Protein AF-0000000075589354 (afdb_homodimer)

Secondary structure (DSSP, 8-state):
------------------------------------SHHHHHHHHHHHHTTTTHHHHHHHHH---GGGHHHHHHHHHHHHTTTT-HHHHHHHHHHHHHHHIIIIIHHHHHHTTTTSS----HHHHHHHHHHHHTT--SS--HHHHHHHHHHHHHHHHHHHHHHHHHHHHHHHHHHTTSTT-EE-TTS-EEEEEE---SPPPPTT-EEEEEEEEE-TT--EEEESTTSSSS-EEEETTSS-HHHHHHHTTPPTT-EEEEEE-GGGTTTTS-BTTBPTT--EEEEEEEEEEEP--/------------------------------------SHHHHHHHHHHHHTTTTHHHHHHHHH---GGGHHHHHHHHHHHHTTTT-HHHHHHHHHHHHHHHIIIIIHHHHHHTTTTSS----HHHHHHHHHHHHTT--SS--HHHHHHHHHHHHHHHHHHHHHHHHHHHHHHHHHHTTSTT-EE-TTS-EEEEEE---SPPPPTT-EEEEEEEEE-TT--EEEESTTSSSS-EEEETTSS-HHHHHHHTTPPTT-EEEEEE-GGGTTTTS-BTTBPTT--EEEEEEEEEEEP--

Foldseek 3Di:
DDPPPCPPPPPPPDPPPPPPPPPPPPPVPPPPDDQDDPVSVVVVVVVVVVCVVVQVVCCVPPVDHPVCVVVVVVVVVVCVVCVPPPVVVVVVVVVVVVVCCVPPVQVVLQVLLPQFPDGDDPVVVVVVVVCVVVVNPPPHHPVRVVVVSVVVSVVRVVVSLVVQLVVQVVLLVVVCPDPQWDADPQGKIKGWPFADDADQDAQQWKFKKFKWKAFPVGHTDDGLCPDVVSIDIDRLNPAFQQSVVVRRVGHAQTKMWMKAWLVRHVACDDDPVAHHGTIMIMIMHTHGIDDDD/DDPPPCPPPPPPPPPPPPPPPPPPPPPVPPPPDDQDDPVSVVVVVVVVVVCVVVQVVCCVPPVDHPVCVVVVVVVVVVCVVCVPPPVVVVVVVVVVVVCCCVPPVQVVLQVLLPQFPDGDDPVVVVVVVVCVVVVNPVPHHPVRVVVVSVVVSVVRVVVSLVVVLVVQVVLLVVVCPDPQWDADPQGKIKGWPFADDADQDDQQWKFKKFKWKAFPVGHTDDGLCPDVVSIDIDRLNPAFQQSVVVRRVGGAQTKMWMKAWLVRHVACDDDVVAHHGIIMIMTMHTHGIDDDD

Solvent-accessible surface area (backbone atoms only — not comparable to full-atom values): 31726 Å² total; per-residue (Å²): 141,82,82,78,78,79,77,76,81,79,80,81,77,81,78,77,75,74,77,73,77,71,74,73,66,78,65,72,74,74,73,76,83,79,66,85,44,72,43,39,45,45,8,22,21,42,16,32,40,68,47,67,69,41,61,66,44,35,34,71,77,66,66,31,48,82,88,24,42,65,35,15,49,51,21,20,53,53,36,63,74,38,75,87,34,64,53,52,46,15,18,53,47,16,30,50,50,35,51,43,38,67,72,44,52,50,53,52,59,44,56,76,37,63,88,38,96,63,58,66,44,65,71,43,16,50,50,20,30,52,32,46,76,68,67,49,52,86,89,44,44,68,68,55,18,40,50,49,31,51,50,53,51,51,50,41,50,51,52,42,44,50,52,46,30,49,51,36,53,50,49,50,60,56,49,58,71,37,88,70,41,46,72,46,95,88,54,42,29,37,28,80,76,36,84,35,85,43,65,56,45,53,54,84,37,34,34,33,31,35,39,38,33,23,37,92,85,62,52,73,80,48,59,23,70,87,41,92,62,42,50,47,76,46,43,30,70,76,48,50,56,39,52,28,59,49,47,47,68,38,26,24,57,17,28,33,42,37,39,27,42,19,88,33,55,60,27,81,41,71,54,90,90,42,52,42,30,40,39,40,36,29,42,40,30,35,68,41,70,53,72,82,127,137,84,80,78,80,78,78,77,81,78,82,80,78,80,78,78,76,74,78,72,75,68,74,72,66,77,65,71,74,74,75,78,83,79,66,84,44,72,41,39,46,45,7,22,21,42,18,30,41,67,45,66,69,42,60,67,45,35,34,73,75,64,65,31,49,84,90,22,42,66,36,15,48,52,22,20,52,54,36,63,75,38,74,88,34,64,53,54,47,15,18,54,47,15,30,51,50,34,50,44,37,68,72,43,52,50,52,52,59,44,56,75,38,62,88,37,97,61,59,66,46,64,70,44,16,51,52,21,31,52,33,45,76,68,67,48,51,86,89,44,43,70,69,55,18,40,50,50,31,53,50,52,51,51,51,41,50,50,52,40,43,50,52,46,31,50,52,36,52,50,50,51,59,56,49,57,70,38,89,70,43,46,73,47,96,88,53,42,30,37,26,80,74,37,84,37,83,43,66,57,45,53,53,82,35,34,34,34,31,33,38,39,35,23,38,91,85,63,51,71,80,48,58,23,70,84,41,92,62,40,49,46,75,44,45,31,71,76,49,50,56,40,53,28,58,49,48,46,69,40,25,24,57,17,28,33,41,37,39,27,42,18,88,35,54,59,27,80,40,72,51,89,90,43,54,43,30,42,38,40,37,31,42,39,30,34,68,43,71,54,72,81,127

Radius of gyration: 42.07 Å; Cα contacts (8 Å, |Δi|>4): 942; chains: 2; bounding box: 97×119×145 Å

pLDDT: mean 88.94, std 20.64, range [24.89, 98.94]

Sequence (586 aa):
MLTLVFLASVSFATLQAKEGKKKKGVVEQKEAVQLLTPNDTLSYVAGMTATEGLLPYLQQQFGVDSTGMADFLRGFNEAQQHVNDAAFKAYAAGMQIAEMVNSRILPNMRQGLEGTNDSIQRATFIKGFVDALHNDTLLFTPRKAAQSFMQHRDQAIARKNEAYKKENEAWLANNAKKEGFKTLPSGLQYKVLVEGKGAVPKDSDRVVVKYEGRLIDGTVFDSSYRRDPQTNTFRCDEVIKGWTQALTMMPVGSKWEVCIPQELAYGARQAGQIKPYSTLIFTVELVNIEKKKMLTLVFLASVSFATLQAKEGKKKKGVVEQKEAVQLLTPNDTLSYVAGMTATEGLLPYLQQQFGVDSTGMADFLRGFNEAQQHVNDAAFKAYAAGMQIAEMVNSRILPNMRQGLEGTNDSIQRATFIKGFVDALHNDTLLFTPRKAAQSFMQHRDQAIARKNEAYKKENEAWLANNAKKEGFKTLPSGLQYKVLVEGKGAVPKDSDRVVVKYEGRLIDGTVFDSSYRRDPQTNTFRCDEVIKGWTQALTMMPVGSKWEVCIPQELAYGARQAGQIKPYSTLIFTVELVNIEKKK

Structure (mmCIF, N/CA/C/O backbone):
data_AF-0000000075589354-model_v1
#
loop_
_entity.id
_entity.type
_entity.pdbx_description
1 polymer 'Peptidyl-prolyl cis-trans isomerase'
#
loop_
_atom_site.group_PDB
_atom_site.id
_atom_site.type_symbol
_atom_site.label_atom_id
_atom_site.label_alt_id
_atom_site.label_comp_id
_atom_site.label_asym_id
_atom_site.label_entity_id
_atom_site.label_seq_id
_atom_site.pdbx_PDB_ins_code
_atom_site.Cartn_x
_atom_site.Cartn_y
_atom_site.Cartn_z
_atom_site.occupancy
_atom_site.B_iso_or_equiv
_atom_site.auth_seq_id
_atom_site.auth_comp_id
_atom_site.auth_asym_id
_atom_site.auth_atom_id
_atom_site.pdbx_PDB_model_num
ATOM 1 N N . MET A 1 1 ? -55.844 -64 58.469 1 25.77 1 MET A N 1
ATOM 2 C CA . MET A 1 1 ? -55 -63.594 57.344 1 25.77 1 MET A CA 1
ATOM 3 C C . MET A 1 1 ? -55 -62.062 57.219 1 25.77 1 MET A C 1
ATOM 5 O O . MET A 1 1 ? -55.938 -61.469 56.688 1 25.77 1 MET A O 1
ATOM 9 N N . LEU A 1 2 ? -54.5 -61.375 58.312 1 27.98 2 LEU A N 1
ATOM 10 C CA . LEU A 1 2 ? -54.5 -60.062 58.938 1 27.98 2 LEU A CA 1
ATOM 11 C C . LEU A 1 2 ? -53.688 -59.094 58.094 1 27.98 2 LEU A C 1
ATOM 13 O O . LEU A 1 2 ? -52.469 -59.312 57.875 1 27.98 2 LEU A O 1
ATOM 17 N N . THR A 1 3 ? -54.344 -58.344 57.094 1 28.06 3 THR A N 1
ATOM 18 C CA . THR A 1 3 ? -54 -57.438 56 1 28.06 3 THR A CA 1
ATOM 19 C C . THR A 1 3 ? -53.281 -56.219 56.5 1 28.06 3 THR A C 1
ATOM 21 O O . THR A 1 3 ? -53.844 -55.406 57.219 1 28.06 3 THR A O 1
ATOM 24 N N . LEU A 1 4 ? -51.969 -56.312 57 1 26.66 4 LEU A N 1
ATOM 25 C CA . LEU A 1 4 ? -51.188 -55.375 57.75 1 26.66 4 LEU A CA 1
ATOM 26 C C . LEU A 1 4 ? -50.844 -54.156 56.906 1 26.66 4 LEU A C 1
ATOM 28 O O . LEU A 1 4 ? -50.188 -54.281 55.875 1 26.66 4 LEU A O 1
ATOM 32 N N . VAL A 1 5 ? -51.719 -53.125 56.812 1 27 5 VAL A N 1
ATOM 33 C CA . VAL A 1 5 ? -51.781 -51.906 56.031 1 27 5 VAL A CA 1
ATOM 34 C C . VAL A 1 5 ? -50.594 -51 56.375 1 27 5 VAL A C 1
ATOM 36 O O . VAL A 1 5 ? -50.5 -50.531 57.5 1 27 5 VAL A O 1
ATOM 39 N N . PHE A 1 6 ? -49.312 -51.312 55.969 1 26.11 6 PHE A N 1
ATOM 40 C CA . PHE A 1 6 ? -48.094 -50.688 56.438 1 26.11 6 PHE A CA 1
ATOM 41 C C . PHE A 1 6 ? -48.031 -49.219 56 1 26.11 6 PHE A C 1
ATOM 43 O O . PHE A 1 6 ? -48.125 -48.938 54.781 1 26.11 6 PHE A O 1
ATOM 50 N N . LEU A 1 7 ? -48.594 -48.25 56.719 1 25.17 7 LEU A N 1
ATOM 51 C CA . LEU A 1 7 ? -48.781 -46.812 56.531 1 25.17 7 LEU A CA 1
ATOM 52 C C . LEU A 1 7 ? -47.438 -46.094 56.375 1 25.17 7 LEU A C 1
ATOM 54 O O . LEU A 1 7 ? -46.688 -46.031 57.344 1 25.17 7 LEU A O 1
ATOM 58 N N . ALA A 1 8 ? -46.594 -46.375 55.375 1 26.06 8 ALA A N 1
ATOM 59 C CA . ALA A 1 8 ? -45.219 -45.875 55.375 1 26.06 8 ALA A CA 1
ATOM 60 C C . ALA A 1 8 ? -45.188 -44.344 55.281 1 26.06 8 ALA A C 1
ATOM 62 O O . ALA A 1 8 ? -45.781 -43.781 54.375 1 26.06 8 ALA A O 1
ATOM 63 N N . SER A 1 9 ? -45 -43.531 56.344 1 24.89 9 SER A N 1
ATOM 64 C CA . SER A 1 9 ? -44.969 -42.094 56.531 1 24.89 9 SER A CA 1
ATOM 65 C C . SER A 1 9 ? -43.875 -41.438 55.719 1 24.89 9 SER A C 1
ATOM 67 O O . SER A 1 9 ? -42.688 -41.719 55.938 1 24.89 9 SER A O 1
ATOM 69 N N . VAL A 1 10 ? -43.906 -41.219 54.406 1 28.8 10 VAL A N 1
ATOM 70 C CA . VAL A 1 10 ? -42.844 -40.688 53.562 1 28.8 10 VAL A CA 1
ATOM 71 C C . VAL A 1 10 ? -42.594 -39.219 53.906 1 28.8 10 VAL A C 1
ATOM 73 O O . VAL A 1 10 ? -43.5 -38.375 53.875 1 28.8 10 VAL A O 1
ATOM 76 N N . SER A 1 11 ? -41.719 -38.875 54.938 1 25.72 11 SER A N 1
ATOM 77 C CA . SER A 1 11 ? -41.344 -37.531 55.344 1 25.72 11 SER A CA 1
ATOM 78 C C . SER A 1 11 ? -40.781 -36.719 54.188 1 25.72 11 SER A C 1
ATOM 80 O O . SER A 1 11 ? -39.906 -37.188 53.469 1 25.72 11 SER A O 1
ATOM 82 N N . PHE A 1 12 ? -41.562 -35.75 53.594 1 26.06 12 PHE A N 1
ATOM 83 C CA . PHE A 1 12 ? -41.312 -34.812 52.531 1 26.06 12 PHE A CA 1
ATOM 84 C C . PHE A 1 12 ? -40.219 -33.812 52.875 1 26.06 12 PHE A C 1
ATOM 86 O O . PHE A 1 12 ? -40.312 -33.062 53.844 1 26.06 12 PHE A O 1
ATOM 93 N N . ALA A 1 13 ? -38.875 -34.156 52.875 1 27.12 13 ALA A N 1
ATOM 94 C CA . ALA A 1 13 ? -37.781 -33.219 53.125 1 27.12 13 ALA A CA 1
ATOM 95 C C . ALA A 1 13 ? -37.844 -32 52.219 1 27.12 13 ALA A C 1
ATOM 97 O O . ALA A 1 13 ? -38.062 -32.156 51 1 27.12 13 ALA A O 1
ATOM 98 N N . THR A 1 14 ? -38.219 -30.812 52.75 1 27.11 14 THR A N 1
ATOM 99 C CA . THR A 1 14 ? -38.312 -29.484 52.156 1 27.11 14 THR A CA 1
ATOM 100 C C . THR A 1 14 ? -37 -29.109 51.5 1 27.11 14 THR A C 1
ATOM 102 O O . THR A 1 14 ? -35.938 -29.141 52.125 1 27.11 14 THR A O 1
ATOM 105 N N . LEU A 1 15 ? -36.719 -29.406 50.219 1 28.16 15 LEU A N 1
ATOM 106 C CA . LEU A 1 15 ? -35.594 -28.953 49.375 1 28.16 15 LEU A CA 1
ATOM 107 C C . LEU A 1 15 ? -35.469 -27.438 49.406 1 28.16 15 LEU A C 1
ATOM 109 O O . LEU A 1 15 ? -36.406 -26.719 49.031 1 28.16 15 LEU A O 1
ATOM 113 N N . GLN A 1 16 ? -34.719 -26.875 50.406 1 27.72 16 GLN A N 1
ATOM 114 C CA . GLN A 1 16 ? -34.375 -25.453 50.406 1 27.72 16 GLN A CA 1
ATOM 115 C C . GLN A 1 16 ? -33.719 -25.047 49.094 1 27.72 16 GLN A C 1
ATOM 117 O O . GLN A 1 16 ? -32.75 -25.656 48.656 1 27.72 16 GLN A O 1
ATOM 122 N N . ALA A 1 17 ? -34.469 -24.453 48.156 1 27.64 17 ALA A N 1
ATOM 123 C CA . ALA A 1 17 ? -34.062 -23.781 46.938 1 27.64 17 ALA A CA 1
ATOM 124 C C . ALA A 1 17 ? -32.938 -22.781 47.188 1 27.64 17 ALA A C 1
ATOM 126 O O . ALA A 1 17 ? -33.125 -21.828 47.969 1 27.64 17 ALA A O 1
ATOM 127 N N . LYS A 1 18 ? -31.703 -23.203 47.375 1 29.72 18 LYS A N 1
ATOM 128 C CA . LYS A 1 18 ? -30.625 -22.219 47.312 1 29.72 18 LYS A CA 1
ATOM 129 C C . LYS A 1 18 ? -30.828 -21.234 46.156 1 29.72 18 LYS A C 1
ATOM 131 O O . LYS A 1 18 ? -30.938 -21.656 45 1 29.72 18 LYS A O 1
ATOM 136 N N . GLU A 1 19 ? -31.375 -20.016 46.438 1 29.59 19 GLU A N 1
ATOM 137 C CA . GLU A 1 19 ? -31.406 -18.875 45.531 1 29.59 19 GLU A CA 1
ATOM 138 C C . GLU A 1 19 ? -30.062 -18.719 44.812 1 29.59 19 GLU A C 1
ATOM 140 O O . GLU A 1 19 ? -29.016 -18.641 45.469 1 29.59 19 GLU A O 1
ATOM 145 N N . GLY A 1 20 ? -29.875 -19.406 43.75 1 29.23 20 GLY A N 1
ATOM 146 C CA . GLY A 1 20 ? -28.719 -19.188 42.906 1 29.23 20 GLY A CA 1
ATOM 147 C C . GLY A 1 20 ? -28.359 -17.719 42.781 1 29.23 20 GLY A C 1
ATOM 148 O O . GLY A 1 20 ? -29.234 -16.891 42.469 1 29.23 20 GLY A O 1
ATOM 149 N N . LYS A 1 21 ? -27.422 -17.234 43.594 1 31.88 21 LYS A N 1
ATOM 150 C CA . LYS A 1 21 ? -26.844 -15.898 43.406 1 31.88 21 LYS A CA 1
ATOM 151 C C . LYS A 1 21 ? -26.625 -15.586 41.938 1 31.88 21 LYS A C 1
ATOM 153 O O . LYS A 1 21 ? -25.891 -16.297 41.219 1 31.88 21 LYS A O 1
ATOM 158 N N . LYS A 1 22 ? -27.609 -15.039 41.25 1 31.86 22 LYS A N 1
ATOM 159 C CA . LYS A 1 22 ? -27.375 -14.328 40 1 31.86 22 LYS A CA 1
ATOM 160 C C . LYS A 1 22 ? -26.031 -13.609 40.031 1 31.86 22 LYS A C 1
ATOM 162 O O . LYS A 1 22 ? -25.766 -12.805 40.938 1 31.86 22 LYS A O 1
ATOM 167 N N . LYS A 1 23 ? -25.078 -14.203 39.5 1 34 23 LYS A N 1
ATOM 168 C CA . LYS A 1 23 ? -23.859 -13.469 39.156 1 34 23 LYS A CA 1
ATOM 169 C C . LYS A 1 23 ? -24.203 -12.078 38.625 1 34 23 LYS A C 1
ATOM 171 O O . LYS A 1 23 ? -24.891 -11.945 37.594 1 34 23 LYS A O 1
ATOM 176 N N . LYS A 1 24 ? -24.438 -11.148 39.594 1 33.06 24 LYS A N 1
ATOM 177 C CA . LYS A 1 24 ? -24.453 -9.75 39.188 1 33.06 24 LYS A CA 1
ATOM 178 C C . LYS A 1 24 ? -23.469 -9.484 38.031 1 33.06 24 LYS A C 1
ATOM 180 O O . LYS A 1 24 ? -22.266 -9.688 38.188 1 33.06 24 LYS A O 1
ATOM 185 N N . GLY A 1 25 ? -23.844 -9.742 36.812 1 32.28 25 GLY A N 1
ATOM 186 C CA . GLY A 1 25 ? -23.078 -9.242 35.656 1 32.28 25 GLY A CA 1
ATOM 187 C C . GLY A 1 25 ? -22.391 -7.922 35.969 1 32.28 25 GLY A C 1
ATOM 188 O O . GLY A 1 25 ? -23 -7 36.5 1 32.28 25 GLY A O 1
ATOM 189 N N . VAL A 1 26 ? -21.156 -7.945 36.344 1 31.84 26 VAL A N 1
ATOM 190 C CA . VAL A 1 26 ? -20.406 -6.691 36.344 1 31.84 26 VAL A CA 1
ATOM 191 C C . VAL A 1 26 ? -20.922 -5.762 35.25 1 31.84 26 VAL A C 1
ATOM 193 O O . VAL A 1 26 ? -20.703 -6.008 34.062 1 31.84 26 VAL A O 1
ATOM 196 N N . VAL A 1 27 ? -22.203 -5.328 35.406 1 35.25 27 VAL A N 1
ATOM 197 C CA . VAL A 1 27 ? -22.453 -4.176 34.531 1 35.25 27 VAL A CA 1
ATOM 198 C C . VAL A 1 27 ? -21.297 -3.195 34.625 1 35.25 27 VAL A C 1
ATOM 200 O O . VAL A 1 27 ? -21 -2.654 35.688 1 35.25 27 VAL A O 1
ATOM 203 N N . GLU A 1 28 ? -20.234 -3.447 33.812 1 40.28 28 GLU A N 1
ATOM 204 C CA . GLU A 1 28 ? -19.266 -2.365 33.688 1 40.28 28 GLU A CA 1
ATOM 205 C C . GLU A 1 28 ? -19.938 -1.003 33.844 1 40.28 28 GLU A C 1
ATOM 207 O O . GLU A 1 28 ? -20.875 -0.673 33.125 1 40.28 28 GLU A O 1
ATOM 212 N N . GLN A 1 29 ? -20.188 -0.541 35 1 37.94 29 GLN A N 1
ATOM 213 C CA . GLN A 1 29 ? -20.625 0.831 35.25 1 37.94 29 GLN A CA 1
ATOM 214 C C . GLN A 1 29 ? -20.047 1.78 34.188 1 37.94 29 GLN A C 1
ATOM 216 O O . GLN A 1 29 ? -18.844 2.035 34.188 1 37.94 29 GLN A O 1
ATOM 221 N N . LYS A 1 30 ? -20.719 1.819 33.094 1 52.75 30 LYS A N 1
ATOM 222 C CA . LYS A 1 30 ? -20.391 2.826 32.094 1 52.75 30 LYS A CA 1
ATOM 223 C C . LYS A 1 30 ? -20.25 4.207 32.719 1 52.75 30 LYS A C 1
ATOM 225 O O . LYS A 1 30 ? -21.219 4.773 33.219 1 52.75 30 LYS A O 1
ATOM 230 N N . GLU A 1 31 ? -19.109 4.531 33.312 1 56.56 31 GLU A N 1
ATOM 231 C CA . GLU A 1 31 ? -18.875 5.898 33.781 1 56.56 31 GLU A CA 1
ATOM 232 C C . GLU A 1 31 ? -19.234 6.914 32.688 1 56.56 31 GLU A C 1
ATOM 234 O O . GLU A 1 31 ? -18.75 6.812 31.562 1 56.56 31 GLU A O 1
ATOM 239 N N . ALA A 1 32 ? -20.344 7.652 32.875 1 66.12 32 ALA A N 1
ATOM 240 C CA . ALA A 1 32 ? -20.812 8.68 31.938 1 66.12 32 ALA A CA 1
ATOM 241 C C . ALA A 1 32 ? -19.703 9.672 31.625 1 66.12 32 ALA A C 1
ATOM 243 O O . ALA A 1 32 ? -19.047 10.195 32.531 1 66.12 32 ALA A O 1
ATOM 244 N N . VAL A 1 33 ? -19.297 9.68 30.391 1 77.69 33 VAL A N 1
ATOM 245 C CA . VAL A 1 33 ? -18.297 10.633 29.938 1 77.69 33 VAL A CA 1
ATOM 246 C C . VAL A 1 33 ? -18.766 12.055 30.188 1 77.69 33 VAL A C 1
ATOM 248 O O . VAL A 1 33 ? -19.906 12.406 29.844 1 77.69 33 VAL A O 1
ATOM 251 N N . GLN A 1 34 ? -18.031 12.797 31 1 84.62 34 GLN A N 1
ATOM 252 C CA . GLN A 1 34 ? -18.312 14.211 31.219 1 84.62 34 GLN A CA 1
ATOM 253 C C . GLN A 1 34 ? -17.5 15.086 30.266 1 84.62 34 GLN A C 1
ATOM 255 O O . GLN A 1 34 ? -16.266 15.062 30.297 1 84.62 34 GLN A O 1
ATOM 260 N N . LEU A 1 35 ? -18.281 15.742 29.328 1 91.31 35 LEU A N 1
ATOM 261 C CA . LEU A 1 35 ? -17.672 16.703 28.422 1 91.31 35 LEU A CA 1
ATOM 262 C C . LEU A 1 35 ? -17.75 18.125 28.984 1 91.31 35 LEU A C 1
ATOM 264 O O . LEU A 1 35 ? -18.781 18.797 28.812 1 91.31 35 LEU A O 1
ATOM 268 N N . LEU A 1 36 ? -16.688 18.547 29.625 1 90.81 36 LEU A N 1
ATOM 269 C CA . LEU A 1 36 ? -16.734 19.766 30.422 1 90.81 36 LEU A CA 1
ATOM 270 C C . LEU A 1 36 ? -16.219 20.969 29.625 1 90.81 36 LEU A C 1
ATOM 272 O O . LEU A 1 36 ? -16.609 22.109 29.875 1 90.81 36 LEU A O 1
ATOM 276 N N . THR A 1 37 ? -15.375 20.719 28.703 1 92.19 37 THR A N 1
ATOM 277 C CA . THR A 1 37 ? -14.766 21.781 27.906 1 92.19 37 THR A CA 1
ATOM 278 C C . THR A 1 37 ? -15.016 21.562 26.422 1 92.19 37 THR A C 1
ATOM 280 O O . THR A 1 37 ? -15.359 20.453 26 1 92.19 37 THR A O 1
ATOM 283 N N . PRO A 1 38 ? -14.859 22.578 25.641 1 92.19 38 PRO A N 1
ATOM 284 C CA . PRO A 1 38 ? -14.961 22.391 24.188 1 92.19 38 PRO A CA 1
ATOM 285 C C . PRO A 1 38 ? -13.969 21.375 23.641 1 92.19 38 PRO A C 1
ATOM 287 O O . PRO A 1 38 ? -14.281 20.641 22.703 1 92.19 38 PRO A O 1
ATOM 290 N N . ASN A 1 39 ? -12.82 21.297 24.281 1 95.38 39 ASN A N 1
ATOM 291 C CA . ASN A 1 39 ? -11.812 20.328 23.859 1 95.38 39 ASN A CA 1
ATOM 292 C C . ASN A 1 39 ? -12.25 18.906 24.188 1 95.38 39 ASN A C 1
ATOM 294 O O . ASN A 1 39 ? -11.914 17.969 23.469 1 95.38 39 ASN A O 1
ATOM 298 N N . ASP A 1 40 ? -13.016 18.797 25.266 1 96.25 40 ASP A N 1
ATOM 299 C CA . ASP A 1 40 ? -13.57 17.484 25.578 1 96.25 40 ASP A CA 1
ATOM 300 C C . ASP A 1 40 ? -14.531 17.031 24.484 1 96.25 40 ASP A C 1
ATOM 302 O O . ASP A 1 40 ? -14.461 15.891 24.016 1 96.25 40 ASP A O 1
ATOM 306 N N . THR A 1 41 ? -15.398 17.984 24.156 1 96.75 41 THR A N 1
ATOM 307 C CA . THR A 1 41 ? -16.375 17.672 23.125 1 96.75 41 THR A CA 1
ATOM 308 C C . THR A 1 41 ? -15.664 17.359 21.797 1 96.75 41 THR A C 1
ATOM 310 O O . THR A 1 41 ? -15.969 16.375 21.141 1 96.75 41 THR A O 1
ATOM 313 N N . LEU A 1 42 ? -14.688 18.203 21.469 1 97.62 42 LEU A N 1
ATOM 314 C CA . LEU A 1 42 ? -13.906 18 20.25 1 97.62 42 LEU A CA 1
ATOM 315 C C . LEU A 1 42 ? -13.227 16.641 20.266 1 97.62 42 LEU A C 1
ATOM 317 O O . LEU A 1 42 ? -13.297 15.898 19.281 1 97.62 42 LEU A O 1
ATOM 321 N N . SER A 1 43 ? -12.609 16.25 21.391 1 98.19 43 SER A N 1
ATOM 322 C CA . SER A 1 43 ? -11.906 14.984 21.516 1 98.19 43 SER A CA 1
ATOM 323 C C . SER A 1 43 ? -12.859 13.805 21.359 1 98.19 43 SER A C 1
ATOM 325 O O . SER A 1 43 ? -12.562 12.844 20.656 1 98.19 43 SER A O 1
ATOM 327 N N . TYR A 1 44 ? -13.992 13.891 22.031 1 97.94 44 TYR A N 1
ATOM 328 C CA . TYR A 1 44 ? -14.977 12.82 22.031 1 97.94 44 TYR A CA 1
ATOM 329 C C . TYR A 1 44 ? -15.539 12.586 20.641 1 97.94 44 TYR A C 1
ATOM 331 O O . TYR A 1 44 ? -15.57 11.453 20.156 1 97.94 44 TYR A O 1
ATOM 339 N N . VAL A 1 45 ? -15.914 13.703 19.969 1 98.19 45 VAL A N 1
ATOM 340 C CA . VAL A 1 45 ? -16.531 13.539 18.656 1 98.19 45 VAL A CA 1
ATOM 341 C C . VAL A 1 45 ? -15.477 13.156 17.625 1 98.19 45 VAL A C 1
ATOM 343 O O . VAL A 1 45 ? -15.766 12.469 16.656 1 98.19 45 VAL A O 1
ATOM 346 N N . ALA A 1 46 ? -14.227 13.602 17.812 1 98.44 46 ALA A N 1
ATOM 347 C CA . ALA A 1 46 ? -13.133 13.133 16.969 1 98.44 46 ALA A CA 1
ATOM 348 C C . ALA A 1 46 ? -12.992 11.617 17.031 1 98.44 46 ALA A C 1
ATOM 350 O O . ALA A 1 46 ? -12.844 10.953 16.016 1 98.44 46 ALA A O 1
ATOM 351 N N . GLY A 1 47 ? -13.047 11.086 18.266 1 98.31 47 GLY A N 1
ATOM 352 C CA . GLY A 1 47 ? -12.984 9.648 18.453 1 98.31 47 GLY A CA 1
ATOM 353 C C . GLY A 1 47 ? -14.102 8.898 17.75 1 98.31 47 GLY A C 1
ATOM 354 O O . GLY A 1 47 ? -13.859 7.895 17.078 1 98.31 47 GLY A O 1
ATOM 355 N N . MET A 1 48 ? -15.312 9.422 17.906 1 97.88 48 MET A N 1
ATOM 356 C CA . MET A 1 48 ? -16.453 8.797 17.25 1 97.88 48 MET A CA 1
ATOM 357 C C . MET A 1 48 ? -16.281 8.812 15.727 1 97.88 48 MET A C 1
ATOM 359 O O . MET A 1 48 ? -16.516 7.809 15.062 1 97.88 48 MET A O 1
ATOM 363 N N . THR A 1 49 ? -15.82 9.984 15.211 1 97.56 49 THR A N 1
ATOM 364 C CA . THR A 1 49 ? -15.68 10.188 13.773 1 97.56 49 THR A CA 1
ATOM 365 C C . THR A 1 49 ? -14.594 9.273 13.203 1 97.56 49 THR A C 1
ATOM 367 O O . THR A 1 49 ? -14.695 8.812 12.07 1 97.56 49 THR A O 1
ATOM 370 N N . ALA A 1 50 ? -13.625 8.984 14.039 1 97.81 50 ALA A N 1
ATOM 371 C CA . ALA A 1 50 ? -12.492 8.156 13.609 1 97.81 50 ALA A CA 1
ATOM 372 C C . ALA A 1 50 ? -12.938 6.727 13.328 1 97.81 50 ALA A C 1
ATOM 374 O O . ALA A 1 50 ? -12.203 5.953 12.711 1 97.81 50 ALA A O 1
ATOM 375 N N . THR A 1 51 ? -14.102 6.328 13.727 1 97.62 51 THR A N 1
ATOM 376 C CA . THR A 1 51 ? -14.555 4.957 13.531 1 97.62 51 THR A CA 1
ATOM 377 C C . THR A 1 51 ? -15.312 4.82 12.211 1 97.62 51 THR A C 1
ATOM 379 O O . THR A 1 51 ? -15.734 3.723 11.844 1 97.62 51 THR A O 1
ATOM 382 N N . GLU A 1 52 ? -15.453 5.961 11.531 1 94.44 52 GLU A N 1
ATOM 383 C CA . GLU A 1 52 ? -16.156 5.902 10.258 1 94.44 52 GLU A CA 1
ATOM 384 C C . GLU A 1 52 ? -15.492 4.926 9.297 1 94.44 52 GLU A C 1
ATOM 386 O O . GLU A 1 52 ? -14.297 5.047 9.016 1 94.44 52 GLU A O 1
ATOM 391 N N . GLY A 1 53 ? -16.219 3.977 8.812 1 93.5 53 GLY A N 1
ATOM 392 C CA . GLY A 1 53 ? -15.719 3 7.855 1 93.5 53 GLY A CA 1
ATOM 393 C C . GLY A 1 53 ? -14.938 1.874 8.508 1 93.5 53 GLY A C 1
ATOM 394 O O . GLY A 1 53 ? -14.469 0.964 7.82 1 93.5 53 GLY A O 1
ATOM 395 N N . LEU A 1 54 ? -14.852 1.879 9.812 1 94.75 54 LEU A N 1
ATOM 396 C CA . LEU A 1 54 ? -14.016 0.897 10.492 1 94.75 54 LEU A CA 1
ATOM 397 C C . LEU A 1 54 ? -14.656 -0.485 10.461 1 94.75 54 LEU A C 1
ATOM 399 O O . LEU A 1 54 ? -13.977 -1.489 10.25 1 94.75 54 LEU A O 1
ATOM 403 N N . LEU A 1 55 ? -15.953 -0.562 10.617 1 92.75 55 LEU A N 1
ATOM 404 C CA . LEU A 1 55 ? -16.609 -1.857 10.703 1 92.75 55 LEU A CA 1
ATOM 405 C C . LEU A 1 55 ? -16.484 -2.625 9.391 1 92.75 55 LEU A C 1
ATOM 407 O O . LEU A 1 55 ? -16.047 -3.779 9.383 1 92.75 55 LEU A O 1
ATOM 411 N N . PRO A 1 56 ? -16.859 -1.965 8.219 1 93.56 56 PRO A N 1
ATOM 412 C CA . PRO A 1 56 ? -16.609 -2.68 6.961 1 93.56 56 PRO A CA 1
ATOM 413 C C . PRO A 1 56 ? -15.133 -3.053 6.777 1 93.56 56 PRO A C 1
ATOM 415 O O . PRO A 1 56 ? -14.828 -4.125 6.246 1 93.56 56 PRO A O 1
ATOM 418 N N . TYR A 1 57 ? -14.234 -2.256 7.227 1 95.75 57 TYR A N 1
ATOM 419 C CA . TYR A 1 57 ? -12.805 -2.533 7.145 1 95.75 57 TYR A CA 1
ATOM 420 C C . TYR A 1 57 ? -12.438 -3.756 7.977 1 95.75 57 TYR A C 1
ATOM 422 O O . TYR A 1 57 ? -11.719 -4.637 7.512 1 95.75 57 TYR A O 1
ATOM 430 N N . LEU A 1 58 ? -12.898 -3.842 9.164 1 94.44 58 LEU A N 1
ATOM 431 C CA . LEU A 1 58 ? -12.633 -4.965 10.055 1 94.44 58 LEU A CA 1
ATOM 432 C C . LEU A 1 58 ? -13.148 -6.27 9.453 1 94.44 58 LEU A C 1
ATOM 434 O O . LEU A 1 58 ? -12.477 -7.301 9.523 1 94.44 58 LEU A O 1
ATOM 438 N N . GLN A 1 59 ? -14.344 -6.211 8.891 1 94.19 59 GLN A N 1
ATOM 439 C CA . GLN A 1 59 ? -14.922 -7.398 8.266 1 94.19 59 GLN A CA 1
ATOM 440 C C . GLN A 1 59 ? -14.094 -7.848 7.066 1 94.19 59 GLN A C 1
ATOM 442 O O . GLN A 1 59 ? -13.781 -9.031 6.926 1 94.19 59 GLN A O 1
ATOM 447 N N . GLN A 1 60 ? -13.711 -6.875 6.273 1 93.75 60 GLN A N 1
ATOM 448 C CA . GLN A 1 60 ? -13 -7.191 5.039 1 93.75 60 GLN A CA 1
ATOM 449 C C . GLN A 1 60 ? -11.578 -7.664 5.328 1 93.75 60 GLN A C 1
ATOM 451 O O . GLN A 1 60 ? -11.125 -8.656 4.762 1 93.75 60 GLN A O 1
ATOM 456 N N . GLN A 1 61 ? -10.938 -6.965 6.297 1 90.5 61 GLN A N 1
ATOM 457 C CA . GLN A 1 61 ? -9.508 -7.199 6.5 1 90.5 61 GLN A CA 1
ATOM 458 C C . GLN A 1 61 ? -9.273 -8.297 7.527 1 90.5 61 GLN A C 1
ATOM 460 O O . GLN A 1 61 ? -8.297 -9.047 7.434 1 90.5 61 GLN A O 1
ATOM 465 N N . PHE A 1 62 ? -10.211 -8.406 8.477 1 90.62 62 PHE A N 1
ATOM 466 C CA . PHE A 1 62 ? -9.922 -9.281 9.602 1 90.62 62 PHE A CA 1
ATOM 467 C C . PHE A 1 62 ? -11.016 -10.328 9.766 1 90.62 62 PHE A C 1
ATOM 469 O O . PHE A 1 62 ? -10.883 -11.25 10.57 1 90.62 62 PHE A O 1
ATOM 476 N N . GLY A 1 63 ? -12.086 -10.172 9.039 1 90.62 63 GLY A N 1
ATOM 477 C CA . GLY A 1 63 ? -13.211 -11.078 9.203 1 90.62 63 GLY A CA 1
ATOM 478 C C . GLY A 1 63 ? -13.953 -10.875 10.516 1 90.62 63 GLY A C 1
ATOM 479 O O . GLY A 1 63 ? -14.586 -11.797 11.023 1 90.62 63 GLY A O 1
ATOM 480 N N . VAL A 1 64 ? -13.797 -9.695 11.094 1 92.56 64 VAL A N 1
ATOM 481 C CA . VAL A 1 64 ? -14.445 -9.391 12.367 1 92.56 64 VAL A CA 1
ATOM 482 C C . VAL A 1 64 ? -15.812 -8.758 12.117 1 92.56 64 VAL A C 1
ATOM 484 O O . VAL A 1 64 ? -15.906 -7.684 11.523 1 92.56 64 VAL A O 1
ATOM 487 N N . ASP A 1 65 ? -16.844 -9.461 12.539 1 90.75 65 ASP A N 1
ATOM 488 C CA . ASP A 1 65 ? -18.203 -8.938 12.445 1 90.75 65 ASP A CA 1
ATOM 489 C C . ASP A 1 65 ? -18.75 -8.555 13.82 1 90.75 65 ASP A C 1
ATOM 491 O O . ASP A 1 65 ? -17.984 -8.43 14.781 1 90.75 65 ASP A O 1
ATOM 495 N N . SER A 1 66 ? -20.062 -8.344 13.906 1 89.44 66 SER A N 1
ATOM 496 C CA . SER A 1 66 ? -20.672 -7.863 15.133 1 89.44 66 SER A CA 1
ATOM 497 C C . SER A 1 66 ? -20.5 -8.867 16.266 1 89.44 66 SER A C 1
ATOM 499 O O . SER A 1 66 ? -20.391 -8.484 17.438 1 89.44 66 SER A O 1
ATOM 501 N N . THR A 1 67 ? -20.328 -10.148 15.922 1 91.38 67 THR A N 1
ATOM 502 C CA . THR A 1 67 ? -20.219 -11.195 16.938 1 91.38 67 THR A CA 1
ATOM 503 C C . THR A 1 67 ? -18.828 -11.18 17.562 1 91.38 67 THR A C 1
ATOM 505 O O . THR A 1 67 ? -18.641 -11.664 18.688 1 91.38 67 THR A O 1
ATOM 508 N N . GLY A 1 68 ? -17.844 -10.586 16.812 1 95 68 GLY A N 1
ATOM 509 C CA . GLY A 1 68 ? -16.469 -10.555 17.297 1 95 68 GLY A CA 1
ATOM 510 C C . GLY A 1 68 ? -16.094 -9.242 17.953 1 95 68 GLY A C 1
ATOM 511 O O . GLY A 1 68 ? -14.961 -9.055 18.375 1 95 68 GLY A O 1
ATOM 512 N N . MET A 1 69 ? -17.125 -8.336 18.047 1 94.88 69 MET A N 1
ATOM 513 C CA . MET A 1 69 ? -16.812 -6.98 18.484 1 94.88 69 MET A CA 1
ATOM 514 C C . MET A 1 69 ? -16.391 -6.957 19.953 1 94.88 69 MET A C 1
ATOM 516 O O . MET A 1 69 ? -15.539 -6.16 20.344 1 94.88 69 MET A O 1
ATOM 520 N N . ALA A 1 70 ? -16.984 -7.828 20.734 1 95.81 70 ALA A N 1
ATOM 521 C CA . ALA A 1 70 ? -16.609 -7.887 22.156 1 95.81 70 ALA A CA 1
ATOM 522 C C . ALA A 1 70 ? -15.133 -8.242 22.312 1 95.81 70 ALA A C 1
ATOM 524 O O . ALA A 1 70 ? -14.414 -7.613 23.094 1 95.81 70 ALA A O 1
ATOM 525 N N . ASP A 1 71 ? -14.711 -9.289 21.609 1 97.38 71 ASP A N 1
ATOM 526 C CA . ASP A 1 71 ? -13.305 -9.703 21.656 1 97.38 71 ASP A CA 1
ATOM 527 C C . ASP A 1 71 ? -12.398 -8.625 21.062 1 97.38 71 ASP A C 1
ATOM 529 O O . ASP A 1 71 ? -11.312 -8.359 21.578 1 97.38 71 ASP A O 1
ATOM 533 N N . PHE A 1 72 ? -12.875 -8.016 19.984 1 97.81 72 PHE A N 1
ATOM 534 C CA . PHE A 1 72 ? -12.148 -6.902 19.375 1 97.81 72 PHE A CA 1
ATOM 535 C C . PHE A 1 72 ? -11.891 -5.805 20.406 1 97.81 72 PHE A C 1
ATOM 537 O O . PHE A 1 72 ? -10.758 -5.348 20.547 1 97.81 72 PHE A O 1
ATOM 544 N N . LEU A 1 73 ? -12.898 -5.379 21.062 1 97.56 73 LEU A N 1
ATOM 545 C CA . LEU A 1 73 ? -12.805 -4.281 22.016 1 97.56 73 LEU A CA 1
ATOM 546 C C . LEU A 1 73 ? -11.938 -4.676 23.203 1 97.56 73 LEU A C 1
ATOM 548 O O . LEU A 1 73 ? -11.234 -3.838 23.781 1 97.56 73 LEU A O 1
ATOM 552 N N . ARG A 1 74 ? -12 -5.973 23.609 1 97.5 74 ARG A N 1
ATOM 553 C CA . ARG A 1 74 ? -11.102 -6.449 24.656 1 97.5 74 ARG A CA 1
ATOM 554 C C . ARG A 1 74 ? -9.641 -6.242 24.266 1 97.5 74 ARG A C 1
ATOM 556 O O . ARG A 1 74 ? -8.852 -5.73 25.062 1 97.5 74 ARG A O 1
ATOM 563 N N . GLY A 1 75 ? -9.305 -6.621 23 1 97.19 75 GLY A N 1
ATOM 564 C CA . GLY A 1 75 ? -7.953 -6.41 22.516 1 97.19 75 GLY A CA 1
ATOM 565 C C . GLY A 1 75 ? -7.582 -4.945 22.391 1 97.19 75 GLY A C 1
ATOM 566 O O . GLY A 1 75 ? -6.484 -4.543 22.766 1 97.19 75 GLY A O 1
ATOM 567 N N . PHE A 1 76 ? -8.547 -4.16 21.859 1 97.88 76 PHE A N 1
ATOM 568 C CA . PHE A 1 76 ? -8.336 -2.727 21.688 1 97.88 76 PHE A CA 1
ATOM 569 C C . PHE A 1 76 ? -8.039 -2.061 23.016 1 97.88 76 PHE A C 1
ATOM 571 O O . PHE A 1 76 ? -7.051 -1.338 23.156 1 97.88 76 PHE A O 1
ATOM 578 N N . ASN A 1 77 ? -8.852 -2.33 23.969 1 97.12 77 ASN A N 1
ATOM 579 C CA . ASN A 1 77 ? -8.711 -1.714 25.281 1 97.12 77 ASN A CA 1
ATOM 580 C C . ASN A 1 77 ? -7.434 -2.158 25.984 1 97.12 77 ASN A C 1
ATOM 582 O O . ASN A 1 77 ? -6.766 -1.355 26.641 1 97.12 77 ASN A O 1
ATOM 586 N N . GLU A 1 78 ? -7.105 -3.424 25.844 1 96.62 78 GLU A N 1
ATOM 587 C CA . GLU A 1 78 ? -5.855 -3.9 26.422 1 96.62 78 GLU A CA 1
ATOM 588 C C . GLU A 1 78 ? -4.656 -3.158 25.828 1 96.62 78 GLU A C 1
ATOM 590 O O . GLU A 1 78 ? -3.777 -2.709 26.578 1 96.62 78 GLU A O 1
ATOM 595 N N . ALA A 1 79 ? -4.648 -3.037 24.562 1 96.69 79 ALA A N 1
ATOM 596 C CA . ALA A 1 79 ? -3.549 -2.338 23.891 1 96.69 79 ALA A CA 1
ATOM 597 C C . ALA A 1 79 ? -3.48 -0.879 24.344 1 96.69 79 ALA A C 1
ATOM 599 O O . ALA A 1 79 ? -2.393 -0.326 24.516 1 96.69 79 ALA A O 1
ATOM 600 N N . GLN A 1 80 ? -4.684 -0.262 24.516 1 96.62 80 GLN A N 1
ATOM 601 C CA . GLN A 1 80 ? -4.727 1.135 24.922 1 96.62 80 GLN A CA 1
ATOM 602 C C . GLN A 1 80 ? -4.113 1.314 26.312 1 96.62 80 GLN A C 1
ATOM 604 O O . GLN A 1 80 ? -3.596 2.387 26.641 1 96.62 80 GLN A O 1
ATOM 609 N N . GLN A 1 81 ? -4.109 0.238 27.156 1 95.5 81 GLN A N 1
ATOM 610 C CA . GLN A 1 81 ? -3.539 0.297 28.5 1 95.5 81 GLN A CA 1
ATOM 611 C C . GLN A 1 81 ? -2.025 0.117 28.453 1 95.5 81 GLN A C 1
ATOM 613 O O . GLN A 1 81 ? -1.344 0.346 29.453 1 95.5 81 GLN A O 1
ATOM 618 N N . HIS A 1 82 ? -1.464 -0.216 27.297 1 95.62 82 HIS A N 1
ATOM 619 C CA . HIS A 1 82 ? -0.043 -0.522 27.172 1 95.62 82 HIS A CA 1
ATOM 620 C C . HIS A 1 82 ? 0.594 0.251 26.031 1 95.62 82 HIS A C 1
ATOM 622 O O . HIS A 1 82 ? 1.459 -0.275 25.328 1 95.62 82 HIS A O 1
ATOM 628 N N . VAL A 1 83 ? 0.142 1.465 25.734 1 91.62 83 VAL A N 1
ATOM 629 C CA . VAL A 1 83 ? 0.53 2.244 24.562 1 91.62 83 VAL A CA 1
ATOM 630 C C . VAL A 1 83 ? 2.031 2.518 24.594 1 91.62 83 VAL A C 1
ATOM 632 O O . VAL A 1 83 ? 2.693 2.516 23.547 1 91.62 83 VAL A O 1
ATOM 635 N N . ASN A 1 84 ? 2.699 2.65 25.719 1 90.5 84 ASN A N 1
ATOM 636 C CA . ASN A 1 84 ? 4.121 2.965 25.812 1 90.5 84 ASN A CA 1
ATOM 637 C C . ASN A 1 84 ? 4.93 1.771 26.312 1 90.5 84 ASN A C 1
ATOM 639 O O . ASN A 1 84 ? 6.066 1.93 26.766 1 90.5 84 ASN A O 1
ATOM 643 N N . ASP A 1 85 ? 4.344 0.574 26.234 1 94.19 85 ASP A N 1
ATOM 644 C CA . ASP A 1 85 ? 4.969 -0.667 26.688 1 94.19 85 ASP A CA 1
ATOM 645 C C . ASP A 1 85 ? 5.633 -1.396 25.516 1 94.19 85 ASP A C 1
ATOM 647 O O . ASP A 1 85 ? 4.961 -2.059 24.719 1 94.19 85 ASP A O 1
ATOM 651 N N . ALA A 1 86 ? 6.961 -1.302 25.5 1 93.56 86 ALA A N 1
ATOM 652 C CA . ALA A 1 86 ? 7.715 -1.879 24.391 1 93.56 86 ALA A CA 1
AT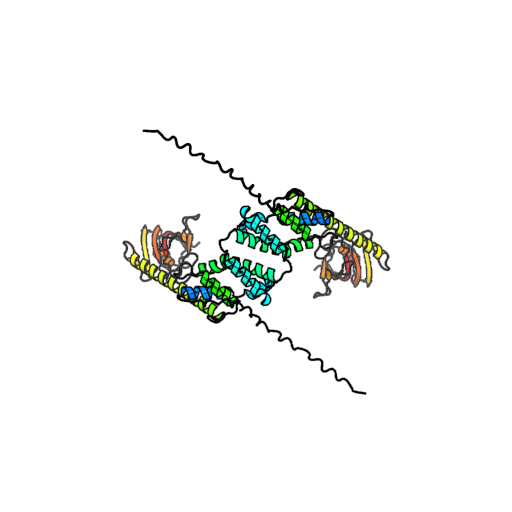OM 653 C C . ALA A 1 86 ? 7.523 -3.393 24.328 1 93.56 86 ALA A C 1
ATOM 655 O O . ALA A 1 86 ? 7.461 -3.971 23.25 1 93.56 86 ALA A O 1
ATOM 656 N N . ALA A 1 87 ? 7.453 -4.004 25.438 1 95.81 87 ALA A N 1
ATOM 657 C CA . ALA A 1 87 ? 7.25 -5.449 25.484 1 95.81 87 ALA A CA 1
ATOM 658 C C . ALA A 1 87 ? 5.895 -5.836 24.906 1 95.81 87 ALA A C 1
ATOM 660 O O . ALA A 1 87 ? 5.793 -6.812 24.156 1 95.81 87 ALA A O 1
ATOM 661 N N . PHE A 1 88 ? 4.938 -5.039 25.281 1 96.12 88 PHE A N 1
ATOM 662 C CA . PHE A 1 88 ? 3.605 -5.332 24.766 1 96.12 88 PHE A CA 1
ATOM 663 C C . PHE A 1 88 ? 3.539 -5.078 23.266 1 96.12 88 PHE A C 1
ATOM 665 O O . PHE A 1 88 ? 2.879 -5.816 22.531 1 96.12 88 PHE A O 1
ATOM 672 N N . LYS A 1 89 ? 4.16 -4.066 22.828 1 93.75 89 LYS A N 1
ATOM 673 C CA . LYS A 1 89 ? 4.203 -3.787 21.391 1 93.75 89 LYS A CA 1
ATOM 674 C C . LYS A 1 89 ? 4.84 -4.941 20.625 1 93.75 89 LYS A C 1
ATOM 676 O O . LYS A 1 89 ? 4.348 -5.336 19.562 1 93.75 89 LYS A O 1
ATOM 681 N N . ALA A 1 90 ? 5.91 -5.41 21.156 1 96.5 90 ALA A N 1
ATOM 682 C CA . ALA A 1 90 ? 6.566 -6.559 20.531 1 96.5 90 ALA A CA 1
ATOM 683 C C . ALA A 1 90 ? 5.648 -7.777 20.531 1 96.5 90 ALA A C 1
ATOM 685 O O . ALA A 1 90 ? 5.559 -8.492 19.531 1 96.5 90 ALA A O 1
ATOM 686 N N . TYR A 1 91 ? 4.992 -8.031 21.672 1 97.25 91 TYR A N 1
ATOM 687 C CA . TYR A 1 91 ? 4.035 -9.117 21.812 1 97.25 91 TYR A CA 1
ATOM 688 C C . TYR A 1 91 ? 2.928 -9.023 20.781 1 97.25 91 TYR A C 1
ATOM 690 O O . TYR A 1 91 ? 2.627 -10 20.078 1 97.25 91 TYR A O 1
ATOM 698 N N . ALA A 1 92 ? 2.355 -7.844 20.609 1 95.56 92 ALA A N 1
ATOM 699 C CA . ALA A 1 92 ? 1.296 -7.605 19.625 1 95.56 92 ALA A CA 1
ATOM 700 C C . ALA A 1 92 ? 1.814 -7.777 18.203 1 95.56 92 ALA A C 1
ATOM 702 O O . ALA A 1 92 ? 1.114 -8.312 17.344 1 95.56 92 ALA A O 1
ATOM 703 N N . ALA A 1 93 ? 3.035 -7.336 17.984 1 96.06 93 ALA A N 1
ATOM 704 C CA . ALA A 1 93 ? 3.652 -7.512 16.672 1 96.06 93 ALA A CA 1
ATOM 705 C C . ALA A 1 93 ? 3.783 -8.992 16.328 1 96.06 93 ALA A C 1
ATOM 707 O O . ALA A 1 93 ? 3.572 -9.391 15.172 1 96.06 93 ALA A O 1
ATOM 708 N N . GLY A 1 94 ? 4.141 -9.75 17.281 1 97.38 94 GLY A N 1
ATOM 709 C CA . GLY A 1 94 ? 4.215 -11.188 17.078 1 97.38 94 GLY A CA 1
ATOM 710 C C . GLY A 1 94 ? 2.906 -11.789 16.609 1 97.38 94 GLY A C 1
ATOM 711 O O . GLY A 1 94 ? 2.893 -12.625 15.695 1 97.38 94 GLY A O 1
ATOM 712 N N . MET A 1 95 ? 1.854 -11.352 17.203 1 96.19 95 MET A N 1
ATOM 713 C CA . MET A 1 95 ? 0.539 -11.844 16.812 1 96.19 95 MET A CA 1
ATOM 714 C C . MET A 1 95 ? 0.22 -11.438 15.375 1 96.19 95 MET A C 1
ATOM 716 O O . MET A 1 95 ? -0.325 -12.234 14.609 1 96.19 95 MET A O 1
ATOM 720 N N . GLN A 1 96 ? 0.577 -10.281 15.062 1 93.44 96 GLN A N 1
ATOM 721 C CA . GLN A 1 96 ? 0.308 -9.773 13.719 1 93.44 96 GLN A CA 1
ATOM 722 C C . GLN A 1 96 ? 1.106 -10.547 12.672 1 93.44 96 GLN A C 1
ATOM 724 O O . GLN A 1 96 ? 0.572 -10.914 11.617 1 93.44 96 GLN A O 1
ATOM 729 N N . ILE A 1 97 ? 2.33 -10.742 12.977 1 96.81 97 ILE A N 1
ATOM 730 C CA . ILE A 1 97 ? 3.18 -11.453 12.023 1 96.81 97 ILE A CA 1
ATOM 731 C C . ILE A 1 97 ? 2.701 -12.898 11.883 1 96.81 97 ILE A C 1
ATOM 733 O O . ILE A 1 97 ? 2.74 -13.469 10.789 1 96.81 97 ILE A O 1
ATOM 737 N N . ALA A 1 98 ? 2.27 -13.469 12.984 1 97.06 98 ALA A N 1
ATOM 738 C CA . ALA A 1 98 ? 1.711 -14.812 12.906 1 97.06 98 ALA A CA 1
ATOM 739 C C . ALA A 1 98 ? 0.533 -14.859 11.938 1 97.06 98 ALA A C 1
ATOM 741 O O . ALA A 1 98 ? 0.419 -15.797 11.141 1 97.06 98 ALA A O 1
ATOM 742 N N . GLU A 1 99 ? -0.315 -13.922 12.023 1 93.81 99 GLU A N 1
ATOM 743 C CA . GLU A 1 99 ? -1.451 -13.852 11.109 1 93.81 99 GLU A CA 1
ATOM 744 C C . GLU A 1 99 ? -0.987 -13.703 9.664 1 93.81 99 GLU A C 1
ATOM 746 O O . GLU A 1 99 ? -1.521 -14.359 8.766 1 93.81 99 GLU A O 1
ATOM 751 N N . MET A 1 100 ? 0.011 -12.906 9.453 1 93.81 100 MET A N 1
ATOM 752 C CA . MET A 1 100 ? 0.562 -12.719 8.109 1 93.81 100 MET A CA 1
ATOM 753 C C . MET A 1 100 ? 1.137 -14.023 7.57 1 93.81 100 MET A C 1
ATOM 755 O O . MET A 1 100 ? 0.927 -14.359 6.402 1 93.81 100 MET A O 1
ATOM 759 N N . VAL A 1 101 ? 1.82 -14.695 8.414 1 97.69 101 VAL A N 1
ATOM 760 C CA . VAL A 1 101 ? 2.41 -15.977 8.039 1 97.69 101 VAL A CA 1
ATOM 761 C C . VAL A 1 101 ? 1.309 -16.953 7.629 1 97.69 101 VAL A C 1
ATOM 763 O O . VAL A 1 101 ? 1.396 -17.594 6.574 1 97.69 101 VAL A O 1
ATOM 766 N N . ASN A 1 102 ? 0.267 -17.016 8.336 1 95.75 102 ASN A N 1
ATOM 767 C CA . ASN A 1 102 ? -0.791 -18 8.109 1 95.75 102 ASN A CA 1
ATOM 768 C C . ASN A 1 102 ? -1.669 -17.609 6.926 1 95.75 102 ASN A C 1
ATOM 770 O O . ASN A 1 102 ? -2.146 -18.484 6.191 1 95.75 102 ASN A O 1
ATOM 774 N N . SER A 1 103 ? -1.848 -16.312 6.684 1 92.94 103 SER A N 1
ATOM 775 C CA . SER A 1 103 ? -2.826 -15.875 5.695 1 92.94 103 SER A CA 1
ATOM 776 C C . SER A 1 103 ? -2.162 -15.562 4.359 1 92.94 103 SER A C 1
ATOM 778 O O . SER A 1 103 ? -2.828 -15.523 3.322 1 92.94 103 SER A O 1
ATOM 780 N N . ARG A 1 104 ? -0.893 -15.312 4.383 1 96.06 104 ARG A N 1
ATOM 781 C CA . ARG A 1 104 ? -0.266 -14.844 3.15 1 96.06 104 ARG A CA 1
ATOM 782 C C . ARG A 1 104 ? 1.012 -15.617 2.854 1 96.06 104 ARG A C 1
ATOM 784 O O . ARG A 1 104 ? 1.104 -16.312 1.835 1 96.06 104 ARG A O 1
ATOM 791 N N . ILE A 1 105 ? 1.949 -15.672 3.828 1 97.44 105 ILE A N 1
ATOM 792 C CA . ILE A 1 105 ? 3.297 -16.156 3.557 1 97.44 105 ILE A CA 1
ATOM 793 C C . ILE A 1 105 ? 3.254 -17.656 3.262 1 97.44 105 ILE A C 1
ATOM 795 O O . ILE A 1 105 ? 3.709 -18.109 2.207 1 97.44 105 ILE A O 1
ATOM 799 N N . LEU A 1 106 ? 2.658 -18.391 4.145 1 97.94 106 LEU A N 1
ATOM 800 C CA . LEU A 1 106 ? 2.619 -19.828 3.988 1 97.94 106 LEU A CA 1
ATOM 801 C C . LEU A 1 106 ? 1.787 -20.234 2.773 1 97.94 106 LEU A C 1
ATOM 803 O O . LEU A 1 106 ? 2.244 -21 1.926 1 97.94 106 LEU A O 1
ATOM 807 N N . PRO A 1 107 ? 0.597 -19.656 2.594 1 96.88 107 PRO A N 1
ATOM 808 C CA . PRO A 1 107 ? -0.179 -20 1.399 1 96.88 107 PRO A CA 1
ATOM 809 C C . PRO A 1 107 ? 0.545 -19.641 0.102 1 96.88 107 PRO A C 1
ATOM 811 O O . PRO A 1 107 ? 0.489 -20.406 -0.868 1 96.88 107 PRO A O 1
ATOM 814 N N . ASN A 1 108 ? 1.23 -18.547 0.061 1 97.19 108 ASN A N 1
ATOM 815 C CA . ASN A 1 108 ? 1.976 -18.172 -1.136 1 97.19 108 ASN A CA 1
ATOM 816 C C . ASN A 1 108 ? 3.094 -19.156 -1.437 1 97.19 108 ASN A C 1
ATOM 818 O O . ASN A 1 108 ? 3.307 -19.531 -2.594 1 97.19 108 ASN A O 1
ATOM 822 N N . MET A 1 109 ? 3.779 -19.578 -0.407 1 97.06 109 MET A N 1
ATOM 823 C CA . MET A 1 109 ? 4.859 -20.547 -0.594 1 97.06 109 MET A CA 1
ATOM 824 C C . MET A 1 109 ? 4.309 -21.891 -1.036 1 97.06 109 MET A C 1
ATOM 826 O O . MET A 1 109 ? 4.918 -22.578 -1.861 1 97.06 109 MET A O 1
ATOM 830 N N . ARG A 1 110 ? 3.145 -22.219 -0.532 1 97.44 110 ARG A N 1
ATOM 831 C CA . ARG A 1 110 ? 2.484 -23.438 -0.963 1 97.44 110 ARG A CA 1
ATOM 832 C C . ARG A 1 110 ? 2.045 -23.344 -2.42 1 97.44 110 ARG A C 1
ATOM 834 O O . ARG A 1 110 ? 2.141 -24.312 -3.17 1 97.44 110 ARG A O 1
ATOM 841 N N . GLN A 1 111 ? 1.57 -22.172 -2.775 1 95.38 111 GLN A N 1
ATOM 842 C CA . GLN A 1 111 ? 1.126 -21.953 -4.148 1 95.38 111 GLN A CA 1
ATOM 843 C C . GLN A 1 111 ? 2.27 -22.156 -5.137 1 95.38 111 GLN A C 1
ATOM 845 O O . GLN A 1 111 ? 2.055 -22.641 -6.25 1 95.38 111 GLN A O 1
ATOM 850 N N . GLY A 1 112 ? 3.479 -21.875 -4.727 1 93.38 112 GLY A N 1
ATOM 851 C CA . GLY A 1 112 ? 4.645 -22.062 -5.574 1 93.38 112 GLY A CA 1
ATOM 852 C C . GLY A 1 112 ? 4.934 -23.531 -5.875 1 93.38 112 GLY A C 1
ATOM 853 O O . GLY A 1 112 ? 5.688 -23.844 -6.801 1 93.38 112 GLY A O 1
ATOM 854 N N . LEU A 1 113 ? 4.336 -24.359 -5.145 1 95.56 113 LEU A N 1
ATOM 855 C CA . LEU A 1 113 ? 4.535 -25.781 -5.316 1 95.56 113 LEU A CA 1
ATOM 856 C C . LEU A 1 113 ? 3.277 -26.438 -5.875 1 95.56 113 LEU A C 1
ATOM 858 O O . LEU A 1 113 ? 3.16 -27.672 -5.871 1 95.56 113 LEU A O 1
ATOM 862 N N . GLU A 1 114 ? 2.363 -25.641 -6.258 1 92.31 114 GLU A N 1
ATOM 863 C CA . GLU A 1 114 ? 1.113 -26.172 -6.797 1 92.31 114 GLU A CA 1
ATOM 864 C C . GLU A 1 114 ? 1.37 -27.078 -7.996 1 92.31 114 GLU A C 1
ATOM 866 O O . GLU A 1 114 ? 2.188 -26.75 -8.859 1 92.31 114 GLU A O 1
ATOM 871 N N . GLY A 1 115 ? 0.653 -28.203 -8.047 1 91.19 115 GLY A N 1
ATOM 872 C CA . GLY A 1 115 ? 0.788 -29.141 -9.148 1 91.19 115 GLY A CA 1
ATOM 873 C C . GLY A 1 115 ? 1.922 -30.125 -8.953 1 91.19 115 GLY A C 1
ATOM 874 O O . GLY A 1 115 ? 2.086 -31.062 -9.75 1 91.19 115 GLY A O 1
ATOM 875 N N . THR A 1 116 ? 2.748 -29.891 -7.926 1 94.62 116 THR A N 1
ATOM 876 C CA . THR A 1 116 ? 3.787 -30.859 -7.598 1 94.62 116 THR A CA 1
ATOM 877 C C . THR A 1 116 ? 3.297 -31.828 -6.527 1 94.62 116 THR A C 1
ATOM 879 O O . THR A 1 116 ? 2.211 -31.656 -5.973 1 94.62 116 THR A O 1
ATOM 882 N N . ASN A 1 117 ? 4.137 -32.906 -6.25 1 92.94 117 ASN A N 1
ATOM 883 C CA . ASN A 1 117 ? 3.807 -33.844 -5.203 1 92.94 117 ASN A CA 1
ATOM 884 C C . ASN A 1 117 ? 4.352 -33.406 -3.848 1 92.94 117 ASN A C 1
ATOM 886 O O . ASN A 1 117 ? 4.16 -34.094 -2.844 1 92.94 117 ASN A O 1
ATOM 890 N N . ASP A 1 118 ? 4.945 -32.281 -3.824 1 95 118 ASP A N 1
ATOM 891 C CA . ASP A 1 118 ? 5.559 -31.781 -2.6 1 95 118 ASP A CA 1
ATOM 892 C C . ASP A 1 118 ? 4.621 -30.828 -1.872 1 95 118 ASP A C 1
ATOM 894 O O . ASP A 1 118 ? 3.768 -30.188 -2.496 1 95 118 ASP A O 1
ATOM 898 N N . SER A 1 119 ? 4.715 -30.828 -0.56 1 95.12 119 SER A N 1
ATOM 899 C CA . SER A 1 119 ? 3.857 -29.953 0.237 1 95.12 119 SER A CA 1
ATOM 900 C C . SER A 1 119 ? 4.605 -29.406 1.446 1 95.12 119 SER A C 1
ATOM 902 O O . SER A 1 119 ? 5.539 -30.047 1.947 1 95.12 119 SER A O 1
ATOM 904 N N . ILE A 1 120 ? 4.211 -28.234 1.833 1 97.44 120 ILE A N 1
ATOM 905 C CA . ILE A 1 120 ? 4.762 -27.609 3.033 1 97.44 120 ILE A CA 1
ATOM 906 C C . ILE A 1 120 ? 3.812 -27.828 4.207 1 97.44 120 ILE A C 1
ATOM 908 O O . ILE A 1 120 ? 2.674 -27.359 4.191 1 97.44 120 ILE A O 1
ATOM 912 N N . GLN A 1 121 ? 4.332 -28.531 5.223 1 96.5 121 GLN A N 1
ATOM 913 C CA . GLN A 1 121 ? 3.557 -28.781 6.434 1 96.5 121 GLN A CA 1
ATOM 914 C C . GLN A 1 121 ? 3.674 -27.609 7.41 1 96.5 121 GLN A C 1
ATOM 916 O O . GLN A 1 121 ? 4.781 -27.172 7.723 1 96.5 121 GLN A O 1
ATOM 921 N N . ARG A 1 122 ? 2.541 -27.188 7.906 1 96.69 122 ARG A N 1
ATOM 922 C CA . ARG A 1 122 ? 2.479 -25.969 8.711 1 96.69 122 ARG A CA 1
ATOM 923 C C . ARG A 1 122 ? 3.334 -26.109 9.969 1 96.69 122 ARG A C 1
ATOM 925 O O . ARG A 1 122 ? 4.129 -25.219 10.281 1 96.69 122 ARG A O 1
ATOM 932 N N . ALA A 1 123 ? 3.199 -27.188 10.703 1 95.88 123 ALA A N 1
ATOM 933 C CA . ALA A 1 123 ? 3.873 -27.344 11.984 1 95.88 123 ALA A CA 1
ATOM 934 C C . ALA A 1 123 ? 5.391 -27.25 11.828 1 95.88 123 ALA A C 1
ATOM 936 O O . ALA A 1 123 ? 6.062 -26.547 12.578 1 95.88 123 ALA A O 1
ATOM 937 N N . THR A 1 124 ? 5.879 -27.938 10.836 1 97.12 124 THR A N 1
ATOM 938 C CA . THR A 1 124 ? 7.316 -27.969 10.586 1 97.12 124 THR A CA 1
ATOM 939 C C . THR A 1 124 ? 7.797 -26.625 10.039 1 97.12 124 THR A C 1
ATOM 941 O O . THR A 1 124 ? 8.906 -26.188 10.352 1 97.12 124 THR A O 1
ATOM 944 N N . PHE A 1 125 ? 6.934 -26.031 9.211 1 98.06 125 PHE A N 1
ATOM 945 C CA . PHE A 1 125 ? 7.223 -24.703 8.711 1 98.06 125 PHE A CA 1
ATOM 946 C C . PHE A 1 125 ? 7.391 -23.719 9.859 1 98.06 125 PHE A C 1
ATOM 948 O O . PHE A 1 125 ? 8.375 -22.969 9.914 1 98.06 125 PHE A O 1
ATOM 955 N N . ILE A 1 126 ? 6.457 -23.719 10.797 1 97.88 126 ILE A N 1
ATOM 956 C CA . ILE A 1 126 ? 6.473 -22.812 11.93 1 97.88 126 ILE A CA 1
ATOM 957 C C . ILE A 1 126 ? 7.699 -23.078 12.797 1 97.88 126 ILE A C 1
ATOM 959 O O . ILE A 1 126 ? 8.328 -22.141 13.312 1 97.88 126 ILE A O 1
ATOM 963 N N . LYS A 1 127 ? 8.023 -24.328 12.977 1 96.69 127 LYS A N 1
ATOM 964 C CA . LYS A 1 127 ? 9.219 -24.688 13.742 1 96.69 127 LYS A CA 1
ATOM 965 C C . LYS A 1 127 ? 10.469 -24.062 13.117 1 96.69 127 LYS A C 1
ATOM 967 O O . LYS A 1 127 ? 11.281 -23.469 13.82 1 96.69 127 LYS A O 1
ATOM 972 N N . GLY A 1 128 ? 10.609 -24.188 11.75 1 97.44 128 GLY A N 1
ATOM 973 C CA . GLY A 1 128 ? 11.719 -23.547 11.07 1 97.44 128 GLY A CA 1
ATOM 974 C C . GLY A 1 128 ? 11.719 -22.031 11.219 1 97.44 128 GLY A C 1
ATOM 975 O O . GLY A 1 128 ? 12.773 -21.422 11.438 1 97.44 128 GLY A O 1
ATOM 976 N N . PHE A 1 129 ? 10.516 -21.5 11.117 1 97.88 129 PHE A N 1
ATOM 977 C C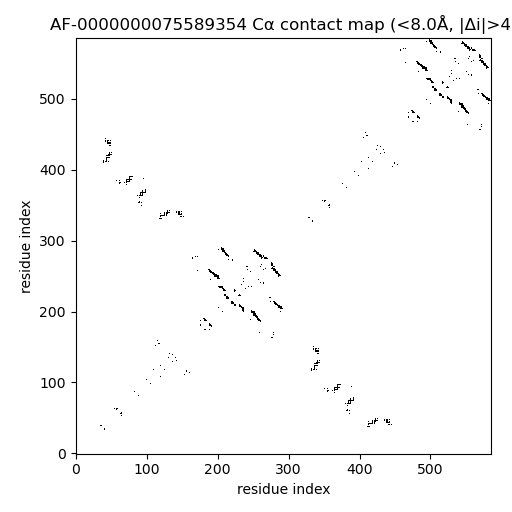A . PHE A 1 129 ? 10.344 -20.062 11.258 1 97.88 129 PHE A CA 1
ATOM 978 C C . PHE A 1 129 ? 10.828 -19.594 12.625 1 97.88 129 PHE A C 1
ATOM 980 O O . PHE A 1 129 ? 11.641 -18.656 12.711 1 97.88 129 PHE A O 1
ATOM 987 N N . VAL A 1 130 ? 10.438 -20.219 13.68 1 97.06 130 VAL A N 1
ATOM 988 C CA . VAL A 1 130 ? 10.766 -19.828 15.047 1 97.06 130 VAL A CA 1
ATOM 989 C C . VAL A 1 130 ? 12.25 -20.094 15.32 1 97.06 130 VAL A C 1
ATOM 991 O O . VAL A 1 130 ? 12.93 -19.25 15.922 1 97.06 130 VAL A O 1
ATOM 994 N N . ASP A 1 131 ? 12.781 -21.172 14.844 1 96.12 131 ASP A N 1
ATOM 995 C CA . ASP A 1 131 ? 14.195 -21.484 15.031 1 96.12 131 ASP A CA 1
ATOM 996 C C . ASP A 1 131 ? 15.078 -20.422 14.391 1 96.12 131 ASP A C 1
ATOM 998 O O . ASP A 1 131 ? 16.094 -20.031 14.969 1 96.12 131 ASP A O 1
ATOM 1002 N N . ALA A 1 132 ? 14.703 -20.062 13.203 1 95.94 132 ALA A N 1
ATOM 1003 C CA . ALA A 1 132 ? 15.477 -19.016 12.539 1 95.94 132 ALA A CA 1
ATOM 1004 C C . ALA A 1 132 ? 15.508 -17.734 13.367 1 95.94 132 ALA A C 1
ATOM 1006 O O . ALA A 1 132 ? 16.547 -17.078 13.477 1 95.94 132 ALA A O 1
ATOM 1007 N N . LEU A 1 133 ? 14.398 -17.391 13.977 1 95 133 LEU A N 1
ATOM 1008 C CA . LEU A 1 133 ? 14.312 -16.172 14.766 1 95 133 LEU A CA 1
ATOM 1009 C C . LEU A 1 133 ? 15.07 -16.312 16.078 1 95 133 LEU A C 1
ATOM 1011 O O . LEU A 1 133 ? 15.461 -15.312 16.688 1 95 133 LEU A O 1
ATOM 1015 N N . HIS A 1 134 ? 15.273 -17.531 16.562 1 93.25 134 HIS A N 1
ATOM 1016 C CA . HIS A 1 134 ? 16.109 -17.812 17.734 1 93.25 134 HIS A CA 1
ATOM 1017 C C . HIS A 1 134 ? 17.578 -17.891 17.344 1 93.25 134 HIS A C 1
ATOM 1019 O O . HIS A 1 134 ? 18.438 -18.156 18.203 1 93.25 134 HIS A O 1
ATOM 1025 N N . ASN A 1 135 ? 17.828 -17.734 16.062 1 90.94 135 ASN A N 1
ATOM 1026 C CA . ASN A 1 135 ? 19.188 -17.906 15.539 1 90.94 135 ASN A CA 1
ATOM 1027 C C . ASN A 1 135 ? 19.719 -19.297 15.812 1 90.94 135 ASN A C 1
ATOM 1029 O O . ASN A 1 135 ? 20.891 -19.469 16.172 1 90.94 135 ASN A O 1
ATOM 1033 N N . ASP A 1 136 ? 18.75 -20.219 15.812 1 92.06 136 ASP A N 1
ATOM 1034 C CA . ASP A 1 136 ? 19.141 -21.625 15.922 1 92.06 136 ASP A CA 1
ATOM 1035 C C . ASP A 1 136 ? 19.672 -22.156 14.594 1 92.06 136 ASP A C 1
ATOM 1037 O O . ASP A 1 136 ? 18.906 -22.375 13.656 1 92.06 136 ASP A O 1
ATOM 1041 N N . THR A 1 137 ? 21.016 -22.469 14.5 1 90.62 137 THR A N 1
ATOM 1042 C CA . THR A 1 137 ? 21.641 -22.891 13.25 1 90.62 137 THR A CA 1
ATOM 1043 C C . THR A 1 137 ? 22.078 -24.359 13.336 1 90.62 137 THR A C 1
ATOM 1045 O O . THR A 1 137 ? 22.953 -24.797 12.586 1 90.62 137 THR A O 1
ATOM 1048 N N . LEU A 1 138 ? 21.484 -25.047 14.312 1 91.06 138 LEU A N 1
ATOM 1049 C CA . LEU A 1 138 ? 21.859 -26.438 14.531 1 91.06 138 LEU A CA 1
ATOM 1050 C C . LEU A 1 138 ? 21.625 -27.281 13.281 1 91.06 138 LEU A C 1
ATOM 1052 O O . LEU A 1 138 ? 22.484 -28.062 12.883 1 91.06 138 LEU A O 1
ATOM 1056 N N . LEU A 1 139 ? 20.484 -27.109 12.633 1 93.5 139 LEU A N 1
ATOM 1057 C CA . LEU A 1 139 ? 20.141 -27.922 11.461 1 93.5 139 LEU A CA 1
ATOM 1058 C C . LEU A 1 139 ? 20.547 -27.219 10.172 1 93.5 139 LEU A C 1
ATOM 1060 O O . LEU A 1 139 ? 21.141 -27.828 9.281 1 93.5 139 LEU A O 1
ATOM 1064 N N . PHE A 1 140 ? 20.219 -25.906 10.094 1 95.94 140 PHE A N 1
ATOM 1065 C CA . PHE A 1 140 ? 20.547 -25.125 8.914 1 95.94 140 PHE A CA 1
ATOM 1066 C C . PHE A 1 140 ? 20.938 -23.703 9.305 1 95.94 140 PHE A C 1
ATOM 1068 O O . PHE A 1 140 ? 20.375 -23.125 10.234 1 95.94 140 PHE A O 1
ATOM 1075 N N . THR A 1 141 ? 21.906 -23.188 8.625 1 95.94 141 THR A N 1
ATOM 1076 C CA . THR A 1 141 ? 22.094 -21.75 8.625 1 95.94 141 THR A CA 1
ATOM 1077 C C . THR A 1 141 ? 21.078 -21.078 7.699 1 95.94 141 THR A C 1
ATOM 1079 O O . THR A 1 141 ? 20.516 -21.719 6.812 1 95.94 141 THR A O 1
ATOM 1082 N N . PRO A 1 142 ? 20.812 -19.828 7.898 1 94.81 142 PRO A N 1
ATOM 1083 C CA . PRO A 1 142 ? 19.859 -19.141 7.035 1 94.81 142 PRO A CA 1
ATOM 1084 C C . PRO A 1 142 ? 20.219 -19.234 5.555 1 94.81 142 PRO A C 1
ATOM 1086 O O . PRO A 1 142 ? 19.344 -19.5 4.719 1 94.81 142 PRO A O 1
ATOM 1089 N N . ARG A 1 143 ? 21.453 -19.094 5.227 1 96.06 143 ARG A N 1
ATOM 1090 C CA . ARG A 1 143 ? 21.891 -19.188 3.836 1 96.06 143 ARG A CA 1
ATOM 1091 C C . ARG A 1 143 ? 21.656 -20.594 3.281 1 96.06 143 ARG A C 1
ATOM 1093 O O . ARG A 1 143 ? 21.125 -20.75 2.176 1 96.06 143 ARG A O 1
ATOM 1100 N N . LYS A 1 144 ? 22 -21.578 4.043 1 97.31 144 LYS A N 1
ATOM 1101 C CA . LYS A 1 144 ? 21.812 -22.953 3.598 1 97.31 144 LYS A CA 1
ATOM 1102 C C . LYS A 1 144 ? 20.344 -23.312 3.5 1 97.31 144 LYS A C 1
ATOM 1104 O O . LYS A 1 144 ? 19.938 -24.094 2.629 1 97.31 144 LYS A O 1
ATOM 1109 N N . ALA A 1 145 ? 19.578 -22.781 4.398 1 97.75 145 ALA A N 1
ATOM 1110 C CA . ALA A 1 145 ? 18.141 -23.031 4.348 1 97.75 145 ALA A CA 1
ATOM 1111 C C . ALA A 1 145 ? 17.531 -22.453 3.064 1 97.75 145 ALA A C 1
ATOM 1113 O O . ALA A 1 145 ? 16.75 -23.141 2.387 1 97.75 145 ALA A O 1
ATOM 1114 N N . ALA A 1 146 ? 17.922 -21.266 2.717 1 97.25 146 ALA A N 1
ATOM 1115 C CA . ALA A 1 146 ? 17.422 -20.641 1.498 1 97.25 146 ALA A CA 1
ATOM 1116 C C . ALA A 1 146 ? 17.828 -21.422 0.26 1 97.25 146 ALA A C 1
ATOM 1118 O O . ALA A 1 146 ? 17.016 -21.656 -0.634 1 97.25 146 ALA A O 1
ATOM 1119 N N . GLN A 1 147 ? 19.031 -21.875 0.274 1 97.62 147 GLN A N 1
ATOM 1120 C CA . GLN A 1 147 ? 19.516 -22.672 -0.844 1 97.62 147 GLN A CA 1
ATOM 1121 C C . GLN A 1 147 ? 18.766 -24 -0.951 1 97.62 147 GLN A C 1
ATOM 1123 O O . GLN A 1 147 ? 18.375 -24.406 -2.045 1 97.62 147 GLN A O 1
ATOM 1128 N N . SER A 1 148 ? 18.641 -24.594 0.197 1 97.69 148 SER A N 1
ATOM 1129 C CA . SER A 1 148 ? 17.922 -25.875 0.224 1 97.69 148 SER A CA 1
ATOM 1130 C C . SER A 1 148 ? 16.484 -25.719 -0.244 1 97.69 148 SER A C 1
ATOM 1132 O O . SER A 1 148 ? 15.969 -26.547 -0.991 1 97.69 148 SER A O 1
ATOM 1134 N N . PHE A 1 149 ? 15.844 -24.719 0.173 1 97.94 149 PHE A N 1
ATOM 1135 C CA . PHE A 1 149 ? 14.469 -24.469 -0.24 1 97.94 149 PHE A CA 1
ATOM 1136 C C . PHE A 1 149 ? 14.383 -24.297 -1.752 1 97.94 149 PHE A C 1
ATOM 1138 O O . PHE A 1 149 ? 13.539 -24.922 -2.404 1 97.94 149 PHE A O 1
ATOM 1145 N N . MET A 1 150 ? 15.289 -23.453 -2.314 1 97.12 150 MET A N 1
ATOM 1146 C CA . MET A 1 150 ? 15.297 -23.219 -3.754 1 97.12 150 MET A CA 1
ATOM 1147 C C . MET A 1 150 ? 15.555 -24.516 -4.52 1 97.12 150 MET A C 1
ATOM 1149 O O . MET A 1 150 ? 14.898 -24.781 -5.527 1 97.12 150 MET A O 1
ATOM 1153 N N . GLN A 1 151 ? 16.438 -25.234 -4.012 1 96.94 151 GLN A N 1
ATOM 1154 C CA . GLN A 1 151 ? 16.781 -26.5 -4.664 1 96.94 151 GLN A CA 1
ATOM 1155 C C . GLN A 1 151 ? 15.586 -27.453 -4.664 1 96.94 151 GLN A C 1
ATOM 1157 O O . GLN A 1 151 ? 15.273 -28.062 -5.688 1 96.94 151 GLN A O 1
ATOM 1162 N N . HIS A 1 152 ? 14.953 -27.578 -3.561 1 96.5 152 HIS A N 1
ATOM 1163 C CA . HIS A 1 152 ? 13.781 -28.438 -3.469 1 96.5 152 HIS A CA 1
ATOM 1164 C C . HIS A 1 152 ? 12.664 -27.969 -4.398 1 96.5 152 HIS A C 1
ATOM 1166 O O . HIS A 1 152 ? 12.039 -28.781 -5.09 1 96.5 152 HIS A O 1
ATOM 1172 N N . ARG A 1 153 ? 12.477 -26.703 -4.398 1 95.94 153 ARG A N 1
ATOM 1173 C CA . ARG A 1 153 ? 11.453 -26.125 -5.262 1 95.94 153 ARG A CA 1
ATOM 1174 C C . ARG A 1 153 ? 11.75 -26.406 -6.73 1 95.94 153 ARG A C 1
ATOM 1176 O O . ARG A 1 153 ? 10.875 -26.859 -7.473 1 95.94 153 ARG A O 1
ATOM 1183 N N . ASP A 1 154 ? 12.984 -26.172 -7.145 1 96.12 154 ASP A N 1
ATOM 1184 C CA . ASP A 1 154 ? 13.391 -26.391 -8.531 1 96.12 154 ASP A CA 1
ATOM 1185 C C . ASP A 1 154 ? 13.242 -27.859 -8.93 1 96.12 154 ASP A C 1
ATOM 1187 O O . ASP A 1 154 ? 12.797 -28.172 -10.039 1 96.12 154 ASP A O 1
ATOM 1191 N N . GLN A 1 155 ? 13.609 -28.672 -8.031 1 96.69 155 GLN A N 1
ATOM 1192 C CA . GLN A 1 155 ? 13.508 -30.109 -8.305 1 96.69 155 GLN A CA 1
ATOM 1193 C C . GLN A 1 155 ? 12.047 -30.531 -8.445 1 96.69 155 GLN A C 1
ATOM 1195 O O . GLN A 1 155 ? 11.711 -31.328 -9.32 1 96.69 155 GLN A O 1
ATOM 1200 N N . ALA A 1 156 ? 11.258 -29.969 -7.574 1 96.25 156 ALA A N 1
ATOM 1201 C CA . ALA A 1 156 ? 9.828 -30.297 -7.645 1 96.25 156 ALA A CA 1
ATOM 1202 C C . ALA A 1 156 ? 9.234 -29.844 -8.977 1 96.25 156 ALA A C 1
ATOM 1204 O O . ALA A 1 156 ? 8.484 -30.594 -9.609 1 96.25 156 ALA A O 1
ATOM 1205 N N . ILE A 1 157 ? 9.609 -28.719 -9.398 1 95.5 157 ILE A N 1
ATOM 1206 C CA . ILE A 1 157 ? 9.102 -28.172 -10.656 1 95.5 157 ILE A CA 1
ATOM 1207 C C . ILE A 1 157 ? 9.625 -29 -11.828 1 95.5 157 ILE A C 1
ATOM 1209 O O . ILE A 1 157 ? 8.875 -29.312 -12.75 1 95.5 157 ILE A O 1
ATOM 1213 N N . ALA A 1 158 ? 10.859 -29.344 -11.797 1 96.44 158 ALA A N 1
ATOM 1214 C CA . ALA A 1 158 ? 11.469 -30.141 -12.852 1 96.44 158 ALA A CA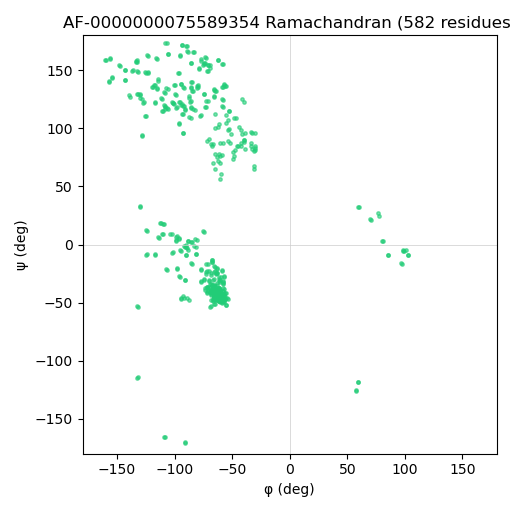 1
ATOM 1215 C C . ALA A 1 158 ? 10.766 -31.5 -12.984 1 96.44 158 ALA A C 1
ATOM 1217 O O . ALA A 1 158 ? 10.5 -31.953 -14.094 1 96.44 158 ALA A O 1
ATOM 1218 N N . ARG A 1 159 ? 10.469 -32.094 -11.875 1 96.75 159 ARG A N 1
ATOM 1219 C CA . ARG A 1 159 ? 9.781 -33.375 -11.883 1 96.75 159 ARG A CA 1
ATOM 1220 C C . ARG A 1 159 ? 8.383 -33.219 -12.484 1 96.75 159 ARG A C 1
ATOM 1222 O O . ARG A 1 159 ? 7.969 -34.062 -13.297 1 96.75 159 ARG A O 1
ATOM 1229 N N . LYS A 1 160 ? 7.742 -32.219 -12.047 1 96.62 160 LYS A N 1
ATOM 1230 C CA . LYS A 1 160 ? 6.406 -31.969 -12.578 1 96.62 160 LYS A CA 1
ATOM 1231 C C . LYS A 1 160 ? 6.445 -31.75 -14.086 1 96.62 160 LYS A C 1
ATOM 1233 O O . LYS A 1 160 ? 5.641 -32.312 -14.82 1 96.62 160 LYS A O 1
ATOM 1238 N N . ASN A 1 161 ? 7.375 -30.984 -14.523 1 97.12 161 ASN A N 1
ATOM 1239 C CA . ASN A 1 161 ? 7.508 -30.672 -15.945 1 97.12 161 ASN A CA 1
ATOM 1240 C C . ASN A 1 161 ? 7.871 -31.922 -16.75 1 97.12 161 ASN A C 1
ATOM 1242 O O . ASN A 1 161 ? 7.344 -32.125 -17.844 1 97.12 161 ASN A O 1
ATOM 1246 N N . GLU A 1 162 ? 8.68 -32.719 -16.234 1 97.56 162 GLU A N 1
ATOM 1247 C CA . GLU A 1 162 ? 9.07 -33.938 -16.906 1 97.56 162 GLU A CA 1
ATOM 1248 C C . GLU A 1 162 ? 7.887 -34.906 -17.047 1 97.56 162 GLU A C 1
ATOM 1250 O O . GLU A 1 162 ? 7.691 -35.5 -18.109 1 97.56 162 GLU A O 1
ATOM 1255 N N . ALA A 1 163 ? 7.195 -34.969 -15.992 1 97.5 163 ALA A N 1
ATOM 1256 C CA . ALA A 1 163 ? 6.004 -35.812 -16.031 1 97.5 163 ALA A CA 1
ATOM 1257 C C . ALA A 1 163 ? 5.008 -35.312 -17.078 1 97.5 163 ALA A C 1
ATOM 1259 O O . ALA A 1 163 ? 4.441 -36.094 -17.844 1 97.5 163 ALA A O 1
ATOM 1260 N N . TYR A 1 164 ? 4.82 -34.062 -17.047 1 97.62 164 TYR A N 1
ATOM 1261 C CA . TYR A 1 164 ? 3.883 -33.438 -17.984 1 97.62 164 TYR A CA 1
ATOM 1262 C C . TYR A 1 164 ? 4.371 -33.594 -19.422 1 97.62 164 TYR A C 1
ATOM 1264 O O . TYR A 1 164 ? 3.576 -33.844 -20.328 1 97.62 164 TYR A O 1
ATOM 1272 N N . LYS A 1 165 ? 5.641 -33.469 -19.625 1 98.38 165 LYS A N 1
ATOM 1273 C CA . LYS A 1 165 ? 6.242 -33.688 -20.938 1 98.38 165 LYS A CA 1
ATOM 1274 C C . LYS A 1 165 ? 5.977 -35.094 -21.438 1 98.38 165 LYS A C 1
ATOM 1276 O O . LYS A 1 165 ? 5.539 -35.312 -22.562 1 98.38 165 LYS A O 1
ATOM 1281 N N . LYS A 1 166 ? 6.164 -36.031 -20.594 1 98.38 166 LYS A N 1
ATOM 1282 C CA . LYS A 1 166 ? 5.957 -37.438 -20.953 1 98.38 166 LYS A CA 1
ATOM 1283 C C . LYS A 1 166 ? 4.492 -37.688 -21.266 1 98.38 166 LYS A C 1
ATOM 1285 O O . LYS A 1 166 ? 4.184 -38.438 -22.219 1 98.38 166 LYS A O 1
ATOM 1290 N N . GLU A 1 167 ? 3.691 -37.156 -20.453 1 98.38 167 GLU A N 1
ATOM 1291 C CA . GLU A 1 167 ? 2.256 -37.281 -20.688 1 98.38 167 GLU A CA 1
ATOM 1292 C C . GLU A 1 167 ? 1.865 -36.75 -22.062 1 98.38 167 GLU A C 1
ATOM 1294 O O . GLU A 1 167 ? 1.096 -37.406 -22.781 1 98.38 167 GLU A O 1
ATOM 1299 N N . ASN A 1 168 ? 2.359 -35.625 -22.438 1 98.75 168 ASN A N 1
ATOM 1300 C CA . ASN A 1 168 ? 2.049 -35 -23.719 1 98.75 168 ASN A CA 1
ATOM 1301 C C . ASN A 1 168 ? 2.633 -35.812 -24.875 1 98.75 168 ASN A C 1
ATOM 1303 O O . ASN A 1 168 ? 1.979 -36 -25.906 1 98.75 168 ASN A O 1
ATOM 1307 N N . GLU A 1 169 ? 3.828 -36.281 -24.719 1 98.38 169 GLU A N 1
ATOM 1308 C CA . GLU A 1 169 ? 4.445 -37.156 -25.734 1 98.38 169 GLU A CA 1
ATOM 1309 C C . GLU A 1 169 ? 3.652 -38.438 -25.938 1 98.38 169 GLU A C 1
ATOM 1311 O O . GLU A 1 169 ? 3.451 -38.875 -27.062 1 98.38 169 GLU A O 1
ATOM 1316 N N . ALA A 1 170 ? 3.195 -38.969 -24.828 1 98.62 170 ALA A N 1
ATOM 1317 C CA . ALA A 1 170 ? 2.375 -40.188 -24.906 1 98.62 170 ALA A CA 1
ATOM 1318 C C . ALA A 1 170 ? 1.048 -39.906 -25.609 1 98.62 170 ALA A C 1
ATOM 1320 O O . ALA A 1 170 ? 0.562 -40.719 -26.391 1 98.62 170 ALA A O 1
ATOM 1321 N N . TRP A 1 171 ? 0.479 -38.781 -25.266 1 98.75 171 TRP A N 1
ATOM 1322 C CA . TRP A 1 171 ? -0.774 -38.375 -25.891 1 98.75 171 TRP A CA 1
ATOM 1323 C C . TRP A 1 171 ? -0.612 -38.281 -27.406 1 98.75 171 TRP A C 1
ATOM 1325 O O . TRP A 1 171 ? -1.436 -38.812 -28.156 1 98.75 171 TRP A O 1
ATOM 1335 N N . LEU A 1 172 ? 0.455 -37.688 -27.906 1 98.69 172 LEU A N 1
ATOM 1336 C CA . LEU A 1 172 ? 0.727 -37.531 -29.328 1 98.69 172 LEU A CA 1
ATOM 1337 C C . LEU A 1 172 ? 0.925 -38.875 -30 1 98.69 172 LEU A C 1
ATOM 1339 O O . LEU A 1 172 ? 0.432 -39.125 -31.094 1 98.69 172 LEU A O 1
ATOM 1343 N N . ALA A 1 173 ? 1.648 -39.719 -29.328 1 98.44 173 ALA A N 1
ATOM 1344 C CA . ALA A 1 173 ? 1.893 -41.062 -29.859 1 98.44 173 ALA A CA 1
ATOM 1345 C C . ALA A 1 173 ? 0.583 -41.812 -30.062 1 98.44 173 ALA A C 1
ATOM 1347 O O . ALA A 1 173 ? 0.391 -42.5 -31.078 1 98.44 173 ALA A O 1
ATOM 1348 N N . ASN A 1 174 ? -0.315 -41.688 -29.109 1 98.56 174 ASN A N 1
ATOM 1349 C CA . ASN A 1 174 ? -1.616 -42.344 -29.203 1 98.56 174 ASN A CA 1
ATOM 1350 C C . ASN A 1 174 ? -2.494 -41.688 -30.266 1 98.56 174 ASN A C 1
ATOM 1352 O O . ASN A 1 174 ? -3.223 -42.375 -30.984 1 98.56 174 ASN A O 1
ATOM 1356 N N . ASN A 1 175 ? -2.354 -40.438 -30.312 1 98.56 175 ASN A N 1
ATOM 1357 C CA . ASN A 1 175 ? -3.156 -39.719 -31.281 1 98.56 175 ASN A CA 1
ATOM 1358 C C . ASN A 1 175 ? -2.764 -40.094 -32.719 1 98.56 175 ASN A C 1
ATOM 1360 O O . ASN A 1 175 ? -3.619 -40.156 -33.594 1 98.56 175 ASN A O 1
ATOM 1364 N N . ALA A 1 176 ? -1.524 -40.281 -32.969 1 98.06 176 ALA A N 1
ATOM 1365 C CA . ALA A 1 176 ? -1.001 -40.594 -34.281 1 98.06 176 ALA A CA 1
ATOM 1366 C C . ALA A 1 176 ? -1.627 -41.875 -34.812 1 98.06 176 ALA A C 1
ATOM 1368 O O . ALA A 1 176 ? -1.664 -42.125 -36.031 1 98.06 176 ALA A O 1
ATOM 1369 N N . LYS A 1 177 ? -2.152 -42.75 -33.938 1 97.75 177 LYS A N 1
ATOM 1370 C CA . LYS A 1 177 ? -2.705 -44.031 -34.312 1 97.75 177 LYS A CA 1
ATOM 1371 C C . LYS A 1 177 ? -4.191 -43.938 -34.625 1 97.75 177 LYS A C 1
ATOM 1373 O O . LYS A 1 177 ? -4.797 -44.875 -35.156 1 97.75 177 LYS A O 1
ATOM 1378 N N . LYS A 1 178 ? -4.711 -42.844 -34.344 1 97.44 178 LYS A N 1
ATOM 1379 C CA . LYS A 1 178 ? -6.137 -42.688 -34.594 1 97.44 178 LYS A CA 1
ATOM 1380 C C . LYS A 1 178 ? -6.426 -42.531 -36.094 1 97.44 178 LYS A C 1
ATOM 1382 O O . LYS A 1 178 ? -5.59 -42 -36.844 1 97.44 178 LYS A O 1
ATOM 1387 N N . GLU A 1 179 ? -7.598 -42.875 -36.438 1 97.12 179 GLU A N 1
ATOM 1388 C CA . GLU A 1 179 ? -8 -42.812 -37.844 1 97.12 179 GLU A CA 1
ATOM 1389 C C . GLU A 1 179 ? -8.031 -41.375 -38.344 1 97.12 179 GLU A C 1
ATOM 1391 O O . GLU A 1 179 ? -8.539 -40.469 -37.656 1 97.12 179 GLU A O 1
ATOM 1396 N N . GLY A 1 180 ? -7.453 -41.188 -39.469 1 97.25 180 GLY A N 1
ATOM 1397 C CA . GLY A 1 180 ? -7.547 -39.875 -40.125 1 97.25 180 GLY A CA 1
ATOM 1398 C C . GLY A 1 180 ? -6.352 -39 -39.875 1 97.25 180 GLY A C 1
ATOM 1399 O O . GLY A 1 180 ? -6.141 -38 -40.594 1 97.25 180 GLY A O 1
ATOM 1400 N N . PHE A 1 181 ? -5.609 -39.312 -38.938 1 98.31 181 PHE A N 1
ATOM 1401 C CA . PHE A 1 181 ? -4.48 -38.469 -38.594 1 98.31 181 PHE A CA 1
ATOM 1402 C C . PHE A 1 181 ? -3.262 -38.812 -39.438 1 98.31 181 PHE A C 1
ATOM 1404 O O . PHE A 1 181 ? -2.994 -40 -39.688 1 98.31 181 PHE A O 1
ATOM 1411 N N . LYS A 1 182 ? -2.518 -37.781 -39.875 1 98.25 182 LYS A N 1
ATOM 1412 C CA . LYS A 1 182 ? -1.215 -37.875 -40.531 1 98.25 182 LYS A CA 1
ATOM 1413 C C . LYS A 1 182 ? -0.135 -37.188 -39.688 1 98.25 182 LYS A C 1
ATOM 1415 O O . LYS A 1 182 ? -0.368 -36.094 -39.125 1 98.25 182 LYS A O 1
ATOM 1420 N N . THR A 1 183 ? 0.989 -37.875 -39.625 1 98.56 183 THR A N 1
ATOM 1421 C CA . THR A 1 183 ? 2.104 -37.312 -38.875 1 98.56 183 THR A CA 1
ATOM 1422 C C . THR A 1 183 ? 3.242 -36.906 -39.812 1 98.56 183 THR A C 1
ATOM 1424 O O . THR A 1 183 ? 3.695 -37.719 -40.625 1 98.56 183 THR A O 1
ATOM 1427 N N . LEU A 1 184 ? 3.615 -35.688 -39.688 1 98.25 184 LEU A N 1
ATOM 1428 C CA . LEU A 1 184 ? 4.746 -35.219 -40.469 1 98.25 184 LEU A CA 1
ATOM 1429 C C . LEU A 1 184 ? 6.066 -35.562 -39.781 1 98.25 184 LEU A C 1
ATOM 1431 O O . LEU A 1 184 ? 6.09 -35.844 -38.594 1 98.25 184 LEU A O 1
ATOM 1435 N N . PRO A 1 185 ? 7.211 -35.469 -40.5 1 97.81 185 PRO A N 1
ATOM 1436 C CA . PRO A 1 185 ? 8.516 -35.719 -39.906 1 97.81 185 PRO A CA 1
ATOM 1437 C C . PRO A 1 185 ? 8.828 -34.781 -38.75 1 97.81 185 PRO A C 1
ATOM 1439 O O . PRO A 1 185 ? 9.547 -35.156 -37.812 1 97.81 185 PRO A O 1
ATOM 1442 N N . SER A 1 186 ? 8.281 -33.594 -38.75 1 97.94 186 SER A N 1
ATOM 1443 C CA . SER A 1 186 ? 8.5 -32.594 -37.719 1 97.94 186 SER A CA 1
ATOM 1444 C C . SER A 1 186 ? 7.797 -32.969 -36.438 1 97.94 186 SER A C 1
ATOM 1446 O O . SER A 1 186 ? 8.078 -32.406 -35.375 1 97.94 186 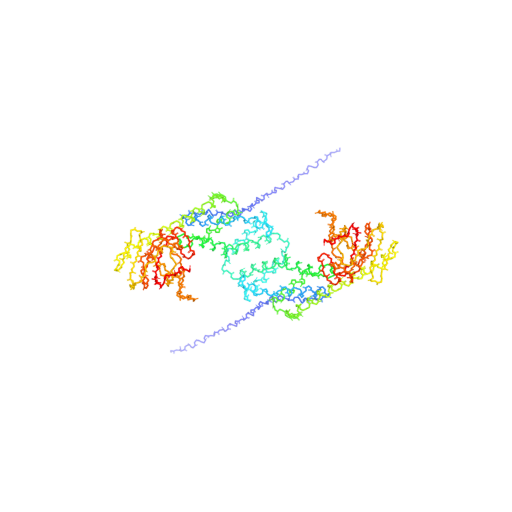SER A O 1
ATOM 1448 N N . GLY A 1 187 ? 6.91 -33.844 -36.531 1 98.19 187 GLY A N 1
ATOM 1449 C CA . GLY A 1 187 ? 6.098 -34.25 -35.406 1 98.19 187 GLY A CA 1
ATOM 1450 C C . GLY A 1 187 ? 4.703 -33.656 -35.438 1 98.19 187 GLY A C 1
ATOM 1451 O O . GLY A 1 187 ? 3.84 -34.031 -34.656 1 98.19 187 GLY A O 1
ATOM 1452 N N . LEU A 1 188 ? 4.457 -32.75 -36.312 1 98.81 188 LEU A N 1
ATOM 1453 C CA . LEU A 1 188 ? 3.131 -32.156 -36.469 1 98.81 188 LEU A CA 1
ATOM 1454 C C . LEU A 1 188 ? 2.123 -33.219 -36.938 1 98.81 188 LEU A C 1
ATOM 1456 O O . LEU A 1 188 ? 2.418 -34.031 -37.812 1 98.81 188 LEU A O 1
ATOM 1460 N N . GLN A 1 189 ? 0.99 -33.219 -36.25 1 98.88 189 GLN A N 1
ATOM 1461 C CA . GLN A 1 189 ? -0.103 -34.094 -36.656 1 98.88 189 GLN A CA 1
ATOM 1462 C C . GLN A 1 189 ? -1.312 -33.281 -37.125 1 98.88 189 GLN A C 1
ATOM 1464 O O . GLN A 1 189 ? -1.615 -32.219 -36.562 1 98.88 189 GLN A O 1
ATOM 1469 N N . TYR A 1 190 ? -1.963 -33.812 -38.156 1 98.81 190 TYR A N 1
ATOM 1470 C CA . TYR A 1 190 ? -3.16 -33.125 -38.594 1 98.81 190 TYR A CA 1
ATOM 1471 C C . TYR A 1 190 ? -4.188 -34.094 -39.156 1 98.81 190 TYR A C 1
ATOM 1473 O O . TYR A 1 190 ? -3.846 -35.188 -39.562 1 98.81 190 TYR A O 1
ATOM 1481 N N . LYS A 1 191 ? -5.391 -33.719 -39.094 1 98.69 191 LYS A N 1
ATOM 1482 C CA . LYS A 1 191 ? -6.551 -34.406 -39.688 1 98.69 191 LYS A CA 1
ATOM 1483 C C . LYS A 1 191 ? -7.43 -33.438 -40.438 1 98.69 191 LYS A C 1
ATOM 1485 O O . LYS A 1 191 ? -7.797 -32.375 -39.938 1 98.69 191 LYS A O 1
ATOM 1490 N N . VAL A 1 192 ? -7.719 -33.875 -41.719 1 98.44 192 VAL A N 1
ATOM 1491 C CA . VAL A 1 192 ? -8.57 -33.031 -42.562 1 98.44 192 VAL A CA 1
ATOM 1492 C C . VAL A 1 192 ? -10.039 -33.281 -42.219 1 98.44 192 VAL A C 1
ATOM 1494 O O . VAL A 1 192 ? -10.539 -34.406 -42.438 1 98.44 192 VAL A O 1
ATOM 1497 N N . LEU A 1 193 ? -10.664 -32.281 -41.719 1 98.31 193 LEU A N 1
ATOM 1498 C CA . LEU A 1 193 ? -12.086 -32.406 -41.375 1 98.31 193 LEU A CA 1
ATOM 1499 C C . LEU A 1 193 ? -12.961 -31.953 -42.562 1 98.31 193 LEU A C 1
ATOM 1501 O O . LEU A 1 193 ? -13.984 -32.562 -42.844 1 98.31 193 LEU A O 1
ATOM 1505 N N . VAL A 1 194 ? -12.57 -30.875 -43.125 1 98.12 194 VAL A N 1
ATOM 1506 C CA . VAL A 1 194 ? -13.195 -30.359 -44.344 1 98.12 194 VAL A CA 1
ATOM 1507 C C . VAL A 1 194 ? -12.117 -30.047 -45.375 1 98.12 194 VAL A C 1
ATOM 1509 O O . VAL A 1 194 ? -11.172 -29.297 -45.094 1 98.12 194 VAL A O 1
ATOM 1512 N N . GLU A 1 195 ? -12.305 -30.562 -46.531 1 97 195 GLU A N 1
ATOM 1513 C CA . GLU A 1 195 ? -11.344 -30.312 -47.594 1 97 195 GLU A CA 1
ATOM 1514 C C . GLU A 1 195 ? -11.672 -29.031 -48.344 1 97 195 GLU A C 1
ATOM 1516 O O . GLU A 1 195 ? -12.797 -28.828 -48.812 1 97 195 GLU A O 1
ATOM 1521 N N . GLY A 1 196 ? -10.656 -28.25 -48.406 1 97.19 196 GLY A N 1
ATOM 1522 C CA . GLY A 1 196 ? -10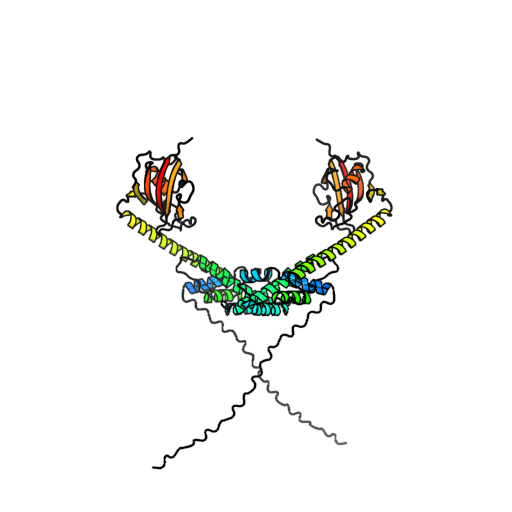.781 -27.031 -49.188 1 97.19 196 GLY A CA 1
ATOM 1523 C C . GLY A 1 196 ? -10.25 -27.188 -50.594 1 97.19 196 GLY A C 1
ATOM 1524 O O . GLY A 1 196 ? -9.562 -28.156 -50.906 1 97.19 196 GLY A O 1
ATOM 1525 N N . LYS A 1 197 ? -10.68 -26.219 -51.438 1 96.38 197 LYS A N 1
ATOM 1526 C CA . LYS A 1 197 ? -10.258 -26.266 -52.812 1 96.38 197 LYS A CA 1
ATOM 1527 C C . LYS A 1 197 ? -9.57 -24.969 -53.25 1 96.38 197 LYS A C 1
ATOM 1529 O O . LYS A 1 197 ? -9.242 -24.781 -54.406 1 96.38 197 LYS A O 1
ATOM 1534 N N . GLY A 1 198 ? -9.289 -24.219 -52.281 1 97 198 GLY A N 1
ATOM 1535 C CA . GLY A 1 198 ? -8.703 -22.922 -52.594 1 97 198 GLY A CA 1
ATOM 1536 C C . GLY A 1 198 ? -7.184 -22.953 -52.625 1 97 198 GLY A C 1
ATOM 1537 O O . GLY A 1 198 ? -6.582 -24.031 -52.656 1 97 198 GLY A O 1
ATOM 1538 N N . ALA A 1 199 ? -6.574 -21.734 -52.719 1 96.88 199 ALA A N 1
ATOM 1539 C CA . ALA A 1 199 ? -5.121 -21.594 -52.781 1 96.88 199 ALA A CA 1
ATOM 1540 C C . ALA A 1 199 ? -4.484 -21.969 -51.438 1 96.88 199 ALA A C 1
ATOM 1542 O O . ALA A 1 199 ? -5.137 -21.906 -50.406 1 96.88 199 ALA A O 1
ATOM 1543 N N . VAL A 1 200 ? -3.287 -22.359 -51.531 1 97.81 200 VAL A N 1
ATOM 1544 C CA . VAL A 1 200 ? -2.498 -22.625 -50.344 1 97.81 200 VAL A CA 1
ATOM 1545 C C . VAL A 1 200 ? -1.585 -21.438 -50.031 1 97.81 200 VAL A C 1
ATOM 1547 O O . VAL A 1 200 ? -0.86 -20.969 -50.906 1 97.81 200 VAL A O 1
ATOM 1550 N N . PRO A 1 201 ? -1.638 -21.016 -48.812 1 97.81 201 PRO A N 1
ATOM 1551 C CA . PRO A 1 201 ? -0.83 -19.828 -48.5 1 97.81 201 PRO A CA 1
ATOM 1552 C C . PRO A 1 201 ? 0.669 -20.125 -48.5 1 97.81 201 PRO A C 1
ATOM 1554 O O . PRO A 1 201 ? 1.082 -21.25 -48.219 1 97.81 201 PRO A O 1
ATOM 1557 N N . LYS A 1 202 ? 1.454 -18.984 -48.781 1 96.06 202 LYS A N 1
ATOM 1558 C CA . LYS A 1 202 ? 2.893 -18.984 -48.531 1 96.06 202 LYS A CA 1
ATOM 1559 C C . LYS A 1 202 ? 3.201 -18.516 -47.125 1 96.06 202 LYS A C 1
ATOM 1561 O O . LYS A 1 202 ? 2.326 -17.984 -46.438 1 96.06 202 LYS A O 1
ATOM 1566 N N . ASP A 1 203 ? 4.387 -18.75 -46.75 1 94.44 203 ASP A N 1
ATOM 1567 C CA . ASP A 1 203 ? 4.762 -18.406 -45.375 1 94.44 203 ASP A CA 1
ATOM 1568 C C . ASP A 1 203 ? 4.656 -16.906 -45.156 1 94.44 203 ASP A C 1
ATOM 1570 O O . ASP A 1 203 ? 4.406 -16.453 -44.031 1 94.44 203 ASP A O 1
ATOM 1574 N N . SER A 1 204 ? 4.672 -16.078 -46.219 1 95 204 SER A N 1
ATOM 1575 C CA . SER A 1 204 ? 4.668 -14.625 -46.062 1 95 204 SER A CA 1
ATOM 1576 C C . SER A 1 204 ? 3.252 -14.062 -46.156 1 95 204 SER A C 1
ATOM 1578 O O . SER A 1 204 ? 3.033 -12.875 -45.938 1 95 204 SER A O 1
ATOM 1580 N N . ASP A 1 205 ? 2.352 -14.922 -46.438 1 97 205 ASP A N 1
ATOM 1581 C CA . ASP A 1 205 ? 0.986 -14.461 -46.656 1 97 205 ASP A CA 1
ATOM 1582 C C . ASP A 1 205 ? 0.276 -14.188 -45.344 1 97 205 ASP A C 1
ATOM 1584 O O . ASP A 1 205 ? 0.622 -14.781 -44.312 1 97 205 ASP A O 1
ATOM 1588 N N . ARG A 1 206 ? -0.696 -13.273 -45.344 1 97.62 206 ARG A N 1
ATOM 1589 C CA . ARG A 1 206 ? -1.639 -13.086 -44.25 1 97.62 206 ARG A CA 1
ATOM 1590 C C . ARG A 1 206 ? -2.914 -13.891 -44.469 1 97.62 206 ARG A C 1
ATOM 1592 O O . ARG A 1 206 ? -3.447 -13.914 -45.594 1 97.62 206 ARG A O 1
ATOM 1599 N N . VAL A 1 207 ? -3.334 -14.516 -43.438 1 98.06 207 VAL A N 1
ATOM 1600 C CA . VAL A 1 207 ? -4.488 -15.398 -43.594 1 98.06 207 VAL A CA 1
ATOM 1601 C C . VAL A 1 207 ? -5.562 -15.016 -42.594 1 98.06 207 VAL A C 1
ATOM 1603 O O . VAL A 1 207 ? -5.25 -14.508 -41.5 1 98.06 207 VAL A O 1
ATOM 1606 N N . VAL A 1 208 ? -6.805 -15.18 -42.906 1 97.62 208 VAL A N 1
ATOM 1607 C CA . VAL A 1 208 ? -7.961 -15.047 -42.031 1 97.62 208 VAL A CA 1
ATOM 1608 C C . VAL A 1 208 ? -8.43 -16.438 -41.594 1 97.62 208 VAL A C 1
ATOM 1610 O O . VAL A 1 208 ? -8.75 -17.281 -42.406 1 97.62 208 VAL A O 1
ATOM 1613 N N . VAL A 1 209 ? -8.422 -16.594 -40.312 1 98.06 209 VAL A N 1
ATOM 1614 C CA . VAL A 1 209 ? -8.727 -17.938 -39.812 1 98.06 209 VAL A CA 1
ATOM 1615 C C . VAL A 1 209 ? -9.758 -17.859 -38.688 1 98.06 209 VAL A C 1
ATOM 1617 O O . VAL A 1 209 ? -9.836 -16.844 -38 1 98.06 209 VAL A O 1
ATOM 1620 N N . LYS A 1 210 ? -10.602 -18.922 -38.562 1 98.25 210 LYS A N 1
ATOM 1621 C CA . LYS A 1 210 ? -11.305 -19.281 -37.344 1 98.25 210 LYS A CA 1
ATOM 1622 C C . LYS A 1 210 ? -10.594 -20.422 -36.625 1 98.25 210 LYS A C 1
ATOM 1624 O O . LYS A 1 210 ? -10.133 -21.375 -37.25 1 98.25 210 LYS A O 1
ATOM 1629 N N . TYR A 1 211 ? -10.5 -20.266 -35.312 1 98.5 211 TYR A N 1
ATOM 1630 C CA . TYR A 1 211 ? -9.734 -21.312 -34.656 1 98.5 211 TYR A CA 1
ATOM 1631 C C . TYR A 1 211 ? -10.117 -21.438 -33.188 1 98.5 211 TYR A C 1
ATOM 1633 O O . TYR A 1 211 ? -10.719 -20.531 -32.625 1 98.5 211 TYR A O 1
ATOM 1641 N N . GLU A 1 212 ? -9.812 -22.594 -32.594 1 98.5 212 GLU A N 1
ATOM 1642 C CA . GLU A 1 212 ? -9.82 -22.891 -31.172 1 98.5 212 GLU A CA 1
ATOM 1643 C C . GLU A 1 212 ? -8.617 -23.734 -30.766 1 98.5 212 GLU A C 1
ATOM 1645 O O . GLU A 1 212 ? -8.32 -24.734 -31.422 1 98.5 212 GLU A O 1
ATOM 1650 N N . GLY A 1 213 ? -7.949 -23.219 -29.781 1 98.31 213 GLY A N 1
ATOM 1651 C CA . GLY A 1 213 ? -6.82 -23.953 -29.219 1 98.31 213 GLY A CA 1
ATOM 1652 C C . GLY A 1 213 ? -7.113 -24.562 -27.875 1 98.31 213 GLY A C 1
ATOM 1653 O O . GLY A 1 213 ? -7.688 -23.906 -27 1 98.31 213 GLY A O 1
ATOM 1654 N N . ARG A 1 214 ? -6.715 -25.859 -27.734 1 98.56 214 ARG A N 1
ATOM 1655 C CA . ARG A 1 214 ? -6.961 -26.594 -26.5 1 98.56 214 ARG A CA 1
ATOM 1656 C C . ARG A 1 214 ? -5.707 -27.328 -26.047 1 98.56 214 ARG A C 1
ATOM 1658 O O . ARG A 1 214 ? -4.82 -27.625 -26.844 1 98.56 214 ARG A O 1
ATOM 1665 N N . LEU A 1 215 ? -5.719 -27.625 -24.797 1 98.56 215 LEU A N 1
ATOM 1666 C CA . LEU A 1 215 ? -4.727 -28.531 -24.219 1 98.56 215 LEU A CA 1
ATOM 1667 C C . LEU A 1 215 ? -5.219 -29.969 -24.266 1 98.56 215 LEU A C 1
ATOM 1669 O O . LEU A 1 215 ? -6.363 -30.234 -24.641 1 98.56 215 LEU A O 1
ATOM 1673 N N . ILE A 1 216 ? -4.348 -30.891 -23.953 1 98.56 216 ILE A N 1
ATOM 1674 C CA . ILE A 1 216 ? -4.695 -32.312 -24.094 1 98.56 216 ILE A CA 1
ATOM 1675 C C . ILE A 1 216 ? -5.801 -32.656 -23.094 1 98.56 216 ILE A C 1
ATOM 1677 O O . ILE A 1 216 ? -6.5 -33.656 -23.281 1 98.56 216 ILE A O 1
ATOM 1681 N N . ASP A 1 217 ? -6 -31.859 -22.078 1 97.38 217 ASP A N 1
ATOM 1682 C CA . ASP A 1 217 ? -7.059 -32.125 -21.109 1 97.38 217 ASP A CA 1
ATOM 1683 C C . ASP A 1 217 ? -8.367 -31.453 -21.516 1 97.38 217 ASP A C 1
ATOM 1685 O O . ASP A 1 217 ? -9.359 -31.516 -20.797 1 97.38 217 ASP A O 1
ATOM 1689 N N . GLY A 1 218 ? -8.336 -30.766 -22.609 1 97.75 218 GLY A N 1
ATOM 1690 C CA . GLY A 1 218 ? -9.555 -30.172 -23.141 1 97.75 218 GLY A CA 1
ATOM 1691 C C . GLY A 1 218 ? -9.711 -28.703 -22.812 1 97.75 218 GLY A C 1
ATOM 1692 O O . GLY A 1 218 ? -10.594 -28.031 -23.344 1 97.75 218 GLY A O 1
ATOM 1693 N N . THR A 1 219 ? -8.82 -28.188 -22.016 1 97.81 219 THR A N 1
ATOM 1694 C CA . THR A 1 219 ? -8.898 -26.781 -21.625 1 97.81 219 THR A CA 1
ATOM 1695 C C . THR A 1 219 ? -8.688 -25.891 -22.844 1 97.81 219 THR A C 1
ATOM 1697 O O . THR A 1 219 ? -7.688 -26.016 -23.547 1 97.81 219 THR A O 1
ATOM 1700 N N . VAL A 1 220 ? -9.648 -24.953 -23.062 1 98.19 220 VAL A N 1
ATOM 1701 C CA . VAL A 1 220 ? -9.523 -23.984 -24.156 1 98.19 220 VAL A CA 1
ATOM 1702 C C . VAL A 1 220 ? -8.711 -22.781 -23.688 1 98.19 220 VAL A C 1
ATOM 1704 O O . VAL A 1 220 ? -9.062 -22.125 -22.703 1 98.19 220 VAL A O 1
ATOM 1707 N N . PHE A 1 221 ? -7.637 -22.516 -24.422 1 97.56 221 PHE A N 1
ATOM 1708 C CA . PHE A 1 221 ? -6.805 -21.391 -23.984 1 97.56 221 PHE A CA 1
ATOM 1709 C C . PHE A 1 221 ? -6.961 -20.203 -24.922 1 97.56 221 PHE A C 1
ATOM 1711 O O . PHE A 1 221 ? -6.57 -19.094 -24.594 1 97.56 221 PHE A O 1
ATOM 1718 N N . ASP A 1 222 ? -7.402 -20.422 -26.109 1 96.5 222 ASP A N 1
ATOM 1719 C CA . ASP A 1 222 ? -7.637 -19.359 -27.078 1 96.5 222 ASP A CA 1
ATOM 1720 C C . ASP A 1 222 ? -8.688 -19.766 -28.109 1 96.5 222 ASP A C 1
ATOM 1722 O O . ASP A 1 222 ? -8.797 -20.938 -28.453 1 96.5 222 ASP A O 1
ATOM 1726 N N . SER A 1 223 ? -9.523 -18.75 -28.516 1 97.31 223 SER A N 1
ATOM 1727 C CA . SER A 1 223 ? -10.547 -19.016 -29.531 1 97.31 223 SER A CA 1
ATOM 1728 C C . SER A 1 223 ? -10.969 -17.734 -30.234 1 97.31 223 SER A C 1
ATOM 1730 O O . SER A 1 223 ? -11.102 -16.688 -29.609 1 97.31 223 SER A O 1
ATOM 1732 N N . SER A 1 224 ? -11.164 -17.875 -31.484 1 96.69 224 SER A N 1
ATOM 1733 C CA . SER A 1 224 ? -11.703 -16.75 -32.25 1 96.69 224 SER A CA 1
ATOM 1734 C C . SER A 1 224 ? -13.227 -16.719 -32.188 1 96.69 224 SER A C 1
ATOM 1736 O O . SER A 1 224 ? -13.844 -15.688 -32.5 1 96.69 224 SER A O 1
ATOM 1738 N N . TYR A 1 225 ? -13.773 -17.781 -31.781 1 94.06 225 TYR A N 1
ATOM 1739 C CA . TYR A 1 225 ? -15.219 -17.969 -31.922 1 94.06 225 TYR A CA 1
ATOM 1740 C C . TYR A 1 225 ? -15.977 -17.078 -30.938 1 94.06 225 TYR A C 1
ATOM 1742 O O . TYR A 1 225 ? -17.172 -16.812 -31.125 1 94.06 225 TYR A O 1
ATOM 1750 N N . ARG A 1 226 ? -15.352 -16.688 -29.922 1 89.19 226 ARG A N 1
ATOM 1751 C CA . ARG A 1 226 ? -16.016 -15.859 -28.922 1 89.19 226 ARG A CA 1
ATOM 1752 C C . ARG A 1 226 ? -15.742 -14.383 -29.156 1 89.19 226 ARG A C 1
ATOM 1754 O O . ARG A 1 226 ? -16.109 -13.539 -28.328 1 89.19 226 ARG A O 1
ATOM 1761 N N . ARG A 1 227 ? -15.07 -14.109 -30.219 1 92 227 ARG A N 1
ATOM 1762 C CA . ARG A 1 227 ? -14.758 -12.727 -30.562 1 92 227 ARG A CA 1
ATOM 1763 C C . ARG A 1 227 ? -15.625 -12.25 -31.719 1 92 227 ARG A C 1
ATOM 1765 O O . ARG A 1 227 ? -16.359 -13.031 -32.312 1 92 227 ARG A O 1
ATOM 1772 N N . ASP A 1 228 ? -15.633 -10.859 -31.844 1 90 228 ASP A N 1
ATOM 1773 C CA . ASP A 1 228 ? -16.328 -10.242 -32.969 1 90 228 ASP A CA 1
ATOM 1774 C C . ASP A 1 228 ? -15.398 -9.32 -33.75 1 90 228 ASP A C 1
ATOM 1776 O O . ASP A 1 228 ? -14.977 -8.281 -33.25 1 90 228 ASP A O 1
ATOM 1780 N N . PRO A 1 229 ? -15.086 -9.797 -35 1 90.75 229 PRO A N 1
ATOM 1781 C CA . PRO A 1 229 ? -15.523 -10.969 -35.75 1 90.75 229 PRO A CA 1
ATOM 1782 C C . PRO A 1 229 ? -14.914 -12.266 -35.219 1 90.75 229 PRO A C 1
ATOM 1784 O O . PRO A 1 229 ? -13.961 -12.234 -34.438 1 90.75 229 PRO A O 1
ATOM 1787 N N . GLN A 1 230 ? -15.57 -13.344 -35.594 1 95.31 230 GLN A N 1
ATOM 1788 C CA . GLN A 1 230 ? -15.164 -14.656 -35.094 1 95.31 230 GLN A CA 1
ATOM 1789 C C . GLN A 1 230 ? -13.891 -15.141 -35.781 1 95.31 230 GLN A C 1
ATOM 1791 O O . GLN A 1 230 ? -13.578 -16.328 -35.75 1 95.31 230 GLN A O 1
ATOM 1796 N N . THR A 1 231 ? -13.266 -14.219 -36.5 1 96.25 231 THR A N 1
ATOM 1797 C CA . THR A 1 231 ? -12.016 -14.531 -37.188 1 96.25 231 THR A CA 1
ATOM 1798 C C . THR A 1 231 ? -10.867 -13.695 -36.625 1 96.25 231 THR A C 1
ATOM 1800 O O . THR A 1 231 ? -11.086 -12.734 -35.906 1 96.25 231 THR A O 1
ATOM 1803 N N . ASN A 1 232 ? -9.672 -14.172 -36.875 1 96 232 ASN A N 1
ATOM 1804 C CA . ASN A 1 232 ? -8.445 -13.422 -36.656 1 96 232 ASN A CA 1
ATOM 1805 C C . ASN A 1 232 ? -7.492 -13.516 -37.844 1 96 232 ASN A C 1
ATOM 1807 O O . ASN A 1 232 ? -7.625 -14.406 -38.656 1 96 232 ASN A O 1
ATOM 1811 N N . THR A 1 233 ? -6.641 -12.516 -37.906 1 96.19 233 THR A N 1
ATOM 1812 C CA . THR A 1 233 ? -5.703 -12.469 -39.031 1 96.19 233 THR A CA 1
ATOM 1813 C C . THR A 1 233 ? -4.27 -12.625 -38.531 1 96.19 233 THR A C 1
ATOM 1815 O O . THR A 1 233 ? -3.883 -12.023 -37.531 1 96.19 233 THR A O 1
ATOM 1818 N N . PHE A 1 234 ? -3.545 -13.484 -39.25 1 96.5 234 PHE A N 1
ATOM 1819 C CA . PHE A 1 234 ? -2.154 -13.742 -38.875 1 96.5 234 PHE A CA 1
ATOM 1820 C C . PHE A 1 234 ? -1.273 -13.773 -40.125 1 96.5 234 PHE A C 1
ATOM 1822 O O . PHE A 1 234 ? -1.723 -14.164 -41.219 1 96.5 234 PHE A O 1
ATOM 1829 N N . ARG A 1 235 ? -0.064 -13.375 -39.906 1 96.81 235 ARG A N 1
ATOM 1830 C CA . ARG A 1 235 ? 0.95 -13.727 -40.906 1 96.81 235 ARG A CA 1
ATOM 1831 C C . ARG A 1 235 ? 1.519 -15.117 -40.625 1 96.81 235 ARG A C 1
ATOM 1833 O O . ARG A 1 235 ? 1.849 -15.445 -39.469 1 96.81 235 ARG A O 1
ATOM 1840 N N . CYS A 1 236 ? 1.651 -15.922 -41.688 1 96.38 236 CYS A N 1
ATOM 1841 C CA . CYS A 1 236 ? 1.976 -17.328 -41.5 1 96.38 236 CYS A CA 1
ATOM 1842 C C . CYS A 1 236 ? 3.367 -17.5 -40.906 1 96.38 236 CYS A C 1
ATOM 1844 O O . CYS A 1 236 ? 3.65 -18.516 -40.25 1 96.38 236 CYS A O 1
ATOM 1846 N N . ASP A 1 237 ? 4.258 -16.531 -41.062 1 96.5 237 ASP A N 1
ATOM 1847 C CA . ASP A 1 237 ? 5.621 -16.672 -40.531 1 96.5 237 ASP A CA 1
ATOM 1848 C C . ASP A 1 237 ? 5.777 -15.984 -39.188 1 96.5 237 ASP A C 1
ATOM 1850 O O . ASP A 1 237 ? 6.887 -15.859 -38.688 1 96.5 237 ASP A O 1
ATOM 1854 N N . GLU A 1 238 ? 4.703 -15.508 -38.625 1 96.56 238 GLU A N 1
ATOM 1855 C CA . GLU A 1 238 ? 4.766 -14.789 -37.344 1 96.56 238 GLU A CA 1
ATOM 1856 C C . GLU A 1 238 ? 4.039 -15.555 -36.25 1 96.56 238 GLU A C 1
ATOM 1858 O O . GLU A 1 238 ? 3.793 -15.008 -35.156 1 96.56 238 GLU A O 1
ATOM 1863 N N . VAL A 1 239 ? 3.635 -16.672 -36.562 1 97.69 239 VAL A N 1
ATOM 1864 C CA . VAL A 1 239 ? 2.982 -17.547 -35.625 1 97.69 239 VAL A CA 1
ATOM 1865 C C . VAL A 1 239 ? 3.922 -18.688 -35.219 1 97.69 239 VAL A C 1
ATOM 1867 O O . VAL A 1 239 ? 5.043 -18.781 -35.75 1 97.69 239 VAL A O 1
ATOM 1870 N N . ILE A 1 240 ? 3.523 -19.516 -34.25 1 98 240 ILE A N 1
ATOM 1871 C CA . ILE A 1 240 ? 4.367 -20.625 -33.844 1 98 240 ILE A CA 1
ATOM 1872 C C . ILE A 1 240 ? 4.637 -21.547 -35.031 1 98 240 ILE A C 1
ATOM 1874 O O . ILE A 1 240 ? 3.824 -21.625 -35.938 1 98 240 ILE A O 1
ATOM 1878 N N . LYS A 1 241 ? 5.703 -22.266 -35 1 98.25 241 LYS A N 1
ATOM 1879 C CA . LYS A 1 241 ? 6.191 -23.062 -36.125 1 98.25 241 LYS A CA 1
ATOM 1880 C C . LYS A 1 241 ? 5.133 -24.062 -36.562 1 98.25 241 LYS A C 1
ATOM 1882 O O . LYS A 1 241 ? 4.996 -24.328 -37.781 1 98.25 241 LYS A O 1
ATOM 1887 N N . GLY A 1 242 ? 4.395 -24.641 -35.625 1 98.69 242 GLY A N 1
ATOM 1888 C CA . GLY A 1 242 ? 3.344 -25.578 -35.969 1 98.69 242 GLY A CA 1
ATOM 1889 C C . GLY A 1 242 ? 2.258 -24.969 -36.844 1 98.69 242 GLY A C 1
ATOM 1890 O O . GLY A 1 242 ? 1.763 -25.594 -37.781 1 98.69 242 GLY A O 1
ATOM 1891 N N . TRP A 1 243 ? 1.901 -23.812 -36.562 1 98.56 243 TRP A N 1
ATOM 1892 C CA . TRP A 1 243 ? 0.913 -23.094 -37.344 1 98.56 243 TRP A CA 1
ATOM 1893 C C . TRP A 1 243 ? 1.451 -22.781 -38.75 1 98.56 243 TRP A C 1
ATOM 1895 O O . TRP A 1 243 ? 0.75 -22.953 -39.75 1 98.56 243 TRP A O 1
ATOM 1905 N N . THR A 1 244 ? 2.686 -22.281 -38.75 1 98.44 244 THR A N 1
ATOM 1906 C CA . THR A 1 244 ? 3.287 -21.984 -40.062 1 98.44 244 THR A CA 1
ATOM 1907 C C . THR A 1 244 ? 3.264 -23.203 -40.969 1 98.44 244 THR A C 1
ATOM 1909 O O . THR A 1 244 ? 2.838 -23.125 -42.125 1 98.44 244 THR A O 1
ATOM 1912 N N . GLN A 1 245 ? 3.662 -24.328 -40.406 1 98.25 245 GLN A N 1
ATOM 1913 C CA . GLN A 1 245 ? 3.705 -25.562 -41.188 1 98.25 245 GLN A CA 1
ATOM 1914 C C . GLN A 1 245 ? 2.309 -25.984 -41.625 1 98.25 245 GLN A C 1
ATOM 1916 O O . GLN A 1 245 ? 2.102 -26.344 -42.781 1 98.25 245 GLN A O 1
ATOM 1921 N N . ALA A 1 246 ? 1.37 -25.906 -40.812 1 98.44 246 ALA A N 1
ATOM 1922 C CA . ALA A 1 246 ? 0.012 -26.328 -41.125 1 98.44 246 ALA A CA 1
ATOM 1923 C C . ALA A 1 246 ? -0.616 -25.406 -42.156 1 98.44 246 ALA A C 1
ATOM 1925 O O . ALA A 1 246 ? -1.127 -25.875 -43.188 1 98.44 246 ALA A O 1
ATOM 1926 N N . LEU A 1 247 ? -0.488 -24.156 -41.938 1 98.06 247 LEU A N 1
ATOM 1927 C CA . LEU A 1 247 ? -1.16 -23.188 -42.781 1 98.06 247 LEU A CA 1
ATOM 1928 C C . LEU A 1 247 ? -0.644 -23.266 -44.219 1 98.06 247 LEU A C 1
ATOM 1930 O O . LEU A 1 247 ? -1.407 -23.078 -45.156 1 98.06 247 LEU A O 1
ATOM 1934 N N . THR A 1 248 ? 0.587 -23.547 -44.375 1 97.69 248 THR A N 1
ATOM 1935 C CA . THR A 1 248 ? 1.188 -23.562 -45.688 1 97.69 248 THR A CA 1
ATOM 1936 C C . THR A 1 248 ? 0.889 -24.875 -46.406 1 97.69 248 THR A C 1
ATOM 1938 O O . THR A 1 248 ? 1.359 -25.094 -47.531 1 97.69 248 THR A O 1
ATOM 1941 N N . MET A 1 249 ? 0.122 -25.719 -45.844 1 97.88 249 MET A N 1
ATOM 1942 C CA . MET A 1 249 ? -0.324 -26.953 -46.469 1 97.88 249 MET A CA 1
ATOM 1943 C C . MET A 1 249 ? -1.84 -26.969 -46.656 1 97.88 249 MET A C 1
ATOM 1945 O O . MET A 1 249 ? -2.391 -27.859 -47.281 1 97.88 249 MET A O 1
ATOM 1949 N N . MET A 1 250 ? -2.51 -26.016 -46.094 1 97.38 250 MET A N 1
ATOM 1950 C CA . MET A 1 250 ? -3.969 -25.984 -46.031 1 97.38 250 MET A CA 1
ATOM 1951 C C . MET A 1 250 ? -4.543 -25.172 -47.188 1 97.38 250 MET A C 1
ATOM 1953 O O . MET A 1 250 ? -4.273 -23.984 -47.312 1 97.38 250 MET A O 1
ATOM 1957 N N . PRO A 1 251 ? -5.359 -25.812 -48 1 97.88 251 PRO A N 1
ATOM 1958 C CA . PRO A 1 251 ? -6.082 -25 -48.969 1 97.88 251 PRO A CA 1
ATOM 1959 C C . PRO A 1 251 ? -7.164 -24.141 -48.344 1 97.88 251 PRO A C 1
ATOM 1961 O O . PRO A 1 251 ? -7.824 -24.562 -47.375 1 97.88 251 PRO A O 1
ATOM 1964 N N . VAL A 1 252 ? -7.41 -23 -48.938 1 98.06 252 VAL A N 1
ATOM 1965 C CA . VAL A 1 252 ? -8.484 -22.125 -48.469 1 98.06 252 VAL A CA 1
ATOM 1966 C C . VAL A 1 252 ? -9.812 -22.875 -48.5 1 98.06 252 VAL A C 1
ATOM 1968 O O . VAL A 1 252 ? -10.102 -23.594 -49.469 1 98.06 252 VAL A O 1
ATOM 1971 N N . GLY A 1 253 ? -10.531 -22.719 -47.469 1 98.12 253 GLY A N 1
ATOM 1972 C CA . GLY A 1 253 ? -11.797 -23.422 -47.344 1 98.12 253 GLY A CA 1
ATOM 1973 C C . GLY A 1 253 ? -11.711 -24.672 -46.5 1 98.12 253 GLY A C 1
ATOM 1974 O O . GLY A 1 253 ? -12.734 -25.281 -46.188 1 98.12 253 GLY A O 1
ATOM 1975 N N . SER A 1 254 ? -10.531 -25.031 -46.094 1 98.31 254 SER A N 1
ATOM 1976 C CA . SER A 1 254 ? -10.32 -26.25 -45.344 1 98.31 254 SER A CA 1
ATOM 1977 C C . SER A 1 254 ? -10.539 -26.016 -43.844 1 98.31 254 SER A C 1
ATOM 1979 O O . SER A 1 254 ? -10.461 -24.891 -43.375 1 98.31 254 SER A O 1
ATOM 1981 N N . LYS A 1 255 ? -10.867 -27.094 -43.125 1 98.62 255 LYS A N 1
ATOM 1982 C CA . LYS A 1 255 ? -10.867 -27.203 -41.688 1 98.62 255 LYS A CA 1
ATOM 1983 C C . LYS A 1 255 ? -10.047 -28.391 -41.219 1 98.62 255 LYS A C 1
ATOM 1985 O O . LYS A 1 255 ? -10.281 -29.516 -41.656 1 98.62 255 LYS A O 1
ATOM 1990 N N . TRP A 1 256 ? -9.039 -28.062 -40.375 1 98.81 256 TRP A N 1
ATOM 1991 C CA . TRP A 1 256 ? -8.156 -29.125 -39.906 1 98.81 256 TRP A CA 1
ATOM 1992 C C . TRP A 1 256 ? -8.141 -29.188 -38.375 1 98.81 256 TRP A C 1
ATOM 1994 O O . TRP A 1 256 ? -8.383 -28.172 -37.719 1 98.81 256 TRP A O 1
ATOM 2004 N N . GLU A 1 257 ? -7.98 -30.328 -37.812 1 98.81 257 GLU A N 1
ATOM 2005 C CA . GLU A 1 257 ? -7.449 -30.484 -36.469 1 98.81 257 GLU A CA 1
ATOM 2006 C C . GLU A 1 257 ? -5.934 -30.672 -36.5 1 98.81 257 GLU A C 1
ATOM 2008 O O . GLU A 1 257 ? -5.422 -31.578 -37.156 1 98.81 257 GLU A O 1
ATOM 2013 N N . VAL A 1 258 ? -5.258 -29.766 -35.875 1 98.81 258 VAL A N 1
ATOM 2014 C CA . VAL A 1 258 ? -3.799 -29.766 -35.906 1 98.81 258 VAL A CA 1
ATOM 2015 C C . VAL A 1 258 ? -3.271 -29.969 -34.469 1 98.81 258 VAL A C 1
ATOM 2017 O O . VAL A 1 258 ? -3.631 -29.219 -33.562 1 98.81 258 VAL A O 1
ATOM 2020 N N . CYS A 1 259 ? -2.482 -30.984 -34.25 1 98.94 259 CYS A N 1
ATOM 2021 C CA . CYS A 1 259 ? -1.83 -31.25 -32.969 1 98.94 259 CYS A CA 1
ATOM 2022 C C . CYS A 1 259 ? -0.343 -30.922 -33.031 1 98.94 259 CYS A C 1
ATOM 2024 O O . CYS A 1 259 ? 0.399 -31.547 -33.812 1 98.94 259 CYS A O 1
ATOM 2026 N N . ILE A 1 260 ? 0.051 -29.969 -32.25 1 98.88 260 ILE A N 1
ATOM 2027 C CA . ILE A 1 260 ? 1.377 -29.375 -32.375 1 98.88 260 ILE A CA 1
ATOM 2028 C C . ILE A 1 260 ? 2.229 -29.766 -31.172 1 98.88 260 ILE A C 1
ATOM 2030 O O . ILE A 1 260 ? 1.929 -29.375 -30.031 1 98.88 260 ILE A O 1
ATOM 2034 N N . PRO A 1 261 ? 3.32 -30.562 -31.406 1 98.75 261 PRO A N 1
ATOM 2035 C CA . PRO A 1 261 ? 4.219 -30.859 -30.297 1 98.75 261 PRO A CA 1
ATOM 2036 C C . PRO A 1 261 ? 4.898 -29.625 -29.719 1 98.75 261 PRO A C 1
ATOM 2038 O O . PRO A 1 261 ? 4.957 -28.578 -30.391 1 98.75 261 PRO A O 1
ATOM 2041 N N . GLN A 1 262 ? 5.348 -29.766 -28.484 1 98.31 262 GLN A N 1
ATOM 2042 C CA . GLN A 1 262 ? 5.922 -28.625 -27.781 1 98.31 262 GLN A CA 1
ATOM 2043 C C . GLN A 1 262 ? 7.09 -28.031 -28.562 1 98.31 262 GLN A C 1
ATOM 2045 O O . GLN A 1 262 ? 7.305 -26.812 -28.531 1 98.31 262 GLN A O 1
ATOM 2050 N N . GLU A 1 263 ? 7.801 -28.797 -29.391 1 98.12 263 GLU A N 1
ATOM 2051 C CA . GLU A 1 263 ? 8.977 -28.344 -30.141 1 98.12 263 GLU A CA 1
ATOM 2052 C C . GLU A 1 263 ? 8.586 -27.344 -31.219 1 98.12 263 GLU A C 1
ATOM 2054 O O . GLU A 1 263 ? 9.406 -26.516 -31.625 1 98.12 263 GLU A O 1
ATOM 2059 N N . LEU A 1 264 ? 7.422 -27.453 -31.641 1 98.69 264 LEU A N 1
ATOM 2060 C CA . LEU A 1 264 ? 6.934 -26.578 -32.688 1 98.69 264 LEU A CA 1
ATOM 2061 C C . LEU A 1 264 ? 6.055 -25.469 -32.125 1 98.69 264 LEU A C 1
ATOM 2063 O O . LEU A 1 264 ? 5.395 -24.75 -32.875 1 98.69 264 LEU A O 1
ATOM 2067 N N . ALA A 1 265 ? 6.055 -25.391 -30.75 1 98.38 265 ALA A N 1
ATOM 2068 C CA . ALA A 1 265 ? 5.242 -24.391 -30.078 1 98.38 265 ALA A CA 1
ATOM 2069 C C . ALA A 1 265 ? 6.059 -23.656 -29.016 1 98.38 265 ALA A C 1
ATOM 2071 O O . ALA A 1 265 ? 7.035 -22.969 -29.344 1 98.38 265 ALA A O 1
ATOM 2072 N N . TYR A 1 266 ? 5.691 -23.828 -27.703 1 98.19 266 TYR A N 1
ATOM 2073 C CA . TYR A 1 266 ? 6.305 -22.969 -26.703 1 98.19 266 TYR A CA 1
ATOM 2074 C C . TYR A 1 266 ? 7.402 -23.703 -25.953 1 98.19 266 TYR A C 1
ATOM 2076 O O . TYR A 1 266 ? 8.102 -23.109 -25.125 1 98.19 266 TYR A O 1
ATOM 2084 N N . GLY A 1 267 ? 7.578 -24.922 -26.125 1 97.88 267 GLY A N 1
ATOM 2085 C CA . GLY A 1 267 ? 8.656 -25.672 -25.5 1 97.88 267 GLY A CA 1
ATOM 2086 C C . GLY A 1 267 ? 8.648 -25.594 -23.984 1 97.88 267 GLY A C 1
ATOM 2087 O O . GLY A 1 267 ? 7.617 -25.828 -23.359 1 97.88 267 GLY A O 1
ATOM 2088 N N . ALA A 1 268 ? 9.719 -25.203 -23.438 1 97.25 268 ALA A N 1
ATOM 2089 C CA . ALA A 1 268 ? 9.922 -25.188 -22 1 97.25 268 ALA A CA 1
ATOM 2090 C C . ALA A 1 268 ? 9.383 -23.906 -21.375 1 97.25 268 ALA A C 1
ATOM 2092 O O . ALA A 1 268 ? 9.445 -23.719 -20.156 1 97.25 268 ALA A O 1
ATOM 2093 N N . ARG A 1 269 ? 8.828 -23.094 -22.172 1 95.94 269 ARG A N 1
ATOM 2094 C CA . ARG A 1 269 ? 8.414 -21.781 -21.703 1 95.94 269 ARG A CA 1
ATOM 2095 C C . ARG A 1 269 ? 6.945 -21.781 -21.281 1 95.94 269 ARG A C 1
ATOM 2097 O O . ARG A 1 269 ? 6.109 -22.406 -21.938 1 95.94 269 ARG A O 1
ATOM 2104 N N . GLN A 1 270 ? 6.699 -21.156 -20.234 1 94.38 270 GLN A N 1
ATOM 2105 C CA . GLN A 1 270 ? 5.324 -20.859 -19.844 1 94.38 270 GLN A CA 1
ATOM 2106 C C . GLN A 1 270 ? 4.73 -19.75 -20.703 1 94.38 270 GLN A C 1
ATOM 2108 O O . GLN A 1 270 ? 5.348 -18.688 -20.875 1 94.38 270 GLN A O 1
ATOM 2113 N N . ALA A 1 271 ? 3.604 -20.016 -21.203 1 95.38 271 ALA A N 1
ATOM 2114 C CA . ALA A 1 271 ? 2.924 -19.016 -22.016 1 95.38 271 ALA A CA 1
ATOM 2115 C C . ALA A 1 271 ? 1.489 -18.797 -21.531 1 95.38 271 ALA A C 1
ATOM 2117 O O . ALA A 1 271 ? 0.575 -19.5 -21.969 1 95.38 271 ALA A O 1
ATOM 2118 N N . GLY A 1 272 ? 1.313 -17.844 -20.688 1 93.75 272 GLY A N 1
ATOM 2119 C CA . GLY A 1 272 ? -0.008 -17.688 -20.109 1 93.75 272 GLY A CA 1
ATOM 2120 C C . GLY A 1 272 ? -0.469 -18.922 -19.344 1 93.75 272 GLY A C 1
ATOM 2121 O O . GLY A 1 272 ? 0.216 -19.375 -18.422 1 93.75 272 GLY A O 1
ATOM 2122 N N . GLN A 1 273 ? -1.615 -19.516 -19.844 1 95.06 273 GLN A N 1
ATOM 2123 C CA . GLN A 1 273 ? -2.148 -20.703 -19.172 1 95.06 273 GLN A CA 1
ATOM 2124 C C . GLN A 1 273 ? -1.528 -21.969 -19.75 1 95.06 273 GLN A C 1
ATOM 2126 O O . GLN A 1 273 ? -1.806 -23.078 -19.266 1 95.06 273 GLN A O 1
ATOM 2131 N N . ILE A 1 274 ? -0.731 -21.859 -20.719 1 97.62 274 ILE A N 1
ATOM 2132 C CA . ILE A 1 274 ? -0.10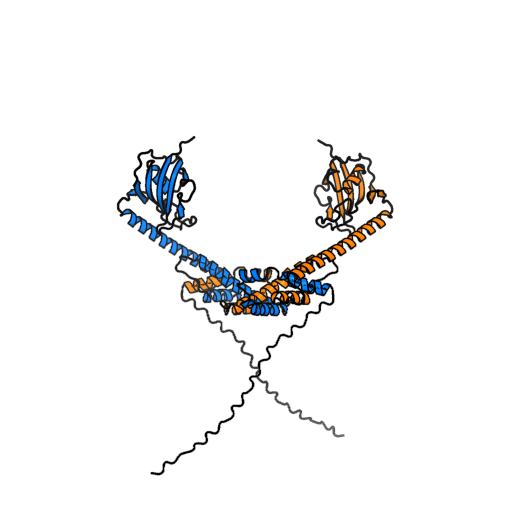8 -23 -21.359 1 97.62 274 ILE A CA 1
ATOM 2133 C C . ILE A 1 274 ? 1.167 -23.391 -20.625 1 97.62 274 ILE A C 1
ATOM 2135 O O . ILE A 1 274 ? 2.143 -22.625 -20.609 1 97.62 274 ILE A O 1
ATOM 2139 N N . LYS A 1 275 ? 1.179 -24.578 -20.094 1 96.88 275 LYS A N 1
ATOM 2140 C CA . LYS A 1 275 ? 2.299 -25.094 -19.312 1 96.88 275 LYS A CA 1
ATOM 2141 C C . LYS A 1 275 ? 3.484 -25.438 -20.203 1 96.88 275 LYS A C 1
ATOM 2143 O O . LYS A 1 275 ? 3.311 -25.719 -21.391 1 96.88 275 LYS A O 1
ATOM 2148 N N . PRO A 1 276 ? 4.641 -25.422 -19.547 1 97.69 276 PRO A N 1
ATOM 2149 C CA . PRO A 1 276 ? 5.793 -25.922 -20.312 1 97.69 276 PRO A CA 1
ATOM 2150 C C . PRO A 1 276 ? 5.574 -27.344 -20.844 1 97.69 276 PRO A C 1
ATOM 2152 O O . PRO A 1 276 ? 4.973 -28.172 -20.172 1 97.69 276 PRO A O 1
ATOM 2155 N N . TYR A 1 277 ? 5.973 -27.516 -22.125 1 98.44 277 TYR A N 1
ATOM 2156 C CA . TYR A 1 277 ? 6.008 -28.812 -22.781 1 98.44 277 TYR A CA 1
ATOM 2157 C C . TYR A 1 277 ? 4.605 -29.266 -23.203 1 98.44 277 TYR A C 1
ATOM 2159 O O . TYR A 1 277 ? 4.363 -30.453 -23.422 1 98.44 277 TYR A O 1
ATOM 2167 N N . SER A 1 278 ? 3.793 -28.297 -23.375 1 98.5 278 SER A N 1
ATOM 2168 C CA . SER A 1 278 ? 2.416 -28.594 -23.75 1 98.5 278 SER A CA 1
ATOM 2169 C C . SER A 1 278 ? 2.307 -28.906 -25.25 1 98.5 278 SER A C 1
ATOM 2171 O O . SER A 1 278 ? 2.955 -28.266 -26.062 1 98.5 278 SER A O 1
ATOM 2173 N N . THR A 1 279 ? 1.502 -29.953 -25.484 1 98.81 279 THR A N 1
ATOM 2174 C CA . THR A 1 279 ? 0.955 -30.141 -26.828 1 98.81 279 THR A CA 1
ATOM 2175 C C . THR A 1 279 ? -0.253 -29.234 -27.047 1 98.81 279 THR A C 1
ATOM 2177 O O . THR A 1 279 ? -1.121 -29.125 -26.188 1 98.81 279 THR A O 1
ATOM 2180 N N . LEU A 1 280 ? -0.246 -28.625 -28.188 1 98.81 280 LEU A N 1
ATOM 2181 C CA . LEU A 1 280 ? -1.382 -27.766 -28.5 1 98.81 280 LEU A CA 1
ATOM 2182 C C . LEU A 1 280 ? -2.264 -28.406 -29.578 1 98.81 280 LEU A C 1
ATOM 2184 O O . LEU A 1 280 ? -1.765 -28.875 -30.594 1 98.81 280 LEU A O 1
ATOM 2188 N N . ILE A 1 281 ? -3.582 -28.438 -29.297 1 98.88 281 ILE A N 1
ATOM 2189 C CA . ILE A 1 281 ? -4.555 -28.953 -30.25 1 98.88 281 ILE A CA 1
ATOM 2190 C C . ILE A 1 281 ? -5.395 -27.812 -30.812 1 98.88 281 ILE A C 1
ATOM 2192 O O . ILE A 1 281 ? -6.09 -27.125 -30.062 1 98.88 281 ILE A O 1
ATOM 2196 N N . PHE A 1 282 ? -5.316 -27.656 -32.125 1 98.81 282 PHE A N 1
ATOM 2197 C CA . PHE A 1 282 ? -6.074 -26.594 -32.75 1 98.81 282 PHE A CA 1
ATOM 2198 C C . PHE A 1 282 ? -7.078 -27.141 -33.75 1 98.81 282 PHE A C 1
ATOM 2200 O O . PHE A 1 282 ? -6.77 -28.094 -34.469 1 98.81 282 PHE A O 1
ATOM 2207 N N . THR A 1 283 ? -8.25 -26.625 -33.688 1 98.69 283 THR A N 1
ATOM 2208 C CA . THR A 1 283 ? -9.117 -26.656 -34.875 1 98.69 283 THR A CA 1
ATOM 2209 C C . THR A 1 283 ? -9.016 -25.344 -35.656 1 98.69 283 THR A C 1
ATOM 2211 O O . THR A 1 283 ? -9.25 -24.266 -35.094 1 98.69 283 THR A O 1
ATOM 2214 N N . VAL A 1 284 ? -8.656 -25.469 -36.906 1 98.5 284 VAL A N 1
ATOM 2215 C CA . VAL A 1 284 ? -8.391 -24.281 -37.688 1 98.5 284 VAL A CA 1
ATOM 2216 C C . VAL A 1 284 ? -9.18 -24.328 -39 1 98.5 284 VAL A C 1
ATOM 2218 O O . VAL A 1 284 ? -9.133 -25.328 -39.719 1 98.5 284 VAL A O 1
ATOM 2221 N N . GLU A 1 285 ? -9.891 -23.344 -39.188 1 98.5 285 GLU A N 1
ATOM 2222 C CA . GLU A 1 285 ? -10.555 -23.125 -40.469 1 98.5 285 GLU A CA 1
ATOM 2223 C C . GLU A 1 285 ? -9.906 -21.969 -41.219 1 98.5 285 GLU A C 1
ATOM 2225 O O . GLU A 1 285 ? -9.898 -20.828 -40.75 1 98.5 285 GLU A O 1
ATOM 2230 N N . LEU A 1 286 ? -9.375 -22.312 -42.375 1 98.5 286 LEU A N 1
ATOM 2231 C CA . LEU A 1 286 ? -8.766 -21.281 -43.219 1 98.5 286 LEU A CA 1
ATOM 2232 C C . LEU A 1 286 ? -9.805 -20.641 -44.125 1 98.5 286 LEU A C 1
ATOM 2234 O O . LEU A 1 286 ? -10.258 -21.234 -45.094 1 98.5 286 LEU A O 1
ATOM 2238 N N . VAL A 1 287 ? -10.109 -19.406 -43.812 1 97.5 287 VAL A N 1
ATOM 2239 C CA . VAL A 1 287 ? -11.234 -18.75 -44.469 1 97.5 287 VAL A CA 1
ATOM 2240 C C . VAL A 1 287 ? -10.758 -18.062 -45.75 1 97.5 287 VAL A C 1
ATOM 2242 O O . VAL A 1 287 ? -11.422 -18.141 -46.781 1 97.5 287 VAL A O 1
ATOM 2245 N N . ASN A 1 288 ? -9.578 -17.328 -45.562 1 96.62 288 ASN A N 1
ATOM 2246 C CA . ASN A 1 288 ? -9.117 -16.547 -46.719 1 96.62 288 ASN A CA 1
ATOM 2247 C C . ASN A 1 288 ? -7.633 -16.203 -46.594 1 96.62 288 ASN A C 1
ATOM 2249 O O . ASN A 1 288 ? -7.055 -16.297 -45.5 1 96.62 288 ASN A O 1
ATOM 2253 N N . ILE A 1 289 ? -7.004 -15.891 -47.781 1 97.06 289 ILE A N 1
ATOM 2254 C CA . ILE A 1 289 ? -5.691 -15.25 -47.812 1 97.06 289 ILE A CA 1
ATOM 2255 C C . ILE A 1 289 ? -5.852 -13.766 -48.125 1 97.06 289 ILE A C 1
ATOM 2257 O O . ILE A 1 289 ? -6.465 -13.398 -49.125 1 97.06 289 ILE A O 1
ATOM 2261 N N . GLU A 1 290 ? -5.309 -13.086 -47.156 1 90.94 290 GLU A N 1
ATOM 2262 C CA . GLU A 1 290 ? -5.457 -11.648 -47.406 1 90.94 290 GLU A CA 1
ATOM 2263 C C . GLU A 1 290 ? -4.543 -11.172 -48.531 1 90.94 290 GLU A C 1
ATOM 2265 O O . GLU A 1 290 ? -3.371 -11.555 -48.562 1 90.94 290 GLU A O 1
ATOM 2270 N N . LYS A 1 291 ? -5.059 -10.578 -49.531 1 75.12 291 LYS A N 1
ATOM 2271 C CA . LYS A 1 291 ? -4.301 -10 -50.625 1 75.12 291 LYS A CA 1
ATOM 2272 C C . LYS A 1 291 ? -3.58 -8.727 -50.219 1 75.12 291 LYS A C 1
ATOM 2274 O O . LYS A 1 291 ? -4.082 -7.977 -49.375 1 75.12 291 LYS A O 1
ATOM 2279 N N . LYS A 1 292 ? -2.229 -8.875 -50.344 1 61.06 292 LYS A N 1
ATOM 2280 C CA . LYS A 1 292 ? -1.485 -7.633 -50.156 1 61.06 292 LYS A CA 1
ATOM 2281 C C . LYS A 1 292 ? -2.199 -6.453 -50.812 1 61.06 292 LYS A C 1
ATOM 2283 O O . LYS A 1 292 ? -2.654 -6.555 -51.938 1 61.06 292 LYS A O 1
ATOM 2288 N N . LYS A 1 293 ? -2.5 -5.477 -50.062 1 41.44 293 LYS A N 1
ATOM 2289 C CA . LYS A 1 293 ? -2.854 -4.227 -50.719 1 41.44 293 LYS A CA 1
ATOM 2290 C C . LYS A 1 293 ? -1.701 -3.717 -51.562 1 41.44 293 LYS A C 1
ATOM 2292 O O . LYS A 1 293 ? -0.532 -3.918 -51.25 1 41.44 293 LYS A O 1
ATOM 2297 N N . MET B 1 1 ? 43.062 -3.6 92.812 1 26.25 1 MET B N 1
ATOM 2298 C CA . MET B 1 1 ? 41.781 -3.314 92.188 1 26.25 1 MET B CA 1
ATOM 2299 C C . MET B 1 1 ? 41.562 -4.117 90.938 1 26.25 1 MET B C 1
ATOM 2301 O O . MET B 1 1 ? 42.375 -4.035 90 1 26.25 1 MET B O 1
ATOM 2305 N N . LEU B 1 2 ? 40.969 -5.352 91.062 1 28.11 2 LEU B N 1
ATOM 2306 C CA . LEU B 1 2 ? 40.844 -6.637 90.375 1 28.11 2 LEU B CA 1
ATOM 2307 C C . LEU B 1 2 ? 39.969 -6.5 89.125 1 28.11 2 LEU B C 1
ATOM 2309 O O . LEU B 1 2 ? 38.812 -6.09 89.25 1 28.11 2 LEU B O 1
ATOM 2313 N N . THR B 1 3 ? 40.625 -6.164 87.938 1 28.58 3 THR B N 1
ATOM 2314 C CA . THR B 1 3 ? 40.156 -5.797 86.625 1 28.58 3 THR B CA 1
ATOM 2315 C C . THR B 1 3 ? 39.281 -6.902 86.062 1 28.58 3 THR B C 1
ATOM 2317 O O . THR B 1 3 ? 39.75 -8.031 85.875 1 28.58 3 THR B O 1
ATOM 2320 N N . LEU B 1 4 ? 37.938 -6.949 86.312 1 26.48 4 LEU B N 1
ATOM 2321 C CA . LEU B 1 4 ? 36.875 -7.906 86.125 1 26.48 4 LEU B CA 1
ATOM 2322 C C . LEU B 1 4 ? 36.594 -8.133 84.625 1 26.48 4 LEU B C 1
ATOM 2324 O O . LEU B 1 4 ? 36.156 -7.219 83.938 1 26.48 4 LEU B O 1
ATOM 2328 N N . VAL B 1 5 ? 37.5 -8.789 83.875 1 27.38 5 VAL B N 1
ATOM 2329 C CA . VAL B 1 5 ? 37.531 -9 82.438 1 27.38 5 VAL B CA 1
ATOM 2330 C C . VAL B 1 5 ? 36.312 -9.797 82 1 27.38 5 VAL B C 1
ATOM 2332 O O . VAL B 1 5 ? 36.094 -10.938 82.438 1 27.38 5 VAL B O 1
ATOM 2335 N N . PHE B 1 6 ? 35.062 -9.133 81.875 1 25.67 6 PHE B N 1
ATOM 2336 C CA . PHE B 1 6 ? 33.781 -9.75 81.625 1 25.67 6 PHE B CA 1
ATOM 2337 C C . PHE B 1 6 ? 33.75 -10.492 80.312 1 25.67 6 PHE B C 1
ATOM 2339 O O . PHE B 1 6 ? 34.062 -9.906 79.25 1 25.67 6 PHE B O 1
ATOM 2346 N N . LEU B 1 7 ? 34.125 -11.781 80.125 1 25.3 7 LEU B N 1
ATOM 2347 C CA . LEU B 1 7 ? 34.25 -12.727 79.062 1 25.3 7 LEU B CA 1
ATOM 2348 C C . LEU B 1 7 ? 32.906 -12.984 78.375 1 25.3 7 LEU B C 1
ATOM 2350 O O . LEU B 1 7 ? 32.031 -13.602 79 1 25.3 7 LEU B O 1
ATOM 2354 N N . ALA B 1 8 ? 32.156 -11.945 77.812 1 25.97 8 ALA B N 1
ATOM 2355 C CA . ALA B 1 8 ? 30.781 -12.211 77.438 1 25.97 8 ALA B CA 1
ATOM 2356 C C . ALA B 1 8 ? 30.734 -13.25 76.312 1 25.97 8 ALA B C 1
ATOM 2358 O O . ALA B 1 8 ? 31.5 -13.164 75.312 1 25.97 8 ALA B O 1
ATOM 2359 N N . SER B 1 9 ? 30.234 -14.5 76.5 1 25.14 9 SER B N 1
ATOM 2360 C CA . SER B 1 9 ? 30.078 -15.727 75.688 1 25.14 9 SER B CA 1
ATOM 2361 C C . SER B 1 9 ? 29.109 -15.523 74.5 1 25.14 9 SER B C 1
ATOM 2363 O O . SER B 1 9 ? 27.922 -15.25 74.75 1 25.14 9 SER B O 1
ATOM 2365 N N . VAL B 1 10 ? 29.344 -14.719 73.5 1 28.55 10 VAL B N 1
ATOM 2366 C CA . VAL B 1 10 ? 28.344 -14.453 72.438 1 28.55 10 VAL B CA 1
ATOM 2367 C C . VAL B 1 10 ? 28.031 -15.734 71.688 1 28.55 10 VAL B C 1
ATOM 2369 O O . VAL B 1 10 ? 28.938 -16.422 71.188 1 28.55 10 VAL B O 1
ATOM 2372 N N . SER B 1 11 ? 26.891 -16.453 71.938 1 25.06 11 SER B N 1
ATOM 2373 C CA . SER B 1 11 ? 26.359 -17.688 71.375 1 25.06 11 SER B CA 1
ATOM 2374 C C . SER B 1 11 ? 26.094 -17.516 69.875 1 25.06 11 SER B C 1
ATOM 2376 O O . SER B 1 11 ? 25.469 -16.531 69.438 1 25.06 11 SER B O 1
ATOM 2378 N N . PHE B 1 12 ? 26.953 -18.062 68.938 1 26.36 12 PHE B N 1
ATOM 2379 C CA . PHE B 1 12 ? 26.969 -18.078 67.5 1 26.36 12 PHE B CA 1
ATOM 2380 C C . PHE B 1 12 ? 25.781 -18.859 66.938 1 26.36 12 PHE B C 1
ATOM 2382 O O . PHE B 1 12 ? 25.625 -20.047 67.188 1 26.36 12 PHE B O 1
ATOM 2389 N N . ALA B 1 13 ? 24.5 -18.312 66.875 1 28.22 13 ALA B N 1
ATOM 2390 C CA . ALA B 1 13 ? 23.344 -18.969 66.25 1 28.22 13 ALA B CA 1
ATOM 2391 C C . ALA B 1 13 ? 23.656 -19.344 64.812 1 28.22 13 ALA B C 1
ATOM 2393 O O . ALA B 1 13 ? 24.219 -18.562 64.062 1 28.22 13 ALA B O 1
ATOM 2394 N N . THR B 1 14 ? 23.781 -20.656 64.438 1 26.59 14 THR B N 1
ATOM 2395 C CA . THR B 1 14 ? 24 -21.344 63.188 1 26.59 14 THR B CA 1
ATOM 2396 C C . THR B 1 14 ? 22.891 -21.016 62.188 1 26.59 14 THR B C 1
ATOM 2398 O O . THR B 1 14 ? 21.703 -21.266 62.469 1 26.59 14 THR B O 1
ATOM 2401 N N . LEU B 1 15 ? 22.812 -19.859 61.5 1 27.8 15 LEU B N 1
ATOM 2402 C CA . LEU B 1 15 ? 21.891 -19.578 60.406 1 27.8 15 LEU B CA 1
ATOM 2403 C C . LEU B 1 15 ? 21.953 -20.672 59.344 1 27.8 15 LEU B C 1
ATOM 2405 O O . LEU B 1 15 ? 23.016 -20.938 58.781 1 27.8 15 LEU B O 1
ATOM 2409 N N . GLN B 1 16 ? 21.047 -21.719 59.375 1 27.61 16 GLN B N 1
ATOM 2410 C CA . GLN B 1 16 ? 20.812 -22.719 58.344 1 27.61 16 GLN B CA 1
ATOM 2411 C C . GLN B 1 16 ? 20.531 -22.047 57 1 27.61 16 GLN B C 1
ATOM 2413 O O . GLN B 1 16 ? 19.656 -21.188 56.875 1 27.61 16 GLN B O 1
ATOM 2418 N N . ALA B 1 17 ? 21.516 -21.938 56.094 1 28.34 17 ALA B N 1
ATOM 2419 C CA . ALA B 1 17 ? 21.469 -21.578 54.688 1 28.34 17 ALA B CA 1
ATOM 2420 C C . ALA B 1 17 ? 20.406 -22.375 53.938 1 28.34 17 ALA B C 1
ATOM 2422 O O . ALA B 1 17 ? 20.516 -23.594 53.812 1 28.34 17 ALA B O 1
ATOM 2423 N N . LYS B 1 18 ? 19.125 -22.125 54.094 1 30.59 18 LYS B N 1
ATOM 2424 C CA . LYS B 1 18 ? 18.188 -22.719 53.125 1 30.59 18 LYS B CA 1
ATOM 2425 C C . LYS B 1 18 ? 18.688 -22.578 51.688 1 30.59 18 LYS B C 1
ATOM 2427 O O . LYS B 1 18 ? 19 -21.469 51.25 1 30.59 18 LYS B O 1
ATOM 2432 N N . GLU B 1 19 ? 19.281 -23.719 51.125 1 31.27 19 GLU B N 1
ATOM 2433 C CA . GLU B 1 19 ? 19.625 -23.875 49.719 1 31.27 19 GLU B CA 1
ATOM 2434 C C . GLU B 1 19 ? 18.516 -23.328 48.812 1 31.27 19 GLU B C 1
ATOM 2436 O O . GLU B 1 19 ? 17.359 -23.734 48.938 1 31.27 19 GLU B O 1
ATOM 2441 N N . GLY B 1 20 ? 18.531 -22.094 48.5 1 30.06 20 GLY B N 1
ATOM 2442 C CA . GLY B 1 20 ? 17.672 -21.484 47.5 1 30.06 20 GLY B CA 1
ATOM 2443 C C . GLY B 1 20 ? 17.484 -22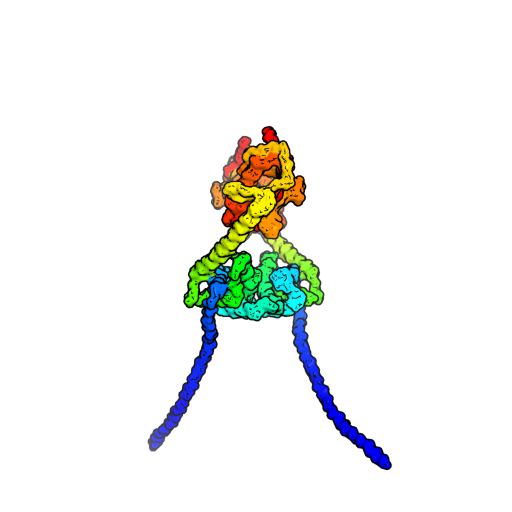.359 46.281 1 30.06 20 GLY B C 1
ATOM 2444 O O . GLY B 1 20 ? 18.453 -22.781 45.656 1 30.06 20 GLY B O 1
ATOM 2445 N N . LYS B 1 21 ? 16.438 -23.234 46.312 1 31.14 21 LYS B N 1
ATOM 2446 C CA . LYS B 1 21 ? 16.078 -23.906 45.062 1 31.14 21 LYS B CA 1
ATOM 2447 C C . LYS B 1 21 ? 16.172 -22.953 43.875 1 31.14 21 LYS B C 1
ATOM 2449 O O . LYS B 1 21 ? 15.445 -21.953 43.812 1 31.14 21 LYS B O 1
ATOM 2454 N N . LYS B 1 22 ? 17.297 -22.891 43.281 1 32.09 22 LYS B N 1
ATOM 2455 C CA . LYS B 1 22 ? 17.359 -22.312 41.938 1 32.09 22 LYS B CA 1
ATOM 2456 C C . LYS B 1 22 ? 16.172 -22.781 41.125 1 32.09 22 LYS B C 1
ATOM 2458 O O . LYS B 1 22 ? 15.922 -23.984 40.969 1 32.09 22 LYS B O 1
ATOM 2463 N N . LYS B 1 23 ? 15.156 -22 41.094 1 33.34 23 LYS B N 1
ATOM 2464 C CA . LYS B 1 23 ? 14.156 -22.219 40.062 1 33.34 23 LYS B CA 1
ATOM 2465 C C . LYS B 1 23 ? 14.805 -22.734 38.75 1 33.34 23 LYS B C 1
ATOM 2467 O O . LYS B 1 23 ? 15.68 -22.078 38.188 1 33.34 23 LYS B O 1
ATOM 2472 N N . LYS B 1 24 ? 14.938 -24.078 38.688 1 34.28 24 LYS B N 1
ATOM 2473 C CA . LYS B 1 24 ? 15.203 -24.703 37.406 1 34.28 24 LYS B CA 1
ATOM 2474 C C . LYS B 1 24 ? 14.508 -23.938 36.281 1 34.28 24 LYS B C 1
ATOM 2476 O O . LYS B 1 24 ? 13.281 -23.844 36.25 1 34.28 24 LYS B O 1
ATOM 2481 N N . GLY B 1 25 ? 15.164 -22.891 35.781 1 32.44 25 GLY B N 1
ATOM 2482 C CA . GLY B 1 25 ? 14.68 -22.328 34.531 1 32.44 25 GLY B CA 1
ATOM 2483 C C . GLY B 1 25 ? 14.078 -23.375 33.625 1 32.44 25 GLY B C 1
ATOM 2484 O O . GLY B 1 25 ? 14.656 -24.453 33.438 1 32.44 25 GLY B O 1
ATOM 2485 N N . VAL B 1 26 ? 12.812 -23.562 33.625 1 32.75 26 VAL B N 1
ATOM 2486 C CA . VAL B 1 26 ? 12.18 -24.344 32.594 1 32.75 26 VAL B CA 1
ATOM 2487 C C . VAL B 1 26 ? 12.977 -24.203 31.281 1 32.75 26 VAL B C 1
ATOM 2489 O O . VAL B 1 26 ? 12.977 -23.141 30.656 1 32.75 26 VAL B O 1
ATOM 2492 N N . VAL B 1 27 ? 14.234 -24.766 31.297 1 35.12 27 VAL B N 1
ATOM 2493 C CA . VAL B 1 27 ? 14.75 -24.938 29.938 1 35.12 27 VAL B CA 1
ATOM 2494 C C . VAL B 1 27 ? 13.664 -25.516 29.047 1 35.12 27 VAL B C 1
ATOM 2496 O O . VAL B 1 27 ? 13.188 -26.625 29.266 1 35.12 27 VAL B O 1
ATOM 2499 N N . GLU B 1 28 ? 12.797 -24.672 28.484 1 40.34 28 GLU B N 1
ATOM 2500 C CA . GLU B 1 28 ? 11.961 -25.188 27.422 1 40.34 28 GLU B CA 1
ATOM 2501 C C . GLU B 1 28 ? 12.688 -26.281 26.641 1 40.34 28 GLU B C 1
ATOM 2503 O O . GLU B 1 28 ? 13.773 -26.062 26.094 1 40.34 28 GLU B O 1
ATOM 2508 N N . GLN B 1 29 ? 12.734 -27.5 27.125 1 37.41 29 GLN B N 1
ATOM 2509 C CA . GLN B 1 29 ? 13.227 -28.641 26.359 1 37.41 29 GLN B CA 1
ATOM 2510 C C . GLN B 1 29 ? 12.969 -28.438 24.875 1 37.41 29 GLN B C 1
ATOM 2512 O O . GLN B 1 29 ? 11.82 -28.484 24.422 1 37.41 29 GLN B O 1
ATOM 2517 N N . LYS B 1 30 ? 13.844 -27.766 24.266 1 52.62 30 LYS B N 1
ATOM 2518 C CA . LYS B 1 30 ? 13.82 -27.672 22.812 1 52.62 30 LYS B CA 1
ATOM 2519 C C . LYS B 1 30 ? 13.672 -29.047 22.172 1 52.62 30 LYS B C 1
ATOM 2521 O O . LYS B 1 30 ? 14.578 -29.891 22.266 1 52.62 30 LYS B O 1
ATOM 2526 N N . GLU B 1 31 ? 12.477 -29.625 22.109 1 56.31 31 GLU B N 1
ATOM 2527 C CA . GLU B 1 31 ? 12.273 -30.859 21.359 1 56.31 31 GLU B CA 1
ATOM 2528 C C . GLU B 1 31 ? 12.922 -30.781 19.969 1 56.31 31 GLU B C 1
ATOM 2530 O O . GLU B 1 31 ? 12.672 -29.828 19.219 1 56.31 31 GLU B O 1
ATOM 2535 N N . ALA B 1 32 ? 14.016 -31.516 19.766 1 65.69 32 ALA B N 1
ATOM 2536 C CA . ALA B 1 32 ? 14.742 -31.578 18.5 1 65.69 32 ALA B CA 1
ATOM 2537 C C . ALA B 1 32 ? 13.812 -31.922 17.344 1 65.69 32 ALA B C 1
ATOM 2539 O O . ALA B 1 32 ? 13.039 -32.875 17.422 1 65.69 32 ALA B O 1
ATOM 2540 N N . VAL B 1 33 ? 13.664 -31 16.453 1 77.44 33 VAL B N 1
ATOM 2541 C CA . VAL B 1 33 ? 12.852 -31.219 15.258 1 77.44 33 VAL B CA 1
ATOM 2542 C C . VAL B 1 33 ? 13.398 -32.406 14.469 1 77.44 33 VAL B C 1
ATOM 2544 O O . VAL B 1 33 ? 14.602 -32.5 14.211 1 77.44 33 VAL B O 1
ATOM 2547 N N . GLN B 1 34 ? 12.594 -33.438 14.305 1 84.56 34 GLN B N 1
ATOM 2548 C CA . GLN B 1 34 ? 12.961 -34.562 13.461 1 84.56 34 GLN B CA 1
ATOM 2549 C C . GLN B 1 34 ? 12.438 -34.406 12.039 1 84.56 34 GLN B C 1
ATOM 2551 O O . GLN B 1 34 ? 11.227 -34.281 11.828 1 84.56 34 GLN B O 1
ATOM 2556 N N . LEU B 1 35 ? 13.438 -34.219 11.109 1 91.44 35 LEU B N 1
ATOM 2557 C CA . LEU B 1 35 ? 13.109 -34.125 9.688 1 91.44 35 LEU B CA 1
ATOM 2558 C C . LEU B 1 35 ? 13.203 -35.5 9.031 1 91.44 35 LEU B C 1
ATOM 2560 O O . LEU B 1 35 ? 14.289 -35.938 8.617 1 91.44 35 LEU B O 1
ATOM 2564 N N . LEU B 1 36 ? 12.078 -36.188 8.922 1 90.94 36 LEU B N 1
ATOM 2565 C CA . LEU B 1 36 ? 12.062 -37.594 8.547 1 90.94 36 LEU B CA 1
ATOM 2566 C C . LEU B 1 36 ? 11.828 -37.75 7.051 1 90.94 36 LEU B C 1
ATOM 2568 O O . LEU B 1 36 ? 12.266 -38.75 6.453 1 90.94 36 LEU B O 1
ATOM 2572 N N . THR B 1 37 ? 11.18 -36.844 6.457 1 92.31 37 THR B N 1
ATOM 2573 C CA . THR B 1 37 ? 10.836 -36.938 5.043 1 92.31 37 THR B CA 1
ATOM 2574 C C . THR B 1 37 ? 11.367 -35.719 4.289 1 92.31 37 THR B C 1
ATOM 2576 O O . THR B 1 37 ? 11.68 -34.688 4.895 1 92.31 37 THR B O 1
ATOM 2579 N N . PRO B 1 38 ? 11.461 -35.781 3.008 1 92.38 38 PRO B N 1
ATOM 2580 C CA . PRO B 1 38 ? 11.844 -34.625 2.213 1 92.38 38 PRO B CA 1
ATOM 2581 C C . PRO B 1 38 ? 10.898 -33.438 2.412 1 92.38 38 PRO B C 1
ATOM 2583 O O . PRO B 1 38 ? 11.328 -32.281 2.406 1 92.38 38 PRO B O 1
ATOM 2586 N N . ASN B 1 39 ? 9.633 -33.75 2.658 1 95.44 39 ASN B N 1
ATOM 2587 C CA . ASN B 1 39 ? 8.656 -32.719 2.902 1 95.44 39 ASN B CA 1
ATOM 2588 C C . ASN B 1 39 ? 8.891 -32.031 4.246 1 95.44 39 ASN B C 1
ATOM 2590 O O . ASN B 1 39 ? 8.633 -30.828 4.398 1 95.44 39 ASN B O 1
ATOM 2594 N N . ASP B 1 40 ? 9.414 -32.812 5.168 1 96.25 40 ASP B N 1
ATOM 2595 C CA . ASP B 1 40 ? 9.789 -32.188 6.441 1 96.25 40 ASP B CA 1
ATOM 2596 C C . ASP B 1 40 ? 10.906 -31.172 6.258 1 96.25 40 ASP B C 1
ATOM 2598 O O . ASP B 1 40 ? 10.828 -30.062 6.781 1 96.25 40 ASP B O 1
ATOM 2602 N N . THR B 1 41 ? 11.883 -31.672 5.523 1 96.81 41 THR B N 1
ATOM 2603 C CA . THR B 1 41 ? 13.016 -30.781 5.273 1 96.81 41 THR B CA 1
ATOM 2604 C C . THR B 1 41 ? 12.57 -29.547 4.5 1 96.81 41 THR B C 1
ATOM 2606 O O . THR B 1 41 ? 12.922 -28.422 4.863 1 96.81 41 THR B O 1
ATOM 2609 N N . LEU B 1 42 ? 11.766 -29.781 3.475 1 97.69 42 LEU B N 1
ATOM 2610 C CA . LEU B 1 42 ? 11.234 -28.688 2.674 1 97.69 42 LEU B CA 1
ATOM 2611 C C . LEU B 1 42 ? 10.453 -27.703 3.543 1 97.69 42 LEU B C 1
ATOM 2613 O O . LEU B 1 42 ? 10.656 -26.484 3.461 1 97.69 42 LEU B O 1
ATOM 2617 N N . SER B 1 43 ? 9.594 -28.219 4.426 1 98.19 43 SER B N 1
ATOM 2618 C CA . SER B 1 43 ? 8.766 -27.391 5.297 1 98.19 43 SER B CA 1
ATOM 2619 C C . SER B 1 43 ? 9.617 -26.562 6.258 1 98.19 43 SER B C 1
ATOM 2621 O O . SER B 1 43 ? 9.391 -25.375 6.434 1 98.19 43 SER B O 1
ATOM 2623 N N . TYR B 1 44 ? 10.594 -27.219 6.844 1 97.94 44 TYR B N 1
ATOM 2624 C CA . TYR B 1 44 ? 11.461 -26.594 7.836 1 97.94 44 TYR B CA 1
ATOM 2625 C C . TYR B 1 44 ? 12.273 -25.469 7.215 1 97.94 44 TYR B C 1
ATOM 2627 O O . TYR B 1 44 ? 12.297 -24.344 7.742 1 97.94 44 TYR B O 1
ATOM 2635 N N . VAL B 1 45 ? 12.875 -25.75 6.039 1 98.19 45 VAL B N 1
ATOM 2636 C CA . VAL B 1 45 ? 13.734 -24.734 5.43 1 98.19 45 VAL B CA 1
ATOM 2637 C C . VAL B 1 45 ? 12.875 -23.625 4.828 1 98.19 45 VAL B C 1
ATOM 2639 O O . VAL B 1 45 ? 13.305 -22.469 4.758 1 98.19 45 VAL B O 1
ATOM 2642 N N . ALA B 1 46 ? 11.656 -23.953 4.375 1 98.5 46 ALA B N 1
ATOM 2643 C CA . ALA B 1 46 ? 10.727 -22.906 3.947 1 98.5 46 ALA B CA 1
ATOM 2644 C C . ALA B 1 46 ? 10.438 -21.922 5.078 1 98.5 46 ALA B C 1
ATOM 2646 O O . ALA B 1 46 ? 10.445 -20.719 4.871 1 98.5 46 ALA B O 1
ATOM 2647 N N . GLY B 1 47 ? 10.211 -22.469 6.266 1 98.38 47 GLY B N 1
ATOM 2648 C CA . GLY B 1 47 ? 9.977 -21.641 7.434 1 98.38 47 GLY B CA 1
ATOM 2649 C C . GLY B 1 47 ? 11.148 -20.719 7.746 1 98.38 47 GLY B C 1
ATOM 2650 O O . GLY B 1 47 ? 10.953 -19.531 8 1 98.38 47 GLY B O 1
ATOM 2651 N N . MET B 1 48 ? 12.328 -21.281 7.707 1 97.88 48 MET B N 1
ATOM 2652 C CA . MET B 1 48 ? 13.523 -20.484 7.965 1 97.88 48 MET B CA 1
ATOM 2653 C C . MET B 1 48 ? 13.672 -19.375 6.934 1 97.88 48 MET B C 1
ATOM 2655 O O . MET B 1 48 ? 13.938 -18.219 7.285 1 97.88 48 MET B O 1
ATOM 2659 N N . THR B 1 49 ? 13.438 -19.75 5.652 1 97.69 49 THR B N 1
ATOM 2660 C CA . THR B 1 49 ? 13.609 -18.812 4.543 1 97.69 49 THR B CA 1
ATOM 2661 C C . THR B 1 49 ? 12.586 -17.672 4.625 1 97.69 49 THR B C 1
ATOM 2663 O O . THR B 1 49 ? 12.883 -16.547 4.246 1 97.69 49 THR B O 1
ATOM 2666 N N . ALA B 1 50 ? 11.445 -18 5.184 1 97.88 50 ALA B N 1
ATOM 2667 C CA . ALA B 1 50 ? 10.359 -17.031 5.281 1 97.88 50 ALA B CA 1
ATOM 2668 C C . ALA B 1 50 ? 10.719 -15.898 6.238 1 97.88 50 ALA B C 1
ATOM 2670 O O . ALA B 1 50 ? 10.062 -14.852 6.25 1 97.88 50 ALA B O 1
ATOM 2671 N N . THR B 1 51 ? 11.742 -16.031 7.02 1 97.69 51 THR B N 1
ATOM 2672 C CA . THR B 1 51 ? 12.102 -15.008 7.988 1 97.69 51 THR B CA 1
ATOM 2673 C C . THR B 1 51 ? 13.102 -14.016 7.387 1 97.69 51 THR B C 1
ATOM 2675 O O . THR B 1 51 ? 13.492 -13.047 8.039 1 97.69 51 THR B O 1
ATOM 2678 N N . GLU B 1 52 ? 13.461 -14.289 6.129 1 94.62 52 GLU B N 1
ATOM 2679 C CA . GLU B 1 52 ? 14.414 -13.383 5.488 1 94.62 52 GLU B CA 1
ATOM 2680 C C . GLU B 1 52 ? 13.867 -11.961 5.445 1 94.62 52 GLU B C 1
ATOM 2682 O O . GLU B 1 52 ? 12.773 -11.719 4.934 1 94.62 52 GLU B O 1
ATOM 2687 N N . GLY B 1 53 ? 14.609 -11.031 5.969 1 93.56 53 GLY B N 1
ATOM 2688 C CA . GLY B 1 53 ? 14.227 -9.625 5.961 1 93.56 53 GLY B CA 1
ATOM 2689 C C . GLY B 1 53 ? 13.234 -9.266 7.051 1 93.56 53 GLY B C 1
ATOM 2690 O O . GLY B 1 53 ? 12.836 -8.109 7.176 1 93.56 53 GLY B O 1
ATOM 2691 N N . LEU B 1 54 ? 12.891 -10.234 7.883 1 94.88 54 LEU B N 1
ATOM 2692 C CA . LEU B 1 54 ? 11.844 -9.984 8.867 1 94.88 54 LEU B CA 1
ATOM 2693 C C . LEU B 1 54 ? 12.352 -9.086 9.992 1 94.88 54 LEU B C 1
ATOM 2695 O O . LEU B 1 54 ? 11.633 -8.188 10.445 1 94.88 54 LEU B O 1
ATOM 2699 N N . LEU B 1 55 ? 13.562 -9.25 10.406 1 92.94 55 LEU B N 1
ATOM 2700 C CA . LEU B 1 55 ? 14.07 -8.5 11.547 1 92.94 55 LEU B CA 1
ATOM 2701 C C . LEU B 1 55 ? 14.141 -7.012 11.227 1 92.94 55 LEU B C 1
ATOM 2703 O O . LEU B 1 55 ? 13.617 -6.184 11.977 1 92.94 55 LEU B O 1
ATOM 2707 N N . PRO B 1 56 ? 14.805 -6.625 10.047 1 93.75 56 PRO B N 1
ATOM 2708 C CA . PRO B 1 56 ? 14.758 -5.203 9.703 1 93.75 56 PRO B CA 1
ATOM 2709 C C . PRO B 1 56 ? 13.328 -4.68 9.555 1 93.75 56 PRO B C 1
ATOM 2711 O O . PRO B 1 56 ? 13.039 -3.541 9.93 1 93.75 56 PRO B O 1
ATOM 2714 N N . TYR B 1 57 ? 12.43 -5.473 9.094 1 95.75 57 TYR B N 1
ATOM 2715 C CA . TYR B 1 57 ? 11.023 -5.094 8.953 1 95.75 57 TYR B CA 1
ATOM 2716 C C . TYR B 1 57 ? 10.383 -4.844 10.312 1 95.75 57 TYR B C 1
ATOM 2718 O O . TYR B 1 57 ? 9.695 -3.842 10.5 1 95.75 57 TYR B O 1
ATOM 2726 N N . LEU B 1 58 ? 10.594 -5.703 11.227 1 94.56 58 LEU B N 1
ATOM 2727 C CA . LEU B 1 58 ? 10.047 -5.57 12.57 1 94.56 58 LEU B CA 1
ATOM 2728 C C . LEU B 1 58 ? 10.555 -4.297 13.242 1 94.56 58 LEU B C 1
ATOM 2730 O O . LEU B 1 58 ? 9.789 -3.592 13.898 1 94.56 58 LEU B O 1
ATOM 2734 N N . GLN B 1 59 ? 11.836 -4.016 13.062 1 94.31 59 GLN B N 1
ATOM 2735 C CA . GLN B 1 59 ? 12.414 -2.809 13.648 1 94.31 59 GLN B CA 1
ATOM 2736 C C . GLN B 1 59 ? 11.812 -1.553 13.023 1 94.31 59 GLN B C 1
ATOM 2738 O O . GLN B 1 59 ? 11.43 -0.622 13.742 1 94.31 59 GLN B O 1
ATOM 2743 N N . GLN B 1 60 ? 11.688 -1.598 11.727 1 93.94 60 GLN B N 1
ATOM 2744 C CA . GLN B 1 60 ? 11.219 -0.418 11.008 1 93.94 60 GLN B CA 1
ATOM 2745 C C . GLN B 1 60 ? 9.727 -0.18 11.25 1 93.94 60 GLN B C 1
ATOM 2747 O O . GLN B 1 60 ? 9.312 0.95 11.516 1 93.94 60 GLN B O 1
ATOM 2752 N N . GLN B 1 61 ? 8.977 -1.304 11.242 1 90.62 61 GLN B N 1
ATOM 2753 C CA . GLN B 1 61 ? 7.52 -1.165 11.258 1 90.62 61 GLN B CA 1
ATOM 2754 C C . GLN B 1 61 ? 6.98 -1.155 12.68 1 90.62 61 GLN B C 1
ATOM 2756 O O . GLN B 1 61 ? 5.977 -0.495 12.969 1 90.62 61 GLN B O 1
ATOM 2761 N N . PHE B 1 62 ? 7.688 -1.87 13.555 1 90.81 62 PHE B N 1
ATOM 2762 C CA . PHE B 1 62 ? 7.098 -2.072 14.875 1 90.81 62 PHE B CA 1
ATOM 2763 C C . PHE B 1 62 ? 8.039 -1.585 15.969 1 90.81 62 PHE B C 1
ATOM 2765 O O . PHE B 1 62 ? 7.66 -1.539 17.141 1 90.81 62 PHE B O 1
ATOM 2772 N N . GLY B 1 63 ? 9.227 -1.239 15.602 1 90.75 63 GLY B N 1
ATOM 2773 C CA . GLY B 1 63 ? 10.211 -0.85 16.609 1 90.75 63 GLY B CA 1
ATOM 2774 C C . GLY B 1 63 ? 10.68 -2.012 17.453 1 90.75 63 GLY B C 1
ATOM 2775 O O . GLY B 1 63 ? 11.117 -1.816 18.594 1 90.75 63 GLY B O 1
ATOM 2776 N N . VAL B 1 64 ? 10.531 -3.236 16.938 1 92.75 64 VAL B N 1
ATOM 2777 C CA . VAL B 1 64 ? 10.938 -4.426 17.672 1 92.75 64 VAL B CA 1
ATOM 2778 C C . VAL B 1 64 ? 12.375 -4.789 17.328 1 92.75 64 VAL B C 1
ATOM 2780 O O . VAL B 1 64 ? 12.688 -5.082 16.172 1 92.75 64 VAL B O 1
ATOM 2783 N N . ASP B 1 65 ? 13.227 -4.723 18.328 1 90.88 65 ASP B N 1
ATOM 2784 C CA . ASP B 1 65 ? 14.625 -5.125 18.156 1 90.88 65 ASP B CA 1
ATOM 2785 C C . ASP B 1 65 ? 14.914 -6.438 18.891 1 90.88 65 ASP B C 1
ATOM 2787 O O . ASP B 1 65 ? 13.984 -7.16 19.266 1 90.88 65 ASP B O 1
ATOM 2791 N N . SER B 1 66 ? 16.188 -6.766 19.062 1 89.69 66 SER B N 1
ATOM 2792 C CA . SER B 1 66 ? 16.578 -8.047 19.625 1 89.69 66 SER B CA 1
ATOM 2793 C C . SER B 1 66 ? 16.094 -8.188 21.062 1 89.69 66 SER B C 1
ATOM 2795 O O . SER B 1 66 ? 15.789 -9.289 21.516 1 89.69 66 SER B O 1
ATOM 2797 N N . THR B 1 67 ? 15.883 -7.035 21.75 1 91.69 67 THR B N 1
ATOM 2798 C CA . THR B 1 67 ? 15.469 -7.07 23.141 1 91.69 67 THR B CA 1
ATOM 2799 C C . THR B 1 67 ? 13.992 -7.414 23.266 1 91.69 67 THR B C 1
ATOM 2801 O O . THR B 1 67 ? 13.539 -7.895 24.312 1 91.69 67 THR B O 1
ATOM 2804 N N . GLY B 1 68 ? 13.25 -7.188 22.141 1 95.19 68 GLY B N 1
ATOM 2805 C CA . GLY B 1 68 ? 11.82 -7.441 22.156 1 95.19 68 GLY B CA 1
ATOM 2806 C C . GLY B 1 68 ? 11.438 -8.773 21.547 1 95.19 68 GLY B C 1
ATOM 2807 O O . GLY B 1 68 ? 10.258 -9.117 21.453 1 95.19 68 GLY B O 1
ATOM 2808 N N . MET B 1 69 ? 12.492 -9.547 21.156 1 95 69 MET B N 1
ATOM 2809 C CA . MET B 1 69 ? 12.219 -10.758 20.375 1 95 69 MET B CA 1
ATOM 2810 C C . MET B 1 69 ? 11.516 -11.805 21.234 1 95 69 MET B C 1
ATOM 2812 O O . MET B 1 69 ? 10.68 -12.555 20.734 1 95 69 MET B O 1
ATOM 2816 N N . ALA B 1 70 ? 11.852 -11.852 22.5 1 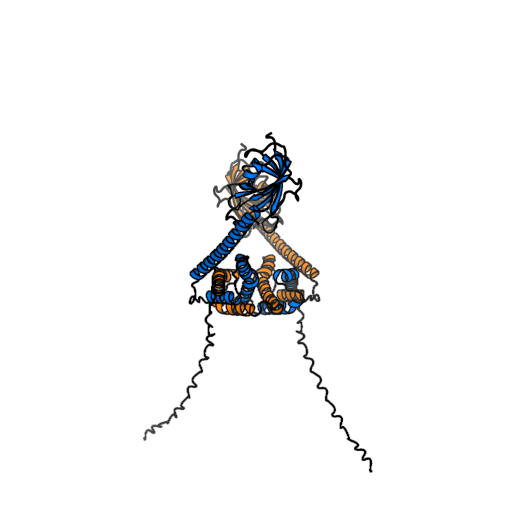95.94 70 ALA B N 1
ATOM 2817 C CA . ALA B 1 70 ? 11.195 -12.812 23.375 1 95.94 70 ALA B CA 1
ATOM 2818 C C . ALA B 1 70 ? 9.695 -12.555 23.453 1 95.94 70 ALA B C 1
ATOM 2820 O O . ALA B 1 70 ? 8.891 -13.492 23.344 1 95.94 70 ALA B O 1
ATOM 2821 N N . ASP B 1 71 ? 9.328 -11.297 23.688 1 97.5 71 ASP B N 1
ATOM 2822 C CA . ASP B 1 71 ? 7.914 -10.922 23.719 1 97.5 71 ASP B CA 1
ATOM 2823 C C . ASP B 1 71 ? 7.25 -11.133 22.359 1 97.5 71 ASP B C 1
ATOM 2825 O O . ASP B 1 71 ? 6.109 -11.594 22.297 1 97.5 71 ASP B O 1
ATOM 2829 N N . PHE B 1 72 ? 7.988 -10.805 21.312 1 97.88 72 PHE B N 1
ATOM 2830 C CA . PHE B 1 72 ? 7.504 -11.047 19.969 1 97.88 72 PHE B CA 1
ATOM 2831 C C . PHE B 1 72 ? 7.141 -12.516 19.781 1 97.88 72 PHE B C 1
ATOM 2833 O O . PHE B 1 72 ? 6.047 -12.836 19.312 1 97.88 72 PHE B O 1
ATOM 2840 N N . LEU B 1 73 ? 8.031 -13.375 20.094 1 97.62 73 LEU B N 1
ATOM 2841 C CA . LEU B 1 73 ? 7.84 -14.805 19.906 1 97.62 73 LEU B CA 1
ATOM 2842 C C . LEU B 1 73 ? 6.715 -15.328 20.781 1 97.62 73 LEU B C 1
ATOM 2844 O O . LEU B 1 73 ? 5.992 -16.25 20.391 1 97.62 73 LEU B O 1
ATOM 2848 N N . ARG B 1 74 ? 6.578 -14.758 22 1 97.5 74 ARG B N 1
ATOM 2849 C CA . ARG B 1 74 ? 5.449 -15.125 22.844 1 97.5 74 ARG B CA 1
ATOM 2850 C C . ARG B 1 74 ? 4.125 -14.844 22.141 1 97.5 74 ARG B C 1
ATOM 2852 O O . ARG B 1 74 ? 3.234 -15.703 22.125 1 97.5 74 ARG B O 1
ATOM 2859 N N . GLY B 1 75 ? 4.008 -13.641 21.547 1 97.25 75 GLY B N 1
ATOM 2860 C CA . GLY B 1 75 ? 2.811 -13.297 20.797 1 97.25 75 GLY B CA 1
ATOM 2861 C C . GLY B 1 75 ? 2.609 -14.156 19.562 1 97.25 75 GLY B C 1
ATOM 2862 O O . GLY B 1 75 ? 1.496 -14.617 19.297 1 97.25 75 GLY B O 1
ATOM 2863 N N . PHE B 1 76 ? 3.725 -14.383 18.844 1 97.94 76 PHE B N 1
ATOM 2864 C CA . PHE B 1 76 ? 3.684 -15.211 17.641 1 97.94 76 PHE B CA 1
ATOM 2865 C C . PHE B 1 76 ? 3.186 -16.609 17.969 1 97.94 76 PHE B C 1
ATOM 2867 O O . PHE B 1 76 ? 2.258 -17.109 17.328 1 97.94 76 PHE B O 1
ATOM 2874 N N . ASN B 1 77 ? 3.758 -17.188 18.953 1 97.19 77 ASN B N 1
ATOM 2875 C CA . ASN B 1 77 ? 3.416 -18.562 19.328 1 97.19 77 ASN B CA 1
ATOM 2876 C C . ASN B 1 77 ? 1.984 -18.656 19.844 1 97.19 77 ASN B C 1
ATOM 2878 O O . ASN B 1 77 ? 1.276 -19.625 19.547 1 97.19 77 ASN B O 1
ATOM 2882 N N . GLU B 1 78 ? 1.579 -17.688 20.609 1 96.75 78 GLU B N 1
ATOM 2883 C CA . GLU B 1 78 ? 0.198 -17.688 21.078 1 96.75 78 GLU B CA 1
ATOM 2884 C C . GLU B 1 78 ? -0.784 -17.641 19.906 1 96.75 78 GLU B C 1
ATOM 2886 O O . GLU B 1 78 ? -1.752 -18.406 19.875 1 96.75 78 GLU B O 1
ATOM 2891 N N . ALA B 1 79 ? -0.524 -16.781 18.984 1 96.81 79 ALA B N 1
ATOM 2892 C CA . ALA B 1 79 ? -1.399 -16.672 17.812 1 96.81 79 ALA B CA 1
ATOM 2893 C C . ALA B 1 79 ? -1.425 -17.969 17.016 1 96.81 79 ALA B C 1
ATOM 2895 O O . ALA B 1 79 ? -2.471 -18.375 16.5 1 96.81 79 ALA B O 1
ATOM 2896 N N . GLN B 1 80 ? -0.244 -18.625 16.938 1 96.62 80 GLN B N 1
ATOM 2897 C CA . GLN B 1 80 ? -0.164 -19.875 16.188 1 96.62 80 GLN B CA 1
ATOM 2898 C C . GLN B 1 80 ? -1.032 -20.953 16.828 1 96.62 80 GLN B C 1
ATOM 2900 O O . GLN B 1 80 ? -1.499 -21.859 16.156 1 96.62 80 GLN B O 1
ATOM 2905 N N . GLN B 1 81 ? -1.298 -20.844 18.156 1 95.62 81 GLN B N 1
ATOM 2906 C CA . GLN B 1 81 ? -2.125 -21.812 18.875 1 95.62 81 GLN B CA 1
ATOM 2907 C C . GLN B 1 81 ? -3.609 -21.516 18.672 1 95.62 81 GLN B C 1
ATOM 2909 O O . GLN B 1 81 ? -4.461 -22.344 19.016 1 95.62 81 GLN B O 1
ATOM 2914 N N . HIS B 1 82 ? -3.951 -20.391 18.062 1 95.69 82 HIS B N 1
ATOM 2915 C CA . HIS B 1 82 ? -5.34 -19.969 17.906 1 95.69 82 HIS B CA 1
ATOM 2916 C C . HIS B 1 82 ? -5.652 -19.594 16.469 1 95.69 82 HIS B C 1
ATOM 2918 O O . HIS B 1 82 ? -6.398 -18.641 16.219 1 95.69 82 HIS B O 1
ATOM 2924 N N . VAL B 1 83 ? -5.047 -20.234 15.477 1 91.75 83 VAL B N 1
ATOM 2925 C CA . VAL B 1 83 ? -5.117 -19.875 14.07 1 91.75 83 VAL B CA 1
ATOM 2926 C C . VAL B 1 83 ? -6.566 -19.938 13.586 1 91.75 83 VAL B C 1
ATOM 2928 O O . VAL B 1 83 ? -7 -19.109 12.789 1 91.75 83 VAL B O 1
ATOM 2931 N N . ASN B 1 84 ? -7.422 -20.797 14.086 1 90.62 84 ASN B N 1
ATOM 2932 C CA . ASN B 1 84 ? -8.797 -20.953 13.625 1 90.62 84 ASN B CA 1
ATOM 2933 C C . ASN B 1 84 ? -9.797 -20.438 14.656 1 90.62 84 ASN B C 1
ATOM 2935 O O . ASN B 1 84 ? -10.984 -20.766 14.602 1 90.62 84 ASN B O 1
ATOM 2939 N N . ASP B 1 85 ? -9.32 -19.625 15.602 1 94.12 85 ASP B N 1
ATOM 2940 C CA . ASP B 1 85 ? -10.133 -19.062 16.672 1 94.12 85 ASP B CA 1
ATOM 2941 C C . ASP B 1 85 ? -10.609 -17.656 16.328 1 94.12 85 ASP B C 1
ATOM 2943 O O . ASP B 1 85 ? -9.852 -16.688 16.422 1 94.12 85 ASP B O 1
ATOM 2947 N N . ALA B 1 86 ? -11.891 -17.594 15.961 1 93.38 86 ALA B N 1
ATOM 2948 C CA . ALA B 1 86 ? -12.453 -16.328 15.516 1 93.38 86 ALA B CA 1
ATOM 2949 C C . ALA B 1 86 ? -12.383 -15.273 16.625 1 93.38 86 ALA B C 1
ATOM 2951 O O . ALA B 1 86 ? -12.156 -14.094 16.344 1 93.38 86 ALA B O 1
ATOM 2952 N N . ALA B 1 87 ? -12.594 -15.664 17.812 1 95.75 87 ALA B N 1
ATOM 2953 C CA . ALA B 1 87 ? -12.539 -14.75 18.953 1 95.75 87 ALA B CA 1
ATOM 2954 C C . ALA B 1 87 ? -11.133 -14.18 19.125 1 95.75 87 ALA B C 1
ATOM 2956 O O . ALA B 1 87 ? -10.969 -12.984 19.375 1 95.75 87 ALA B O 1
ATOM 2957 N N . PHE B 1 88 ? -10.195 -15.07 18.984 1 96.06 88 PHE B N 1
ATOM 2958 C CA . PHE B 1 88 ? -8.82 -14.617 19.125 1 96.06 88 PHE B CA 1
ATOM 2959 C C . PHE B 1 88 ? -8.43 -13.695 17.969 1 96.06 88 PHE B C 1
ATOM 2961 O O . PHE B 1 88 ? -7.699 -12.727 18.172 1 96.06 88 PHE B O 1
ATOM 2968 N N . LYS B 1 89 ? -8.859 -14.016 16.828 1 93.75 89 LYS B N 1
ATOM 2969 C CA . LYS B 1 89 ? -8.578 -13.148 15.68 1 93.75 89 LYS B CA 1
ATOM 2970 C C . LYS B 1 89 ? -9.148 -11.75 15.898 1 93.75 89 LYS B C 1
ATOM 2972 O O . LYS B 1 89 ? -8.492 -10.75 15.602 1 93.75 89 LYS B O 1
ATOM 2977 N N . ALA B 1 90 ? -10.344 -11.727 16.359 1 96.44 90 ALA B N 1
ATOM 2978 C CA . ALA B 1 90 ? -10.961 -10.438 16.672 1 96.44 90 ALA B CA 1
ATOM 2979 C C . ALA B 1 90 ? -10.172 -9.695 17.75 1 96.44 90 ALA B C 1
ATOM 2981 O O . ALA B 1 90 ? -9.945 -8.484 17.641 1 96.44 90 ALA B O 1
ATOM 2982 N N . TYR B 1 91 ? -9.781 -10.422 18.797 1 97.19 91 TYR B N 1
ATOM 2983 C CA . TYR B 1 91 ? -8.977 -9.883 19.891 1 97.19 91 TYR B CA 1
ATOM 2984 C C . TYR B 1 91 ? -7.672 -9.281 19.359 1 97.19 91 TYR B C 1
ATOM 2986 O O . TYR B 1 91 ? -7.332 -8.141 19.688 1 97.19 91 TYR B O 1
ATOM 2994 N N . ALA B 1 92 ? -6.98 -10 18.484 1 95.56 92 ALA B N 1
ATOM 2995 C CA . ALA B 1 92 ? -5.727 -9.539 17.891 1 95.56 92 ALA B CA 1
ATOM 2996 C C . ALA B 1 92 ? -5.961 -8.336 16.984 1 95.56 92 ALA B C 1
ATOM 2998 O O . ALA B 1 92 ? -5.148 -7.406 16.969 1 95.56 92 ALA B O 1
ATOM 2999 N N . ALA B 1 93 ? -7.07 -8.367 16.281 1 96.06 93 ALA B N 1
ATOM 3000 C CA . ALA B 1 93 ? -7.418 -7.227 15.43 1 96.06 93 ALA B CA 1
ATOM 3001 C C . ALA B 1 93 ? -7.609 -5.965 16.266 1 96.06 93 ALA B C 1
ATOM 3003 O O . ALA B 1 93 ? -7.203 -4.875 15.852 1 96.06 93 ALA B O 1
ATOM 3004 N N . GLY B 1 94 ? -8.219 -6.121 17.375 1 97.38 94 GLY B N 1
ATOM 3005 C CA . GLY B 1 94 ? -8.383 -4.992 18.281 1 97.38 94 GLY B CA 1
ATOM 3006 C C . GLY B 1 94 ? -7.062 -4.355 18.672 1 97.38 94 GLY B C 1
ATOM 3007 O O . GLY B 1 94 ? -6.941 -3.129 18.688 1 97.38 94 GLY B O 1
ATOM 3008 N N . MET B 1 95 ? -6.117 -5.191 18.953 1 96.25 95 MET B N 1
ATOM 3009 C CA . MET B 1 95 ? -4.801 -4.688 19.328 1 96.25 95 MET B CA 1
ATOM 3010 C C . MET B 1 95 ? -4.156 -3.939 18.156 1 96.25 95 MET B C 1
ATOM 3012 O O . MET B 1 95 ? -3.539 -2.891 18.359 1 96.25 95 MET B O 1
ATOM 3016 N N . GLN B 1 96 ? -4.332 -4.461 17.031 1 93.44 96 GLN B N 1
ATOM 3017 C CA . GLN B 1 96 ? -3.748 -3.842 15.844 1 93.44 96 GLN B CA 1
ATOM 3018 C C . GLN B 1 96 ? -4.383 -2.482 15.562 1 93.44 96 GLN B C 1
ATOM 3020 O O . GLN B 1 96 ? -3.682 -1.515 15.258 1 93.44 96 GLN B O 1
ATOM 3025 N N . ILE B 1 97 ? -5.66 -2.459 15.672 1 96.75 97 ILE B N 1
ATOM 3026 C CA . ILE B 1 97 ? -6.359 -1.207 15.398 1 96.75 97 ILE B CA 1
ATOM 3027 C C . ILE B 1 97 ? -5.996 -0.172 16.453 1 96.75 97 ILE B C 1
ATOM 3029 O O . ILE B 1 97 ? -5.867 1.017 16.156 1 96.75 97 ILE B O 1
ATOM 3033 N N . ALA B 1 98 ? -5.852 -0.625 17.672 1 97.06 98 ALA B N 1
ATOM 3034 C CA . ALA B 1 98 ? -5.414 0.292 18.734 1 97.06 98 ALA B CA 1
ATOM 3035 C C . ALA B 1 98 ? -4.074 0.931 18.375 1 97.06 98 ALA B C 1
ATOM 3037 O O . ALA B 1 98 ? -3.885 2.135 18.562 1 97.06 98 ALA B O 1
ATOM 3038 N N . GLU B 1 99 ? -3.17 0.158 17.906 1 93.81 99 GLU B N 1
ATOM 3039 C CA . GLU B 1 99 ? -1.87 0.681 17.484 1 93.81 99 GLU B CA 1
ATOM 3040 C C . GLU B 1 99 ? -2.016 1.68 16.344 1 93.81 99 GLU B C 1
ATOM 3042 O O . GLU B 1 99 ? -1.37 2.73 16.344 1 93.81 99 GLU B O 1
ATOM 3047 N N . MET B 1 100 ? -2.879 1.391 15.422 1 93.81 100 MET B N 1
ATOM 3048 C CA . MET B 1 100 ? -3.127 2.293 14.305 1 93.81 100 MET B CA 1
ATOM 3049 C C . MET B 1 100 ? -3.697 3.621 14.789 1 93.81 100 MET B C 1
ATOM 3051 O O . MET B 1 100 ? -3.287 4.684 14.32 1 93.81 100 MET B O 1
ATOM 3055 N N . VAL B 1 101 ? -4.602 3.523 15.688 1 97.62 101 VAL B N 1
ATOM 3056 C CA . VAL B 1 101 ? -5.219 4.715 16.266 1 97.62 101 VAL B CA 1
ATOM 3057 C C . VAL B 1 101 ? -4.152 5.574 16.938 1 97.62 101 VAL B C 1
ATOM 3059 O O . VAL B 1 101 ? -4.078 6.781 16.703 1 97.62 101 VAL B O 1
ATOM 3062 N N . ASN B 1 102 ? -3.281 5.008 17.656 1 95.81 102 ASN B N 1
ATOM 3063 C CA . ASN B 1 102 ? -2.293 5.734 18.438 1 95.81 102 ASN B CA 1
ATOM 3064 C C . ASN B 1 102 ? -1.162 6.27 17.562 1 95.81 102 ASN B C 1
ATOM 3066 O O . ASN B 1 102 ? -0.63 7.352 17.828 1 95.81 102 ASN B O 1
ATOM 3070 N N . SER B 1 103 ? -0.816 5.555 16.5 1 92.94 103 SER B N 1
ATOM 3071 C CA . SER B 1 103 ? 0.381 5.895 15.734 1 92.94 103 SER B CA 1
ATOM 3072 C C . SER B 1 103 ? 0.035 6.715 14.5 1 92.94 103 SER B C 1
ATOM 3074 O O . SER B 1 103 ? 0.899 7.387 13.93 1 92.94 103 SER B O 1
ATOM 3076 N N . ARG B 1 104 ? -1.185 6.652 14.07 1 96 104 ARG B N 1
ATOM 3077 C CA . ARG B 1 104 ? -1.5 7.289 12.797 1 96 104 ARG B CA 1
ATOM 3078 C C . ARG B 1 104 ? -2.758 8.141 12.906 1 96 104 ARG B C 1
ATOM 3080 O O . ARG B 1 104 ? -2.709 9.359 12.711 1 96 104 ARG B O 1
ATOM 3087 N N . ILE B 1 105 ? -3.867 7.551 13.398 1 97.38 105 ILE B N 1
ATOM 3088 C CA . ILE B 1 105 ? -5.172 8.195 13.305 1 97.38 105 ILE B CA 1
ATOM 3089 C C . ILE B 1 105 ? -5.207 9.422 14.219 1 97.38 105 ILE B C 1
ATOM 3091 O O . ILE B 1 105 ? -5.477 10.531 13.766 1 97.38 105 ILE B O 1
ATOM 3095 N N . LEU B 1 106 ? -4.879 9.211 15.445 1 97.94 106 LEU B N 1
ATOM 3096 C CA . LEU B 1 106 ? -4.941 10.297 16.406 1 97.94 106 LEU B CA 1
ATOM 3097 C C . LEU B 1 106 ? -3.922 11.383 16.078 1 97.94 106 LEU B C 1
ATOM 3099 O O . LEU B 1 106 ? -4.266 12.562 16 1 97.94 106 LEU B O 1
ATOM 3103 N N . PRO B 1 107 ? -2.666 11.023 15.766 1 96.88 107 PRO B N 1
ATOM 3104 C CA . PRO B 1 107 ? -1.7 12.062 15.406 1 96.88 107 PRO B CA 1
ATOM 3105 C C . PRO B 1 107 ? -2.109 12.836 14.156 1 96.88 107 PRO B C 1
ATOM 3107 O O . PRO B 1 107 ? -1.932 14.055 14.094 1 96.88 107 PRO B O 1
ATOM 3110 N N . ASN B 1 108 ? -2.674 12.188 13.195 1 97.12 108 ASN B N 1
ATOM 3111 C CA . ASN B 1 108 ? -3.121 12.875 11.984 1 97.12 108 ASN B CA 1
ATOM 3112 C C . ASN B 1 108 ? -4.242 13.859 12.289 1 97.12 108 ASN B C 1
ATOM 3114 O O . ASN B 1 108 ? -4.254 14.977 11.758 1 97.12 108 ASN B O 1
ATOM 3118 N N . MET B 1 109 ? -5.16 13.461 13.117 1 96.94 109 MET B N 1
ATOM 3119 C CA . MET B 1 109 ? -6.266 14.336 13.484 1 96.94 109 MET B CA 1
ATOM 3120 C C . MET B 1 109 ? -5.766 15.531 14.297 1 96.94 109 MET B C 1
ATOM 3122 O O . MET B 1 109 ? -6.258 16.641 14.141 1 96.94 109 MET B O 1
ATOM 3126 N N . ARG B 1 110 ? -4.758 15.273 15.094 1 97.38 110 ARG B N 1
ATOM 3127 C CA . ARG B 1 110 ? -4.145 16.359 15.852 1 97.38 110 ARG B CA 1
ATOM 3128 C C . ARG B 1 110 ? -3.41 17.328 14.922 1 97.38 110 ARG B C 1
ATOM 3130 O O . ARG B 1 110 ? -3.443 18.547 15.125 1 97.38 110 ARG B O 1
ATOM 3137 N N . GLN B 1 111 ? -2.773 16.75 13.93 1 95.25 111 GLN B N 1
ATOM 3138 C CA . GLN B 1 111 ? -2.043 17.578 12.969 1 95.25 111 GLN B CA 1
ATOM 3139 C C . GLN B 1 111 ? -2.979 18.531 12.242 1 95.25 111 GLN B C 1
ATOM 3141 O O . GLN B 1 111 ? -2.59 19.656 11.906 1 95.25 111 GLN B O 1
ATOM 3146 N N . GLY B 1 112 ? -4.219 18.156 12.055 1 93.25 112 GLY B N 1
ATOM 3147 C CA . GLY B 1 112 ? -5.203 19 11.406 1 93.25 112 GLY B CA 1
ATOM 3148 C C . GLY B 1 112 ? -5.562 20.234 12.219 1 93.25 112 GLY B C 1
ATOM 3149 O O . GLY B 1 112 ? -6.141 21.188 11.695 1 93.25 112 GLY B O 1
ATOM 3150 N N . LEU B 1 113 ? -5.207 20.203 13.414 1 95.44 113 LEU B N 1
ATOM 3151 C CA . LEU B 1 113 ? -5.5 21.312 14.312 1 95.44 113 LEU B CA 1
ATOM 3152 C C . LEU B 1 113 ? -4.223 22.062 14.688 1 95.44 113 LEU B C 1
ATOM 3154 O O . LEU B 1 113 ? -4.223 22.891 15.609 1 95.44 113 LEU B O 1
ATOM 3158 N N . GLU B 1 114 ? -3.17 21.719 14.031 1 92.12 114 GLU B N 1
ATOM 3159 C CA . GLU B 1 114 ? -1.892 22.359 14.32 1 92.12 114 GLU B CA 1
ATOM 3160 C C . GLU B 1 114 ? -1.986 23.875 14.148 1 92.12 114 GLU B C 1
ATOM 3162 O O . GLU B 1 114 ? -2.576 24.359 13.18 1 92.12 114 GLU B O 1
ATOM 3167 N N . GLY B 1 115 ? -1.386 24.609 15.094 1 91.12 115 GLY B N 1
ATOM 3168 C CA . GLY B 1 115 ? -1.387 26.062 15.039 1 91.12 115 GLY B CA 1
ATOM 3169 C C . GLY B 1 115 ? -2.625 26.688 15.656 1 91.12 115 GLY B C 1
ATOM 3170 O O . GLY B 1 115 ? -2.715 27.906 15.781 1 91.12 115 GLY B O 1
ATOM 3171 N N . THR B 1 116 ? -3.617 25.844 15.984 1 94.44 116 THR B N 1
ATOM 3172 C CA . THR B 1 116 ? -4.785 26.344 16.688 1 94.44 116 THR B CA 1
ATOM 3173 C C . THR B 1 116 ? -4.617 26.172 18.203 1 94.44 116 THR B C 1
ATOM 3175 O O . THR B 1 116 ? -3.652 25.562 18.656 1 94.44 116 THR B O 1
ATOM 3178 N N . ASN B 1 117 ? -5.586 26.766 18.984 1 92.69 117 ASN B N 1
ATOM 3179 C CA . ASN B 1 117 ? -5.57 26.609 20.438 1 92.69 117 ASN B CA 1
ATOM 3180 C C . ASN B 1 117 ? -6.332 25.375 20.875 1 92.69 117 ASN B C 1
ATOM 3182 O O . ASN B 1 117 ? -6.414 25.078 22.078 1 92.69 117 ASN B O 1
ATOM 3186 N N . ASP B 1 118 ? -6.805 24.641 19.953 1 94.75 118 ASP B N 1
ATOM 3187 C CA . ASP B 1 118 ? -7.602 23.453 20.25 1 94.75 118 ASP B CA 1
ATOM 3188 C C . ASP B 1 118 ? -6.742 22.203 20.219 1 94.75 118 ASP B C 1
ATOM 3190 O O . ASP B 1 118 ? -5.723 22.156 19.531 1 94.75 118 ASP B O 1
ATOM 3194 N N . SER B 1 119 ? -7.098 21.25 21.062 1 95 119 SER B N 1
ATOM 3195 C CA . SER B 1 119 ? -6.344 20 21.109 1 95 119 SER B CA 1
ATOM 3196 C C . SER B 1 119 ? -7.266 18.812 21.344 1 95 119 SER B C 1
ATOM 3198 O O . SER B 1 119 ? -8.336 18.953 21.938 1 95 119 SER B O 1
ATOM 3200 N N . ILE B 1 120 ? -6.844 17.703 20.812 1 97.44 120 ILE B N 1
ATOM 3201 C CA . ILE B 1 120 ? -7.566 16.453 21.031 1 97.44 120 ILE B CA 1
ATOM 3202 C C . ILE B 1 120 ? -6.898 15.648 22.141 1 97.44 120 ILE B C 1
ATOM 3204 O O . ILE B 1 120 ? -5.738 15.242 22.016 1 97.44 120 ILE B O 1
ATOM 3208 N N . GLN B 1 121 ? -7.68 15.438 23.234 1 96.5 121 GLN B N 1
ATOM 3209 C CA . GLN B 1 121 ? -7.188 14.641 24.359 1 96.5 121 GLN B CA 1
ATOM 3210 C C . GLN B 1 121 ? -7.391 13.148 24.109 1 96.5 121 GLN B C 1
ATOM 3212 O O . GLN B 1 121 ? -8.492 12.719 23.766 1 96.5 121 GLN B O 1
ATOM 3217 N N . ARG B 1 122 ? -6.344 12.383 24.344 1 96.69 122 ARG B N 1
ATOM 3218 C CA . ARG B 1 122 ? -6.336 10.961 24 1 96.69 122 ARG B CA 1
ATOM 3219 C C . ARG B 1 122 ? -7.434 10.211 24.734 1 96.69 122 ARG B C 1
ATOM 3221 O O . ARG B 1 122 ? -8.188 9.445 24.125 1 96.69 122 ARG B O 1
ATOM 3228 N N . ALA B 1 123 ? -7.555 10.383 26.031 1 95.81 123 ALA B N 1
ATOM 3229 C CA . ALA B 1 123 ? -8.484 9.609 26.844 1 95.81 123 ALA B CA 1
ATOM 3230 C C . ALA B 1 123 ? -9.922 9.805 26.359 1 95.81 123 ALA B C 1
ATOM 3232 O O . ALA B 1 123 ? -10.664 8.836 26.188 1 95.81 123 ALA B O 1
ATOM 3233 N N . THR B 1 124 ? -10.266 11.047 26.125 1 97.06 124 THR B N 1
ATOM 3234 C CA . THR B 1 124 ? -11.617 11.367 25.688 1 97.06 124 THR B CA 1
ATOM 3235 C C . THR B 1 124 ? -11.852 10.914 24.25 1 97.06 124 THR B C 1
ATOM 3237 O O . THR B 1 124 ? -12.953 10.484 23.906 1 97.06 124 THR B O 1
ATOM 3240 N N . PHE B 1 125 ? -10.789 11.062 23.453 1 98 125 PHE B N 1
ATOM 3241 C CA . PHE B 1 125 ? -10.844 10.555 22.094 1 98 125 PHE B CA 1
ATOM 3242 C C . PHE B 1 125 ? -11.148 9.062 22.078 1 98 125 PHE B C 1
ATOM 3244 O O . PHE B 1 125 ? -12.047 8.609 21.375 1 98 125 PHE B O 1
ATOM 3251 N N . ILE B 1 126 ? -10.43 8.281 22.891 1 97.88 126 ILE B N 1
ATOM 3252 C CA . ILE B 1 126 ? -10.594 6.832 22.953 1 97.88 126 ILE B CA 1
ATOM 3253 C C . ILE B 1 126 ? -11.992 6.488 23.453 1 97.88 126 ILE B C 1
ATOM 3255 O O . ILE B 1 126 ? -12.617 5.539 22.984 1 97.88 126 ILE B O 1
ATOM 3259 N N . LYS B 1 127 ? -12.469 7.23 24.438 1 96.62 127 LYS B N 1
ATOM 3260 C CA . LYS B 1 127 ? -13.82 7.012 24.938 1 96.62 127 LYS B CA 1
ATOM 3261 C C . LYS B 1 127 ? -14.852 7.16 23.828 1 96.62 127 LYS B C 1
ATOM 3263 O O . LYS B 1 127 ? -15.734 6.312 23.672 1 96.62 127 LYS B O 1
ATOM 3268 N N . GLY B 1 128 ? -14.711 8.25 23 1 97.44 128 GLY B N 1
ATOM 3269 C CA . GLY B 1 128 ? -15.602 8.414 21.859 1 97.44 128 GLY B CA 1
ATOM 3270 C C . GLY B 1 128 ? -15.492 7.285 20.859 1 97.44 128 GLY B C 1
ATOM 3271 O O . GLY B 1 128 ? -16.5 6.809 20.328 1 97.44 128 GLY B O 1
ATOM 3272 N N . PHE B 1 129 ? -14.242 6.914 20.625 1 97.81 129 PHE B N 1
ATOM 3273 C CA . PHE B 1 129 ? -13.969 5.82 19.703 1 97.81 129 PHE B CA 1
ATOM 3274 C C . PHE B 1 129 ? -14.68 4.547 20.141 1 97.81 129 PHE B C 1
ATOM 3276 O O . PHE B 1 129 ? -15.391 3.924 19.359 1 97.81 129 PHE B O 1
ATOM 3283 N N . VAL B 1 130 ? -14.57 4.145 21.375 1 97 130 VAL B N 1
ATOM 3284 C CA . VAL B 1 130 ? -15.133 2.914 21.922 1 97 130 VAL B CA 1
ATOM 3285 C C . VAL B 1 130 ? -16.656 3.018 21.984 1 97 130 VAL B C 1
ATOM 3287 O O . VAL B 1 130 ? -17.359 2.07 21.625 1 97 130 VAL B O 1
ATOM 3290 N N . ASP B 1 131 ? -17.188 4.145 22.359 1 96.06 131 ASP B N 1
ATOM 3291 C CA . ASP B 1 131 ? -18.625 4.344 22.422 1 96.06 131 ASP B CA 1
ATOM 3292 C C . ASP B 1 131 ? -19.266 4.172 21.047 1 96.06 131 ASP B C 1
ATOM 3294 O O . ASP B 1 131 ? -20.344 3.576 20.922 1 96.06 131 ASP B O 1
ATOM 3298 N N . ALA B 1 132 ? -18.625 4.762 20.078 1 95.88 132 ALA B N 1
ATOM 3299 C CA . ALA B 1 132 ? -19.141 4.617 18.719 1 95.88 132 ALA B CA 1
ATOM 3300 C C . ALA B 1 132 ? -19.219 3.15 18.312 1 95.88 132 ALA B C 1
ATOM 3302 O O . ALA B 1 132 ? -20.203 2.721 17.703 1 95.88 132 ALA B O 1
ATOM 3303 N N . LEU B 1 133 ? -18.234 2.377 18.688 1 94.88 133 LEU B N 1
ATOM 3304 C CA . LEU B 1 133 ? -18.188 0.966 18.328 1 94.88 133 LEU B CA 1
ATOM 3305 C C . LEU B 1 133 ? -19.219 0.164 19.125 1 94.88 133 LEU B C 1
ATOM 3307 O O . LEU B 1 133 ? -19.641 -0.914 18.703 1 94.88 133 LEU B O 1
ATOM 3311 N N . HIS B 1 134 ? -19.609 0.643 20.297 1 93.12 134 HIS B N 1
ATOM 3312 C CA . HIS B 1 134 ? -20.672 0.046 21.094 1 93.12 134 HIS B CA 1
ATOM 3313 C C . HIS B 1 134 ? -22.047 0.506 20.594 1 93.12 134 HIS B C 1
ATOM 3315 O O . HIS B 1 134 ? -23.078 0.132 21.172 1 93.12 134 HIS B O 1
ATOM 3321 N N . ASN B 1 135 ? -22.031 1.372 19.594 1 90.69 135 ASN B N 1
ATOM 3322 C CA . ASN B 1 135 ? -23.266 1.982 19.094 1 90.69 135 ASN B CA 1
ATOM 3323 C C . ASN B 1 135 ? -23.969 2.771 20.203 1 90.69 135 ASN B C 1
ATOM 3325 O O . ASN B 1 135 ? -25.188 2.721 20.312 1 90.69 135 ASN B O 1
ATOM 3329 N N . ASP B 1 136 ? -23.109 3.309 21.062 1 92.06 136 ASP B N 1
ATOM 3330 C CA . ASP B 1 136 ? -23.641 4.203 22.094 1 92.06 136 ASP B CA 1
ATOM 3331 C C . ASP B 1 136 ? -23.938 5.586 21.516 1 92.06 136 ASP B C 1
ATOM 3333 O O . ASP B 1 136 ? -23.016 6.355 21.234 1 92.06 136 ASP B O 1
ATOM 3337 N N . THR B 1 137 ? -25.25 5.992 21.391 1 90.62 137 THR B N 1
ATOM 3338 C CA . THR B 1 137 ? -25.641 7.25 20.766 1 90.62 137 THR B CA 1
ATOM 3339 C C . THR B 1 137 ? -26.219 8.211 21.797 1 90.62 137 THR B C 1
ATOM 3341 O O . THR B 1 137 ? -26.953 9.141 21.453 1 90.62 137 THR B O 1
ATOM 3344 N N . LEU B 1 138 ? -25.906 7.914 23.062 1 91.19 138 LEU B N 1
ATOM 3345 C CA . LEU B 1 138 ? -26.453 8.719 24.141 1 91.19 138 LEU B CA 1
ATOM 3346 C C . LEU B 1 138 ? -26.047 10.18 24 1 91.19 138 LEU B C 1
ATOM 3348 O O . LEU B 1 138 ? -26.875 11.086 24.125 1 91.19 138 LEU B O 1
ATOM 3352 N N . LEU B 1 139 ? -24.781 10.453 23.672 1 93.56 139 LEU B N 1
ATOM 3353 C CA . LEU B 1 139 ? -24.281 11.82 23.578 1 93.56 139 LEU B CA 1
ATOM 3354 C C . LEU B 1 139 ? -24.359 12.328 22.141 1 93.56 139 LEU B C 1
ATOM 3356 O O . LEU B 1 139 ? -24.812 13.453 21.891 1 93.56 139 LEU B O 1
ATOM 3360 N N . PHE B 1 140 ? -23.891 11.469 21.219 1 96 140 PHE B N 1
ATOM 3361 C CA . PHE B 1 140 ? -23.906 11.836 19.812 1 96 140 PHE B CA 1
ATOM 3362 C C . PHE B 1 140 ? -24.234 10.625 18.938 1 96 140 PHE B C 1
ATOM 3364 O O . PHE B 1 140 ? -23.812 9.508 19.234 1 96 140 PHE B O 1
ATOM 3371 N N . THR B 1 141 ? -25 10.883 17.922 1 95.75 141 THR B N 1
ATOM 3372 C CA . THR B 1 141 ? -25.047 9.922 16.828 1 95.75 141 THR B CA 1
ATOM 3373 C C . THR B 1 141 ? -23.797 10.055 15.945 1 95.75 141 THR B C 1
ATOM 3375 O O . THR B 1 141 ? -23.141 11.094 15.953 1 95.75 141 THR B O 1
ATOM 3378 N N . PRO B 1 142 ? -23.484 9.031 15.195 1 94.69 142 PRO B N 1
ATOM 3379 C CA . PRO B 1 142 ? -22.312 9.117 14.32 1 94.69 142 PRO B CA 1
ATOM 3380 C C . PRO B 1 142 ? -22.375 10.305 13.367 1 94.69 142 PRO B C 1
ATOM 3382 O O . PRO B 1 142 ? -21.375 11.016 13.195 1 94.69 142 PRO B O 1
ATOM 3385 N N . ARG B 1 143 ? -23.5 10.562 12.805 1 96 143 ARG B N 1
ATOM 3386 C CA . ARG B 1 143 ? -23.656 11.688 11.883 1 96 143 ARG B CA 1
ATOM 3387 C C . ARG B 1 143 ? -23.438 13.016 12.602 1 96 143 ARG B C 1
ATOM 3389 O O . ARG B 1 143 ? -22.719 13.883 12.102 1 96 143 ARG B O 1
ATOM 3396 N N . LYS B 1 144 ? -24.016 13.156 13.742 1 97.31 144 LYS B N 1
ATOM 3397 C CA . LYS B 1 144 ? -23.875 14.398 14.508 1 97.31 144 LYS B CA 1
ATOM 3398 C C . LYS B 1 144 ? -22.453 14.578 15.008 1 97.31 144 LYS B C 1
ATOM 3400 O O . LYS B 1 144 ? -21.969 15.711 15.102 1 97.31 144 LYS B O 1
ATOM 3405 N N . ALA B 1 145 ? -21.844 13.484 15.344 1 97.69 145 ALA B N 1
ATOM 3406 C CA . ALA B 1 145 ? -20.453 13.562 15.781 1 97.69 145 ALA B CA 1
ATOM 3407 C C . ALA B 1 145 ? -19.547 14.062 14.656 1 97.69 145 ALA B C 1
ATOM 3409 O O . ALA B 1 145 ? -18.719 14.953 14.867 1 97.69 145 ALA B O 1
ATOM 3410 N N . ALA B 1 146 ? -19.734 13.562 13.492 1 97.25 146 ALA B N 1
ATOM 3411 C CA . ALA B 1 146 ? -18.953 13.977 12.336 1 97.25 146 ALA B CA 1
ATOM 3412 C C . ALA B 1 146 ? -19.172 15.461 12.031 1 97.25 146 ALA B C 1
ATOM 3414 O O . ALA B 1 146 ? -18.219 16.203 11.781 1 97.25 146 ALA B O 1
ATOM 3415 N N . GLN B 1 147 ? -20.391 15.859 12.117 1 97.56 147 GLN B N 1
ATOM 3416 C CA . GLN B 1 147 ? -20.719 17.266 11.875 1 97.56 147 GLN B CA 1
ATOM 3417 C C . GLN B 1 147 ? -20.094 18.172 12.93 1 97.56 147 GLN B C 1
ATOM 3419 O O . GLN B 1 147 ? -19.531 19.203 12.602 1 97.56 147 GLN B O 1
ATOM 3424 N N . SER B 1 148 ? -20.234 17.719 14.148 1 97.69 148 SER B N 1
ATOM 3425 C CA . SER B 1 148 ? -19.672 18.484 15.242 1 97.69 148 SER B CA 1
ATOM 3426 C C . SER B 1 148 ? -18.156 18.594 15.117 1 97.69 148 SER B C 1
ATOM 3428 O O . SER B 1 148 ? -17.578 19.656 15.352 1 97.69 148 SER B O 1
ATOM 3430 N N . PHE B 1 149 ? -17.531 17.562 14.773 1 97.88 149 PHE B N 1
ATOM 3431 C CA . PHE B 1 149 ? -16.078 17.578 14.609 1 97.88 149 PHE B CA 1
ATOM 3432 C C . PHE B 1 149 ? -15.68 18.562 13.523 1 97.88 149 PHE B C 1
ATOM 3434 O O . PHE B 1 149 ? -14.789 19.391 13.727 1 97.88 149 PHE B O 1
ATOM 3441 N N . MET B 1 150 ? -16.375 18.5 12.352 1 97.06 150 MET B N 1
ATOM 3442 C CA . MET B 1 150 ? -16.078 19.391 11.242 1 97.06 150 MET B CA 1
ATOM 3443 C C . MET B 1 150 ? -16.281 20.844 11.641 1 97.06 150 MET B C 1
ATOM 3445 O O . MET B 1 150 ? -15.469 21.719 11.312 1 97.06 150 MET B O 1
ATOM 3449 N N . GLN B 1 151 ? -17.312 21.047 12.32 1 96.88 151 GLN B N 1
ATOM 3450 C CA . GLN B 1 151 ? -17.625 22.406 12.758 1 96.88 151 GLN B CA 1
ATOM 3451 C C . GLN B 1 151 ? -16.547 22.938 13.695 1 96.88 151 GLN B C 1
ATOM 3453 O O . GLN B 1 151 ? -16.094 24.078 13.547 1 96.88 151 GLN B O 1
ATOM 3458 N N . HIS B 1 152 ? -16.156 22.156 14.641 1 96.44 152 HIS B N 1
ATOM 3459 C CA . HIS B 1 152 ? -15.117 22.562 15.57 1 96.44 152 HIS B CA 1
ATOM 3460 C C . HIS B 1 152 ? -13.805 22.828 14.844 1 96.44 152 HIS B C 1
ATOM 3462 O O . HIS B 1 152 ? -13.133 23.828 15.117 1 96.44 152 HIS B O 1
ATOM 3468 N N . ARG B 1 153 ? -13.516 21.969 13.953 1 95.88 153 ARG B N 1
ATOM 3469 C CA . ARG B 1 153 ? -12.289 22.109 13.18 1 95.88 153 ARG B CA 1
ATOM 3470 C C . ARG B 1 153 ? -12.305 23.406 12.367 1 95.88 153 ARG B C 1
ATOM 3472 O O . ARG B 1 153 ? -11.344 24.188 12.398 1 95.88 153 ARG B O 1
ATOM 3479 N N . ASP B 1 154 ? -13.398 23.672 11.68 1 96.06 154 ASP B N 1
ATOM 3480 C CA . ASP B 1 154 ? -13.531 24.859 10.852 1 96.06 154 ASP B CA 1
ATOM 3481 C C . ASP B 1 154 ? -13.453 26.141 11.695 1 96.06 154 ASP B C 1
ATOM 3483 O O . ASP B 1 154 ? -12.82 27.109 11.289 1 96.06 154 ASP B O 1
ATOM 3487 N N . GLN B 1 155 ? -14.07 26.062 12.797 1 96.62 155 GLN B N 1
ATOM 3488 C CA . GLN B 1 155 ? -14.039 27.219 13.688 1 96.62 155 GLN B CA 1
ATOM 3489 C C . GLN B 1 155 ? -12.625 27.469 14.211 1 96.62 155 GLN B C 1
ATOM 3491 O O . GLN B 1 155 ? -12.195 28.625 14.305 1 96.62 155 GLN B O 1
ATOM 3496 N N . ALA B 1 156 ? -11.977 26.391 14.531 1 96.19 156 ALA B N 1
ATOM 3497 C CA . ALA B 1 156 ? -10.602 26.531 15.008 1 96.19 156 ALA B CA 1
ATOM 3498 C C . ALA B 1 156 ? -9.711 27.156 13.938 1 96.19 156 ALA B C 1
ATOM 3500 O O . ALA B 1 156 ? -8.922 28.047 14.227 1 96.19 156 ALA B O 1
ATOM 3501 N N . ILE B 1 157 ? -9.891 26.734 12.75 1 95.44 157 ILE B N 1
ATOM 3502 C CA . ILE B 1 157 ? -9.094 27.234 11.641 1 95.44 157 ILE B CA 1
ATOM 3503 C C . ILE B 1 157 ? -9.445 28.703 11.375 1 95.44 157 ILE B C 1
ATOM 3505 O O . ILE B 1 157 ? -8.562 29.531 11.164 1 95.44 157 ILE B O 1
ATOM 3509 N N . ALA B 1 158 ? -10.688 29.031 11.398 1 96.38 158 ALA B N 1
ATOM 3510 C CA . ALA B 1 158 ? -11.141 30.406 11.18 1 96.38 158 ALA B CA 1
ATOM 3511 C C . ALA B 1 158 ? -10.562 31.344 12.227 1 96.38 158 ALA B C 1
ATOM 3513 O O . ALA B 1 158 ? -10.117 32.438 11.898 1 96.38 158 ALA B O 1
ATOM 3514 N N . ARG B 1 159 ? -10.555 30.891 13.438 1 96.69 159 ARG B N 1
ATOM 3515 C CA . ARG B 1 159 ? -9.992 31.703 14.508 1 96.69 159 ARG B CA 1
ATOM 3516 C C . ARG B 1 159 ? -8.5 31.938 14.305 1 96.69 159 ARG B C 1
ATOM 3518 O O . ARG B 1 159 ? -8.016 33.062 14.477 1 96.69 159 ARG B O 1
ATOM 3525 N N . LYS B 1 160 ? -7.871 30.875 13.977 1 96.56 160 LYS B N 1
ATOM 3526 C CA . LYS B 1 160 ? -6.438 30.969 13.719 1 96.56 160 LYS B CA 1
ATOM 3527 C C . LYS B 1 160 ? -6.152 31.938 12.57 1 96.56 160 LYS B C 1
ATOM 3529 O O . LYS B 1 160 ? -5.273 32.781 12.672 1 96.56 160 LYS B O 1
ATOM 3534 N N . ASN B 1 161 ? -6.906 31.828 11.531 1 97 161 ASN B N 1
ATOM 3535 C CA . ASN B 1 161 ? -6.723 32.688 10.367 1 97 161 ASN B CA 1
ATOM 3536 C C . ASN B 1 161 ? -7.031 34.156 10.688 1 97 161 ASN B C 1
ATOM 3538 O O . ASN B 1 161 ? -6.32 35.031 10.234 1 97 161 ASN B O 1
ATOM 3542 N N . GLU B 1 162 ? -7.996 34.375 11.43 1 97.5 162 GLU B N 1
ATOM 3543 C CA . GLU B 1 162 ? -8.359 35.719 11.812 1 97.5 162 GLU B CA 1
ATOM 3544 C C . GLU B 1 162 ? -7.27 36.375 12.664 1 97.5 162 GLU B C 1
ATOM 3546 O O . GLU B 1 162 ? -6.922 37.531 12.461 1 97.5 162 GLU B O 1
ATOM 3551 N N . ALA B 1 163 ? -6.809 35.562 13.555 1 97.5 163 ALA B N 1
ATOM 3552 C CA . ALA B 1 163 ? -5.719 36.062 14.391 1 97.5 163 ALA B CA 1
ATOM 3553 C C . ALA B 1 163 ? -4.488 36.406 13.547 1 97.5 163 ALA B C 1
ATOM 3555 O O . ALA B 1 163 ? -3.857 37.438 13.734 1 97.5 163 ALA B O 1
ATOM 3556 N N . TYR B 1 164 ? -4.195 35.531 12.664 1 97.62 164 TYR B N 1
ATOM 3557 C CA . TYR B 1 164 ? -3.035 35.719 11.805 1 97.62 164 TYR B CA 1
ATOM 3558 C C . TYR B 1 164 ? -3.238 36.938 10.891 1 97.62 164 TYR B C 1
ATOM 3560 O O . TYR B 1 164 ? -2.303 37.688 10.648 1 97.62 164 TYR B O 1
ATOM 3568 N N . LYS B 1 165 ? -4.426 37.094 10.398 1 98.31 165 LYS B N 1
ATOM 3569 C CA . LYS B 1 165 ? -4.77 38.25 9.586 1 98.31 165 LYS B CA 1
ATOM 3570 C C . LYS B 1 165 ? -4.551 39.562 10.359 1 98.31 165 LYS B C 1
ATOM 3572 O O . LYS B 1 165 ? -3.91 40.469 9.859 1 98.31 165 LYS B O 1
ATOM 3577 N N . LYS B 1 166 ? -4.973 39.562 11.531 1 98.38 166 LYS B N 1
ATOM 3578 C CA . LYS B 1 166 ? -4.836 40.75 12.375 1 98.38 166 LYS B CA 1
ATOM 3579 C C . LYS B 1 166 ? -3.367 41.062 12.672 1 98.38 166 LYS B C 1
ATOM 3581 O O . LYS B 1 166 ? -2.945 42.219 12.656 1 98.38 166 LYS B O 1
ATOM 3586 N N . GLU B 1 167 ? -2.707 40 12.953 1 98.38 167 GLU B N 1
ATOM 3587 C CA . GLU B 1 167 ? -1.275 40.156 13.203 1 98.38 167 GLU B CA 1
ATOM 3588 C C . GLU B 1 167 ? -0.565 40.781 12 1 98.38 167 GLU B C 1
ATOM 3590 O O . GLU B 1 167 ? 0.268 41.656 12.164 1 98.38 167 GLU B O 1
ATOM 3595 N N . ASN B 1 168 ? -0.876 40.312 10.844 1 98.75 168 ASN B N 1
ATOM 3596 C CA . ASN B 1 168 ? -0.253 40.812 9.617 1 98.75 168 ASN B CA 1
ATOM 3597 C C . ASN B 1 168 ? -0.665 42.25 9.328 1 98.75 168 ASN B C 1
ATOM 3599 O O . ASN B 1 168 ? 0.165 43.094 8.93 1 98.75 168 ASN B O 1
ATOM 3603 N N . GLU B 1 169 ? -1.911 42.562 9.539 1 98.38 169 GLU B N 1
ATOM 3604 C CA . GLU B 1 169 ? -2.389 43.938 9.375 1 98.38 169 GLU B CA 1
ATOM 3605 C C . GLU B 1 169 ? -1.699 44.906 10.352 1 98.38 169 GLU B C 1
ATOM 3607 O O . GLU B 1 169 ? -1.318 46 9.984 1 98.38 169 GLU B O 1
ATOM 3612 N N . ALA B 1 170 ? -1.521 44.406 11.555 1 98.62 170 ALA B N 1
ATOM 3613 C CA . ALA B 1 170 ? -0.823 45.219 12.555 1 98.62 170 ALA B CA 1
ATOM 3614 C C . ALA B 1 170 ? 0.64 45.406 12.172 1 98.62 170 ALA B C 1
ATOM 3616 O O . ALA B 1 170 ? 1.191 46.5 12.367 1 98.62 170 ALA B O 1
ATOM 3617 N N . TRP B 1 171 ? 1.225 44.375 11.703 1 98.75 171 TRP B N 1
ATOM 3618 C CA . TRP B 1 171 ? 2.613 44.469 11.266 1 98.75 171 TRP B CA 1
ATOM 3619 C C . TRP B 1 171 ? 2.768 45.531 10.18 1 98.75 171 TRP B C 1
ATOM 3621 O O . TRP B 1 171 ? 3.674 46.344 10.242 1 98.75 171 TRP B O 1
ATOM 3631 N N . LEU B 1 172 ? 1.884 45.562 9.188 1 98.69 172 LEU B N 1
ATOM 3632 C CA . LEU B 1 172 ? 1.921 46.531 8.102 1 98.69 172 LEU B CA 1
ATOM 3633 C C . LEU B 1 172 ? 1.731 47.969 8.625 1 98.69 172 LEU B C 1
ATOM 3635 O O . LEU B 1 172 ? 2.412 48.875 8.18 1 98.69 172 LEU B O 1
ATOM 3639 N N . ALA B 1 173 ? 0.819 48.094 9.516 1 98.44 173 ALA B N 1
ATOM 3640 C CA . ALA B 1 173 ? 0.558 49.406 10.102 1 98.44 173 ALA B CA 1
ATOM 3641 C C . ALA B 1 173 ? 1.8 49.938 10.805 1 98.44 173 ALA B C 1
ATOM 3643 O O . ALA B 1 173 ? 2.127 51.125 10.672 1 98.44 173 ALA B O 1
ATOM 3644 N N . ASN B 1 174 ? 2.486 49.094 11.516 1 98.56 174 ASN B N 1
ATOM 3645 C CA . ASN B 1 174 ? 3.711 49.5 12.195 1 98.56 174 ASN B CA 1
ATOM 3646 C C . ASN B 1 174 ? 4.844 49.75 11.211 1 98.56 174 ASN B C 1
ATOM 3648 O O . ASN B 1 174 ? 5.629 50.688 11.391 1 98.56 174 ASN B O 1
ATOM 3652 N N . ASN B 1 175 ? 4.84 48.938 10.227 1 98.5 175 ASN B N 1
ATOM 3653 C CA . ASN B 1 175 ? 5.891 49.125 9.227 1 98.5 175 ASN B CA 1
ATOM 3654 C C . ASN B 1 175 ? 5.758 50.438 8.492 1 98.5 175 ASN B C 1
ATOM 3656 O O . ASN B 1 175 ? 6.762 51.062 8.148 1 98.5 175 ASN B O 1
ATOM 3660 N N . ALA B 1 176 ? 4.578 50.875 8.211 1 98.06 176 ALA B N 1
ATOM 3661 C CA . ALA B 1 176 ? 4.301 52.094 7.492 1 98.06 176 ALA B CA 1
ATOM 3662 C C . ALA B 1 176 ? 4.891 53.312 8.219 1 98.06 176 ALA B C 1
ATOM 3664 O O . ALA B 1 176 ? 5.148 54.344 7.605 1 98.06 176 ALA B O 1
ATOM 3665 N N . LYS B 1 177 ? 5.145 53.188 9.523 1 97.69 177 LYS B N 1
ATOM 3666 C CA . LYS B 1 177 ? 5.633 54.281 10.336 1 97.69 177 LYS B CA 1
ATOM 3667 C C . LYS B 1 177 ? 7.16 54.312 10.359 1 97.69 177 LYS B C 1
ATOM 3669 O O . LYS B 1 177 ? 7.758 55.281 10.852 1 97.69 177 LYS B O 1
ATOM 3674 N N . LYS B 1 178 ? 7.711 53.344 9.859 1 97.38 178 LYS B N 1
ATOM 3675 C CA . LYS B 1 178 ? 9.172 53.312 9.867 1 97.38 178 LYS B CA 1
ATOM 3676 C C . LYS B 1 178 ? 9.766 54.25 8.844 1 97.38 178 LYS B C 1
ATOM 3678 O O . LYS B 1 178 ? 9.148 54.531 7.809 1 97.38 178 LYS B O 1
ATOM 3683 N N . GLU B 1 179 ? 10.938 54.656 9.125 1 97.06 179 GLU B N 1
ATOM 3684 C CA . GLU B 1 179 ? 11.617 55.594 8.258 1 97.06 179 GLU B CA 1
ATOM 3685 C C . GLU B 1 179 ? 11.891 55 6.883 1 97.06 179 GLU B C 1
ATOM 3687 O O . GLU B 1 179 ? 12.336 53.844 6.781 1 97.06 179 GLU B O 1
ATOM 3692 N N . GLY B 1 180 ? 11.57 55.75 5.875 1 97.25 180 GLY B N 1
ATOM 3693 C CA . GLY B 1 180 ? 11.922 55.375 4.516 1 97.25 180 GLY B CA 1
ATOM 3694 C C . GLY B 1 180 ? 10.797 54.688 3.783 1 97.25 180 GLY B C 1
ATOM 3695 O O . GLY B 1 180 ? 10.828 54.562 2.557 1 97.25 180 GLY B O 1
ATOM 3696 N N . PHE B 1 181 ? 9.836 54.25 4.492 1 98.25 181 PHE B N 1
ATOM 3697 C CA . PHE B 1 181 ? 8.75 53.531 3.848 1 98.25 181 PHE B CA 1
ATOM 3698 C C . PHE B 1 181 ? 7.703 54.5 3.309 1 98.25 181 PHE B C 1
ATOM 3700 O O . PHE B 1 181 ? 7.375 55.5 3.955 1 98.25 181 PHE B O 1
ATOM 3707 N N . LYS B 1 182 ? 7.176 54.188 2.107 1 98.19 182 LYS B N 1
ATOM 3708 C CA . LYS B 1 182 ? 6.031 54.844 1.482 1 98.19 182 LYS B CA 1
ATOM 3709 C C . LYS B 1 182 ? 4.879 53.844 1.283 1 98.19 182 LYS B C 1
ATOM 3711 O O . LYS B 1 182 ? 5.102 52.688 0.906 1 98.19 182 LYS B O 1
ATOM 3716 N N . THR B 1 183 ? 3.695 54.344 1.604 1 98.56 183 THR B N 1
ATOM 3717 C CA . THR B 1 183 ? 2.516 53.5 1.439 1 98.56 183 THR B CA 1
ATOM 3718 C C . THR B 1 183 ? 1.634 54.031 0.309 1 98.56 183 THR B C 1
ATOM 3720 O O . THR B 1 183 ? 1.275 55.219 0.287 1 98.56 183 THR B O 1
ATOM 3723 N N . LEU B 1 184 ? 1.368 53.156 -0.582 1 98.25 184 LEU B N 1
ATOM 3724 C CA . LEU B 1 184 ? 0.471 53.5 -1.675 1 98.25 184 LEU B CA 1
ATOM 3725 C C . LEU B 1 184 ? -0.987 53.344 -1.258 1 98.25 184 LEU B C 1
ATOM 3727 O O . LEU B 1 184 ? -1.28 52.656 -0.262 1 98.25 184 LEU B O 1
ATOM 3731 N N . PRO B 1 185 ? -1.944 53.906 -2.043 1 97.81 185 PRO B N 1
ATOM 3732 C CA . PRO B 1 185 ? -3.365 53.75 -1.721 1 97.81 185 PRO B CA 1
ATOM 3733 C C . PRO B 1 185 ? -3.812 52.281 -1.728 1 97.81 185 PRO B C 1
ATOM 3735 O O . PRO B 1 185 ? -4.734 51.906 -0.995 1 97.81 185 PRO B O 1
ATOM 3738 N N . SER B 1 186 ? -3.158 51.469 -2.492 1 97.88 186 SER B N 1
ATOM 3739 C CA . SER B 1 186 ? -3.482 50.031 -2.594 1 97.88 186 SER B CA 1
ATOM 3740 C C . SER B 1 186 ? -3.098 49.281 -1.321 1 97.88 186 SER B C 1
ATOM 3742 O O . SER B 1 186 ? -3.527 48.156 -1.109 1 97.88 186 SER B O 1
ATOM 3744 N N . GLY B 1 187 ? -2.291 49.906 -0.577 1 98.19 187 GLY B N 1
ATOM 3745 C CA . GLY B 1 187 ? -1.766 49.25 0.619 1 98.19 187 GLY B CA 1
ATOM 3746 C C . GLY B 1 187 ? -0.342 48.75 0.453 1 98.19 187 GLY B C 1
ATOM 3747 O O . GLY B 1 187 ? 0.301 48.375 1.429 1 98.19 187 GLY B O 1
ATOM 3748 N N . LEU B 1 188 ? 0.162 48.781 -0.714 1 98.75 188 LEU B N 1
ATOM 3749 C CA . LEU B 1 188 ? 1.545 48.375 -0.971 1 98.75 188 LEU B CA 1
ATOM 3750 C C . LEU B 1 188 ? 2.514 49.344 -0.279 1 98.75 188 LEU B C 1
ATOM 3752 O O . LEU B 1 188 ? 2.324 50.562 -0.311 1 98.75 188 LEU B O 1
ATOM 3756 N N . GLN B 1 189 ? 3.477 48.75 0.384 1 98.88 189 GLN B N 1
ATOM 3757 C CA . GLN B 1 189 ? 4.535 49.531 1.005 1 98.88 189 GLN B CA 1
ATOM 3758 C C . GLN B 1 189 ? 5.887 49.25 0.359 1 98.88 189 GLN B C 1
ATOM 3760 O O . GLN B 1 189 ? 6.18 48.094 -0.004 1 98.88 189 GLN B O 1
ATOM 3765 N N . TYR B 1 190 ? 6.684 50.312 0.205 1 98.81 190 TYR B N 1
ATOM 3766 C CA . TYR B 1 190 ? 8.008 50.062 -0.351 1 98.81 190 TYR B CA 1
ATOM 3767 C C . TYR B 1 190 ? 9.031 51.031 0.211 1 98.81 190 TYR B C 1
ATOM 3769 O O . TYR B 1 190 ? 8.664 52.094 0.7 1 98.81 190 TYR B O 1
ATOM 3777 N N . LYS B 1 191 ? 10.211 50.625 0.23 1 98.69 191 LYS B N 1
ATOM 3778 C CA . LYS B 1 191 ? 11.391 51.406 0.601 1 98.69 191 LYS B CA 1
ATOM 3779 C C . LYS B 1 191 ? 12.5 51.25 -0.432 1 98.69 191 LYS B C 1
ATOM 3781 O O . LYS B 1 191 ? 12.859 50.125 -0.8 1 98.69 191 LYS B O 1
ATOM 3786 N N . VAL B 1 192 ? 13 52.469 -0.86 1 98.44 192 VAL B N 1
ATOM 3787 C CA . VAL B 1 192 ? 14.078 52.438 -1.843 1 98.44 192 VAL B CA 1
ATOM 3788 C C . VAL B 1 192 ? 15.422 52.25 -1.136 1 98.44 192 VAL B C 1
ATOM 3790 O O . VAL B 1 192 ? 15.844 53.125 -0.36 1 98.44 192 VAL B O 1
ATOM 3793 N N . LEU B 1 193 ? 16.031 51.156 -1.425 1 98.31 193 LEU B N 1
ATOM 3794 C CA . LEU B 1 193 ? 17.328 50.844 -0.828 1 98.31 193 LEU B CA 1
ATOM 3795 C C . LEU B 1 193 ? 18.453 51.344 -1.728 1 98.31 193 LEU B C 1
ATOM 3797 O O . LEU B 1 193 ? 19.453 51.875 -1.242 1 98.31 193 LEU B O 1
ATOM 3801 N N . VAL B 1 194 ? 18.297 51.062 -2.953 1 98.12 194 VAL B N 1
ATOM 3802 C CA . VAL B 1 194 ? 19.203 51.562 -3.988 1 98.12 194 VAL B CA 1
ATOM 3803 C C . VAL B 1 194 ? 18.391 52.188 -5.117 1 98.12 194 VAL B C 1
ATOM 3805 O O . VAL B 1 194 ? 17.5 51.562 -5.676 1 98.12 194 VAL B O 1
ATOM 3808 N N . GLU B 1 195 ? 18.766 53.375 -5.457 1 96.94 195 GLU B N 1
ATOM 3809 C CA . GLU B 1 195 ? 18.062 54.094 -6.531 1 96.94 195 GLU B CA 1
ATOM 3810 C C . GLU B 1 195 ? 18.656 53.75 -7.891 1 96.94 195 GLU B C 1
ATOM 3812 O O . GLU B 1 195 ? 19.875 53.844 -8.094 1 96.94 195 GLU B O 1
ATOM 3817 N N . GLY B 1 196 ? 17.75 53.344 -8.703 1 97.25 196 GLY B N 1
ATOM 3818 C CA . GLY B 1 196 ? 18.156 53.062 -10.07 1 97.25 196 GLY B CA 1
ATOM 3819 C C . GLY B 1 196 ? 17.922 54.25 -11 1 97.25 196 GLY B C 1
ATOM 3820 O O . GLY B 1 196 ? 17.203 55.188 -10.641 1 97.25 196 GLY B O 1
ATOM 3821 N N . LYS B 1 197 ? 18.594 54.188 -12.141 1 96.38 197 LYS B N 1
ATOM 3822 C CA . LYS B 1 197 ? 18.484 55.281 -13.102 1 96.38 197 LYS B CA 1
ATOM 3823 C C . LYS B 1 197 ? 18.016 54.75 -14.469 1 96.38 197 LYS B C 1
ATOM 3825 O O . LYS B 1 197 ? 17.953 55.531 -15.43 1 96.38 197 LYS B O 1
ATOM 3830 N N . GLY B 1 198 ? 17.609 53.562 -14.453 1 97 198 GLY B N 1
ATOM 3831 C CA . GLY B 1 198 ? 17.219 52.969 -15.727 1 97 198 GLY B CA 1
ATOM 3832 C C . GLY B 1 198 ? 15.758 53.156 -16.047 1 97 198 GLY B C 1
ATOM 3833 O O . GLY B 1 198 ? 15.062 53.938 -15.391 1 97 198 GLY B O 1
ATOM 3834 N N . ALA B 1 199 ? 15.305 52.438 -17.125 1 96.81 199 ALA B N 1
ATOM 3835 C CA . ALA B 1 199 ? 13.914 52.531 -17.562 1 96.81 199 ALA B CA 1
ATOM 3836 C C . ALA B 1 199 ? 12.984 51.844 -16.562 1 96.81 199 ALA B C 1
ATOM 3838 O O . ALA B 1 199 ? 13.414 50.969 -15.797 1 96.81 199 ALA B O 1
ATOM 3839 N N . VAL B 1 200 ? 11.797 52.281 -16.562 1 97.75 200 VAL B N 1
ATOM 3840 C CA . VAL B 1 200 ? 10.758 51.656 -15.758 1 97.75 200 VAL B CA 1
ATOM 3841 C C . VAL B 1 200 ? 9.93 50.719 -16.625 1 97.75 200 VAL B C 1
ATOM 3843 O O . VAL B 1 200 ? 9.453 51.094 -17.703 1 97.75 200 VAL B O 1
ATOM 3846 N N . PRO B 1 201 ? 9.789 49.531 -16.156 1 97.75 201 PRO B N 1
ATOM 3847 C CA . PRO B 1 201 ? 9.047 48.562 -16.969 1 97.75 201 PRO B CA 1
ATOM 3848 C C . PRO B 1 201 ? 7.559 48.875 -17.062 1 97.75 201 PRO B C 1
ATOM 3850 O O . PRO B 1 201 ? 6.992 49.469 -16.156 1 97.75 201 PRO B O 1
ATOM 3853 N N . LYS B 1 202 ? 6.969 48.406 -18.25 1 96 202 LYS B N 1
ATOM 3854 C CA . LYS B 1 202 ? 5.516 48.344 -18.391 1 96 202 LYS B CA 1
ATOM 3855 C C . LYS B 1 202 ? 4.977 47 -17.875 1 96 202 LYS B C 1
ATOM 3857 O O . LYS B 1 202 ? 5.742 46.062 -17.625 1 96 202 LYS B O 1
ATOM 3862 N N . ASP B 1 203 ? 3.721 47 -17.703 1 94.25 203 ASP B N 1
ATOM 3863 C CA . ASP B 1 203 ? 3.115 45.781 -17.141 1 94.25 203 ASP B CA 1
ATOM 3864 C C . ASP B 1 203 ? 3.316 44.594 -18.078 1 94.25 203 ASP B C 1
ATOM 3866 O O . ASP B 1 203 ? 3.379 43.438 -17.609 1 94.25 203 ASP B O 1
ATOM 3870 N N . SER B 1 204 ? 3.584 44.812 -19.375 1 94.81 204 SER B N 1
ATOM 3871 C CA . SER B 1 204 ? 3.703 43.719 -20.344 1 94.81 204 SER B CA 1
ATOM 3872 C C . SER B 1 204 ? 5.156 43.281 -20.516 1 94.81 204 SER B C 1
ATOM 3874 O O . SER B 1 204 ? 5.438 42.312 -21.203 1 94.81 204 SER B O 1
ATOM 3876 N N . ASP B 1 205 ? 6.004 44 -19.891 1 96.94 205 ASP B N 1
ATOM 3877 C CA . ASP B 1 205 ? 7.426 43.75 -20.094 1 96.94 205 ASP B CA 1
ATOM 3878 C C . ASP B 1 205 ? 7.875 42.531 -19.281 1 96.94 205 ASP B C 1
ATOM 3880 O O . ASP B 1 205 ? 7.273 42.219 -18.25 1 96.94 205 ASP B O 1
ATOM 3884 N N . ARG B 1 206 ? 8.906 41.812 -19.766 1 97.56 206 ARG B N 1
ATOM 3885 C CA . ARG B 1 206 ? 9.625 40.812 -18.984 1 97.56 206 ARG B CA 1
ATOM 3886 C C . ARG B 1 206 ? 10.828 41.406 -18.281 1 97.56 206 ARG B C 1
ATOM 3888 O O . ARG B 1 206 ? 11.57 42.219 -18.875 1 97.56 206 ARG B O 1
ATOM 3895 N N . VAL B 1 207 ? 10.969 41.062 -17.062 1 98 207 VAL B N 1
ATOM 3896 C CA . VAL B 1 207 ? 12.039 41.656 -16.281 1 98 207 VAL B CA 1
ATOM 3897 C C . VAL B 1 207 ? 12.914 40.562 -15.672 1 98 207 VAL B C 1
ATOM 3899 O O . VAL B 1 207 ? 12.445 39.438 -15.406 1 98 207 VAL B O 1
ATOM 3902 N N . VAL B 1 208 ? 14.18 40.812 -15.508 1 97.62 208 VAL B N 1
ATOM 3903 C CA . VAL B 1 208 ? 15.141 39.969 -14.789 1 97.62 208 VAL B CA 1
ATOM 3904 C C . VAL B 1 208 ? 15.375 40.562 -13.391 1 97.62 208 VAL B C 1
ATOM 3906 O O . VAL B 1 208 ? 15.773 41.719 -13.242 1 97.62 208 VAL B O 1
ATOM 3909 N N . VAL B 1 209 ? 15.094 39.719 -12.445 1 98.06 209 VAL B N 1
ATOM 3910 C CA . VAL B 1 209 ? 15.156 40.219 -11.078 1 98.06 209 VAL B CA 1
ATOM 3911 C C . VAL B 1 209 ? 15.938 39.281 -10.195 1 98.06 209 VAL B C 1
ATOM 3913 O O . VAL B 1 209 ? 15.977 38.062 -10.461 1 98.06 209 VAL B O 1
ATOM 3916 N N . LYS B 1 210 ? 16.641 39.812 -9.164 1 98.25 210 LYS B N 1
ATOM 3917 C CA . LYS B 1 210 ? 17.031 39.094 -7.957 1 98.25 210 LYS B CA 1
ATOM 3918 C C . LYS B 1 210 ? 16.078 39.406 -6.801 1 98.25 210 LYS B C 1
ATOM 3920 O O . LYS B 1 210 ? 15.656 40.531 -6.613 1 98.25 210 LYS B O 1
ATOM 3925 N N . TYR B 1 211 ? 15.742 38.344 -6.094 1 98.5 211 TYR B N 1
ATOM 3926 C CA . TYR B 1 211 ? 14.758 38.656 -5.055 1 98.5 211 TYR B CA 1
ATOM 3927 C C . TYR B 1 211 ? 14.828 37.625 -3.93 1 98.5 211 TYR B C 1
ATOM 3929 O O . TYR B 1 211 ? 15.391 36.531 -4.102 1 98.5 211 TYR B O 1
ATOM 3937 N N . GLU B 1 212 ? 14.297 38 -2.773 1 98.5 212 GLU B N 1
ATOM 3938 C CA . GLU B 1 212 ? 13.992 37.125 -1.627 1 98.5 212 GLU B CA 1
ATOM 3939 C C . GLU B 1 212 ? 12.656 37.531 -0.996 1 98.5 212 GLU B C 1
ATOM 3941 O O . GLU B 1 212 ? 12.391 38.688 -0.746 1 98.5 212 GLU B O 1
ATOM 3946 N N . GLY B 1 213 ? 11.852 36.5 -0.868 1 98.25 213 GLY B N 1
ATOM 3947 C CA . GLY B 1 213 ? 10.57 36.688 -0.208 1 98.25 213 GLY B CA 1
ATOM 3948 C C . GLY B 1 213 ? 10.523 36.062 1.181 1 98.25 213 GLY B C 1
ATOM 3949 O O . GLY B 1 213 ? 10.977 34.938 1.384 1 98.25 213 GLY B O 1
ATOM 3950 N N . ARG B 1 214 ? 9.977 36.875 2.135 1 98.56 214 ARG B N 1
ATOM 3951 C CA . ARG B 1 214 ? 9.898 36.438 3.525 1 98.56 214 ARG B CA 1
ATOM 3952 C C . ARG B 1 214 ? 8.516 36.719 4.105 1 98.56 214 ARG B C 1
ATOM 3954 O O . ARG B 1 214 ? 7.785 37.562 3.609 1 98.56 214 ARG B O 1
ATOM 3961 N N . LEU B 1 215 ? 8.242 35.969 5.121 1 98.56 215 LEU B N 1
ATOM 3962 C CA . LEU B 1 215 ? 7.07 36.25 5.949 1 98.56 215 LEU B CA 1
ATOM 3963 C C . LEU B 1 215 ? 7.418 37.219 7.078 1 98.56 215 LEU B C 1
ATOM 3965 O O . LEU B 1 215 ? 8.586 37.562 7.258 1 98.56 215 LEU B O 1
ATOM 3969 N N . ILE B 1 216 ? 6.418 37.688 7.773 1 98.5 216 ILE B N 1
ATOM 3970 C CA . ILE B 1 216 ? 6.645 38.688 8.789 1 98.5 216 ILE B CA 1
ATOM 3971 C C . ILE B 1 216 ? 7.492 38.125 9.922 1 98.5 216 ILE B C 1
ATOM 3973 O O . ILE B 1 216 ? 8.109 38.875 10.68 1 98.5 216 ILE B O 1
ATOM 3977 N N . ASP B 1 217 ? 7.559 36.812 10.039 1 97.31 217 ASP B N 1
ATOM 3978 C CA . ASP B 1 217 ? 8.367 36.188 11.086 1 97.31 217 ASP B CA 1
ATOM 3979 C C . ASP B 1 217 ? 9.789 35.938 10.594 1 97.31 217 ASP B C 1
ATOM 3981 O O . ASP B 1 217 ? 10.609 35.375 11.32 1 97.31 217 ASP B O 1
ATOM 3985 N N . GLY B 1 218 ? 10.055 36.25 9.383 1 97.69 218 GLY B N 1
ATOM 3986 C CA . GLY B 1 218 ? 11.406 36.156 8.859 1 97.69 218 GLY B CA 1
ATOM 3987 C C . GLY B 1 218 ? 11.633 34.906 8.031 1 97.69 218 GLY B C 1
ATOM 3988 O O . GLY B 1 218 ? 12.664 34.781 7.375 1 97.69 218 GLY B O 1
ATOM 3989 N N . THR B 1 219 ? 10.641 34.062 7.996 1 97.81 219 THR B N 1
ATOM 3990 C CA . THR B 1 219 ? 10.789 32.812 7.227 1 97.81 219 THR B CA 1
ATOM 3991 C C . THR B 1 219 ? 10.914 33.125 5.734 1 97.81 219 THR B C 1
ATOM 3993 O O . THR B 1 219 ? 10.062 33.812 5.164 1 97.81 219 THR B O 1
ATOM 3996 N N . VAL B 1 220 ? 11.977 32.562 5.109 1 98.19 220 VAL B N 1
ATOM 3997 C CA . VAL B 1 220 ? 12.172 32.719 3.672 1 98.19 220 VAL B CA 1
ATOM 3998 C C . VAL B 1 220 ? 11.398 31.641 2.922 1 98.19 220 VAL B C 1
ATOM 4000 O O . VAL B 1 220 ? 11.602 30.453 3.152 1 98.19 220 VAL B O 1
ATOM 4003 N N . PHE B 1 221 ? 10.523 32.094 2.033 1 97.56 221 PHE B N 1
ATOM 4004 C CA . PHE B 1 221 ? 9.734 31.109 1.327 1 97.56 221 PHE B CA 1
ATOM 4005 C C . PHE B 1 221 ? 10.195 30.969 -0.12 1 97.56 221 PHE B C 1
ATOM 4007 O O . PHE B 1 221 ? 9.852 30 -0.799 1 97.56 221 PHE B O 1
ATOM 4014 N N . ASP B 1 222 ? 10.844 31.969 -0.644 1 96.62 222 ASP B N 1
ATOM 4015 C CA . ASP B 1 222 ? 11.383 31.922 -2.002 1 96.62 222 ASP B CA 1
ATOM 4016 C C . ASP B 1 222 ? 12.578 32.875 -2.15 1 96.62 222 ASP B C 1
ATOM 4018 O O . ASP B 1 222 ? 12.641 33.906 -1.491 1 96.62 222 ASP B O 1
ATOM 4022 N N . SER B 1 223 ? 13.578 32.406 -2.986 1 97.25 223 SER B N 1
ATOM 4023 C CA . SER B 1 223 ? 14.75 33.25 -3.225 1 97.25 223 SER B CA 1
ATOM 4024 C C . SER B 1 223 ? 15.438 32.875 -4.535 1 97.25 223 SER B C 1
ATOM 4026 O O . SER B 1 223 ? 15.539 31.688 -4.875 1 97.25 223 SER B O 1
ATOM 4028 N N . SER B 1 224 ? 15.852 33.875 -5.199 1 96.69 224 SER B N 1
ATOM 4029 C CA . SER B 1 224 ? 16.641 33.625 -6.402 1 96.69 224 SER B CA 1
ATOM 4030 C C . SER B 1 224 ? 18.109 33.438 -6.07 1 96.69 224 SER B C 1
ATOM 4032 O O . SER B 1 224 ? 18.875 32.906 -6.891 1 96.69 224 SER B O 1
ATOM 4034 N N . TYR B 1 225 ? 18.469 33.844 -4.93 1 93.94 225 TYR B N 1
ATOM 4035 C CA . TYR B 1 225 ? 19.891 33.938 -4.582 1 93.94 225 TYR B CA 1
ATOM 4036 C C . TYR B 1 225 ? 20.516 32.562 -4.438 1 93.94 225 TYR B C 1
ATOM 4038 O O . TYR B 1 225 ? 21.734 32.406 -4.5 1 93.94 225 TYR B O 1
ATOM 4046 N N . ARG B 1 226 ? 19.734 31.594 -4.191 1 89.06 226 ARG B N 1
ATOM 4047 C CA . ARG B 1 226 ? 20.266 30.25 -4 1 89.06 226 ARG B CA 1
ATOM 4048 C C . ARG B 1 226 ? 20.188 29.438 -5.289 1 89.06 226 ARG B C 1
ATOM 4050 O O . ARG B 1 226 ? 20.453 28.234 -5.293 1 89.06 226 ARG B O 1
ATOM 4057 N N . ARG B 1 227 ? 19.781 30.094 -6.32 1 91.94 227 ARG B N 1
ATOM 4058 C CA . ARG B 1 227 ? 19.688 29.438 -7.621 1 91.94 227 ARG B CA 1
ATOM 4059 C C . ARG B 1 227 ? 20.812 29.875 -8.547 1 91.94 227 ARG B C 1
ATOM 4061 O O . ARG B 1 227 ? 21.578 30.797 -8.211 1 91.94 227 ARG B O 1
ATOM 4068 N N . ASP B 1 228 ? 20.969 29.031 -9.625 1 90 228 ASP B N 1
ATOM 4069 C CA . ASP B 1 228 ? 21.938 29.375 -10.664 1 90 228 ASP B CA 1
ATOM 4070 C C . ASP B 1 228 ? 21.281 29.391 -12.039 1 90 228 ASP B C 1
ATOM 4072 O O . ASP B 1 228 ? 20.859 28.359 -12.555 1 90 228 ASP B O 1
ATOM 4076 N N . PRO B 1 229 ? 21.172 30.656 -12.578 1 90.56 229 PRO B N 1
ATOM 4077 C CA . PRO B 1 229 ? 21.625 31.969 -12.117 1 90.56 229 PRO B CA 1
ATOM 4078 C C . PRO B 1 229 ? 20.812 32.5 -10.953 1 90.56 229 PRO B C 1
ATOM 4080 O O . PRO B 1 229 ? 19.719 32 -10.672 1 90.56 229 PRO B O 1
ATOM 4083 N N . GLN B 1 230 ? 21.422 33.438 -10.273 1 95.31 230 GLN B N 1
ATOM 4084 C CA . GLN B 1 230 ? 20.797 34 -9.078 1 95.31 230 GLN B CA 1
ATOM 4085 C C . GLN B 1 230 ? 19.641 34.938 -9.438 1 95.31 230 GLN B C 1
ATOM 4087 O O . GLN B 1 230 ? 19.219 35.75 -8.609 1 95.31 230 GLN B O 1
ATOM 4092 N N . THR B 1 231 ? 19.266 34.906 -10.703 1 96.25 231 THR B N 1
ATOM 4093 C CA . THR B 1 231 ? 18.156 35.719 -11.188 1 96.25 231 THR B CA 1
ATOM 4094 C C . THR B 1 231 ? 17 34.844 -11.672 1 96.25 231 THR B C 1
ATOM 4096 O O . THR B 1 231 ? 17.156 33.656 -11.852 1 96.25 231 THR B O 1
ATOM 4099 N N . ASN B 1 232 ? 15.852 35.438 -11.719 1 96.06 232 ASN B N 1
ATOM 4100 C CA . ASN B 1 232 ? 14.688 34.875 -12.375 1 96.06 232 ASN B CA 1
ATOM 4101 C C . ASN B 1 232 ? 13.992 35.875 -13.281 1 96.06 232 ASN B C 1
ATOM 4103 O O . ASN B 1 232 ? 14.211 37.094 -13.148 1 96.06 232 ASN B O 1
ATOM 4107 N N . THR B 1 233 ? 13.266 35.344 -14.227 1 96.25 233 THR B N 1
ATOM 4108 C CA . THR B 1 233 ? 12.586 36.219 -15.188 1 96.25 233 THR B CA 1
ATOM 4109 C C . THR B 1 233 ? 11.07 36.094 -15.055 1 96.25 233 THR B C 1
ATOM 4111 O O . THR B 1 233 ? 10.555 34.969 -14.922 1 96.25 233 THR B O 1
ATOM 4114 N N . PHE B 1 234 ? 10.438 37.25 -15.039 1 96.44 234 PHE B N 1
ATOM 4115 C CA . PHE B 1 234 ? 8.984 37.281 -14.914 1 96.44 234 PHE B CA 1
ATOM 4116 C C . PHE B 1 234 ? 8.375 38.281 -15.883 1 96.44 234 PHE B C 1
ATOM 4118 O O . PHE B 1 234 ? 8.992 39.312 -16.203 1 96.44 234 PHE B O 1
ATOM 4125 N N . ARG B 1 235 ? 7.195 37.969 -16.281 1 96.75 235 ARG B N 1
ATOM 4126 C CA . ARG B 1 235 ? 6.371 39.031 -16.875 1 96.75 235 ARG B CA 1
ATOM 4127 C C . ARG B 1 235 ? 5.625 39.812 -15.797 1 96.75 235 ARG B C 1
ATOM 4129 O O . ARG B 1 235 ? 5.035 39.219 -14.883 1 96.75 235 ARG B O 1
ATOM 4136 N N . CYS B 1 236 ? 5.641 41.125 -15.922 1 96.31 236 CYS B N 1
ATOM 4137 C CA . CYS B 1 236 ? 5.152 41.969 -14.844 1 96.31 236 CYS B CA 1
ATOM 4138 C C . CYS B 1 236 ? 3.658 41.781 -14.617 1 96.31 236 CYS B C 1
ATOM 4140 O O . CYS B 1 236 ? 3.154 42 -13.516 1 96.31 236 CYS B O 1
ATOM 4142 N N . ASP B 1 237 ? 2.908 41.312 -15.602 1 96.5 237 ASP B N 1
ATOM 4143 C CA . ASP B 1 237 ? 1.466 41.156 -15.453 1 96.5 237 ASP B CA 1
ATOM 4144 C C . ASP B 1 237 ? 1.11 39.688 -15.117 1 96.5 237 ASP B C 1
ATOM 4146 O O . ASP B 1 237 ? -0.066 39.344 -15.109 1 96.5 237 ASP B O 1
ATOM 4150 N N . GLU B 1 238 ? 2.082 38.844 -14.883 1 96.5 238 GLU B N 1
ATOM 4151 C CA . GLU B 1 238 ? 1.835 37.438 -14.594 1 96.5 238 GLU B CA 1
ATOM 4152 C C . GLU B 1 238 ? 2.238 37.094 -13.164 1 96.5 238 GLU B C 1
ATOM 4154 O O . GLU B 1 238 ? 2.311 35.906 -12.812 1 96.5 238 GLU B O 1
ATOM 4159 N N . VAL B 1 239 ? 2.586 38.062 -12.484 1 97.62 239 VAL B N 1
ATOM 4160 C CA . VAL B 1 239 ? 2.939 37.875 -11.078 1 97.62 239 VAL B CA 1
ATOM 4161 C C . VAL B 1 239 ? 1.834 38.469 -10.195 1 97.62 239 VAL B C 1
ATOM 4163 O O . VAL B 1 239 ? 0.835 39 -10.695 1 97.62 239 VAL B O 1
ATOM 4166 N N . ILE B 1 240 ? 1.94 38.25 -8.867 1 98 240 ILE B N 1
ATOM 4167 C CA . ILE B 1 240 ? 0.921 38.75 -7.961 1 98 240 ILE B CA 1
ATOM 4168 C C . ILE B 1 240 ? 0.811 40.281 -8.117 1 98 240 ILE B C 1
ATOM 4170 O O . ILE B 1 240 ? 1.782 40.938 -8.484 1 98 240 ILE B O 1
ATOM 4174 N N . LYS B 1 241 ? -0.303 40.844 -7.789 1 98.19 241 LYS B N 1
ATOM 4175 C CA . LYS B 1 241 ? -0.626 42.25 -8.031 1 98.19 241 LYS B CA 1
ATOM 4176 C C . LYS B 1 241 ? 0.399 43.156 -7.383 1 98.19 241 LYS B C 1
ATOM 4178 O O . LYS B 1 241 ? 0.754 44.188 -7.945 1 98.19 241 LYS B O 1
ATOM 4183 N N . GLY B 1 242 ? 0.857 42.781 -6.184 1 98.69 242 GLY B N 1
ATOM 4184 C CA . GLY B 1 242 ? 1.86 43.594 -5.504 1 98.69 242 GLY B CA 1
ATOM 4185 C C . GLY B 1 242 ? 3.154 43.719 -6.285 1 98.69 242 GLY B C 1
ATOM 4186 O O . GLY B 1 242 ? 3.768 44.781 -6.324 1 98.69 242 GLY B O 1
ATOM 4187 N N . TRP B 1 243 ? 3.562 42.719 -6.879 1 98.56 243 TRP B N 1
ATOM 4188 C CA . TRP B 1 243 ? 4.758 42.719 -7.715 1 98.56 243 TRP B CA 1
ATOM 4189 C C . TRP B 1 243 ? 4.551 43.594 -8.953 1 98.56 243 TRP B C 1
ATOM 4191 O O . TRP B 1 243 ? 5.418 44.375 -9.32 1 98.56 243 TRP B O 1
ATOM 4201 N N . THR B 1 244 ? 3.4 43.344 -9.594 1 98.44 244 THR B N 1
ATOM 4202 C CA . THR B 1 244 ? 3.107 44.156 -10.781 1 98.44 244 THR B CA 1
ATOM 4203 C C . THR B 1 244 ? 3.197 45.656 -10.469 1 98.44 244 THR B C 1
ATOM 4205 O O . THR B 1 244 ? 3.854 46.406 -11.195 1 98.44 244 THR B O 1
ATOM 4208 N N . GLN B 1 245 ? 2.586 46.031 -9.375 1 98.25 245 GLN B N 1
ATOM 4209 C CA . GLN B 1 245 ? 2.578 47.438 -8.977 1 98.25 245 GLN B CA 1
ATOM 4210 C C . GLN B 1 245 ? 3.99 47.906 -8.672 1 98.25 245 GLN B C 1
ATOM 4212 O O . GLN B 1 245 ? 4.391 49 -9.125 1 98.25 245 GLN B O 1
ATOM 4217 N N . ALA B 1 246 ? 4.742 47.188 -7.98 1 98.44 246 ALA B N 1
ATOM 4218 C CA . ALA B 1 246 ? 6.09 47.594 -7.602 1 98.44 246 ALA B CA 1
ATOM 4219 C C . ALA B 1 246 ? 7.004 47.688 -8.82 1 98.44 246 ALA B C 1
ATOM 4221 O O . ALA B 1 246 ? 7.664 48.688 -9.039 1 98.44 246 ALA B O 1
ATOM 4222 N N . LEU B 1 247 ? 6.961 46.688 -9.602 1 98.06 247 LEU B N 1
ATOM 4223 C CA . LEU B 1 247 ? 7.883 46.594 -10.727 1 98.06 247 LEU B CA 1
ATOM 4224 C C . LEU B 1 247 ? 7.664 47.719 -11.711 1 98.06 247 LEU B C 1
ATOM 4226 O O . LEU B 1 247 ? 8.617 48.25 -12.297 1 98.06 247 LEU B O 1
ATOM 4230 N N . THR B 1 248 ? 6.457 48.156 -11.859 1 97.62 248 THR B N 1
ATOM 4231 C CA . THR B 1 248 ? 6.141 49.188 -12.844 1 97.62 248 THR B CA 1
ATOM 4232 C C . THR B 1 248 ? 6.449 50.594 -12.281 1 97.62 248 THR B C 1
ATOM 4234 O O . THR B 1 248 ? 6.195 51.594 -12.945 1 97.62 248 THR B O 1
ATOM 4237 N N . MET B 1 249 ? 6.996 50.656 -11.141 1 97.81 249 MET B N 1
ATOM 4238 C CA . MET B 1 249 ? 7.438 51.906 -10.555 1 97.81 249 MET B CA 1
ATOM 4239 C C . MET B 1 249 ? 8.945 51.906 -10.344 1 97.81 249 MET B C 1
ATOM 4241 O O . MET B 1 249 ? 9.531 52.938 -9.992 1 97.81 249 MET B O 1
ATOM 4245 N N . MET B 1 250 ? 9.586 50.812 -10.539 1 97.38 250 MET B N 1
ATOM 4246 C CA . MET B 1 250 ? 10.992 50.625 -10.219 1 97.38 250 MET B CA 1
ATOM 4247 C C . MET B 1 250 ? 11.867 50.906 -11.445 1 97.38 250 MET B C 1
ATOM 4249 O O . MET B 1 250 ? 11.75 50.188 -12.453 1 97.38 250 MET B O 1
ATOM 4253 N N . PRO B 1 251 ? 12.758 51.844 -11.32 1 97.88 251 PRO B N 1
ATOM 4254 C CA . PRO B 1 251 ? 13.742 51.969 -12.398 1 97.88 251 PRO B CA 1
ATOM 4255 C C . PRO B 1 251 ? 14.758 50.812 -12.391 1 97.88 251 PRO B C 1
ATOM 4257 O O . PRO B 1 251 ? 15.164 50.344 -11.32 1 97.88 251 PRO B O 1
ATOM 4260 N N . VAL B 1 252 ? 15.234 50.469 -13.562 1 98.06 252 VAL B N 1
ATOM 4261 C CA . VAL B 1 252 ? 16.266 49.438 -13.672 1 98.06 252 VAL B CA 1
ATOM 4262 C C . VAL B 1 252 ? 17.5 49.844 -12.867 1 98.06 252 VAL B C 1
ATOM 4264 O O . VAL B 1 252 ? 17.906 51.031 -12.906 1 98.06 252 VAL B O 1
ATOM 4267 N N . GLY B 1 253 ? 18 48.906 -12.156 1 98.06 253 GLY B N 1
ATOM 4268 C CA . GLY B 1 253 ? 19.141 49.188 -11.305 1 98.06 253 GLY B CA 1
ATOM 4269 C C . GLY B 1 253 ? 18.766 49.438 -9.852 1 98.06 253 GLY B C 1
ATOM 4270 O O . GLY B 1 253 ? 19.641 49.531 -8.984 1 98.06 253 GLY B O 1
ATOM 4271 N N . SER B 1 254 ? 17.5 49.469 -9.586 1 98.31 254 SER B N 1
ATOM 4272 C CA . SER B 1 254 ? 17.016 49.75 -8.234 1 98.31 254 SER B CA 1
ATOM 4273 C C . SER B 1 254 ? 16.953 48.5 -7.395 1 98.31 254 SER B C 1
ATOM 4275 O O . SER B 1 254 ? 16.891 47.375 -7.934 1 98.31 254 SER B O 1
ATOM 4277 N N . LYS B 1 255 ? 17.016 48.656 -6.09 1 98.62 255 LYS B N 1
ATOM 4278 C CA . LYS B 1 255 ? 16.719 47.656 -5.066 1 98.62 255 LYS B CA 1
ATOM 4279 C C . LYS B 1 255 ? 15.711 48.188 -4.059 1 98.62 255 LYS B C 1
ATOM 4281 O O . LYS B 1 255 ? 15.914 49.25 -3.467 1 98.62 255 LYS B O 1
ATOM 4286 N N . TRP B 1 256 ? 14.586 47.438 -3.975 1 98.81 256 TRP B N 1
ATOM 4287 C CA . TRP B 1 256 ? 13.531 47.906 -3.068 1 98.81 256 TRP B CA 1
ATOM 4288 C C . TRP B 1 256 ? 13.203 46.812 -2.047 1 98.81 256 TRP B C 1
ATOM 4290 O O . TRP B 1 256 ? 13.406 45.625 -2.303 1 98.81 256 TRP B O 1
ATOM 4300 N N . GLU B 1 257 ? 12.82 47.188 -0.878 1 98.81 257 GLU B N 1
ATOM 4301 C CA . GLU B 1 257 ? 12.008 46.344 0.006 1 98.81 257 GLU B CA 1
ATOM 4302 C C . GLU B 1 257 ? 10.523 46.625 -0.195 1 98.81 257 GLU B C 1
ATOM 4304 O O . GLU B 1 257 ? 10.062 47.75 -0.076 1 98.81 257 GLU B O 1
ATOM 4309 N N . VAL B 1 258 ? 9.836 45.625 -0.595 1 98.81 258 VAL B N 1
ATOM 4310 C CA . VAL B 1 258 ? 8.414 45.75 -0.91 1 98.81 258 VAL B CA 1
ATOM 4311 C C . VAL B 1 258 ? 7.598 44.875 0.046 1 98.81 258 VAL B C 1
ATOM 4313 O O . VAL B 1 258 ? 7.832 43.688 0.165 1 98.81 258 VAL B O 1
ATOM 4316 N N . CYS B 1 259 ? 6.68 45.469 0.772 1 98.94 259 CYS B N 1
ATOM 4317 C CA . CYS B 1 259 ? 5.762 44.75 1.658 1 98.94 259 CYS B CA 1
ATOM 4318 C C . CYS B 1 259 ? 4.355 44.719 1.065 1 98.94 259 CYS B C 1
ATOM 4320 O O . CYS B 1 259 ? 3.725 45.75 0.879 1 98.94 259 CYS B O 1
ATOM 4322 N N . ILE B 1 260 ? 3.912 43.531 0.788 1 98.88 260 ILE B N 1
ATOM 4323 C CA . ILE B 1 260 ? 2.699 43.344 0.001 1 98.88 260 ILE B CA 1
ATOM 4324 C C . ILE B 1 260 ? 1.588 42.781 0.894 1 98.88 260 ILE B C 1
ATOM 4326 O O . ILE B 1 260 ? 1.689 41.688 1.411 1 98.88 260 ILE B O 1
ATOM 4330 N N . PRO B 1 261 ? 0.493 43.594 1.108 1 98.75 261 PRO B N 1
ATOM 4331 C CA . PRO B 1 261 ? -0.637 43.062 1.872 1 98.75 261 PRO B CA 1
ATOM 4332 C C . PRO B 1 261 ? -1.294 41.875 1.193 1 98.75 261 PRO B C 1
ATOM 4334 O O . PRO B 1 261 ? -1.117 41.656 -0.01 1 98.75 261 PRO B O 1
ATOM 4337 N N . GLN B 1 262 ? -2.006 41.094 1.994 1 98.25 262 GLN B N 1
ATOM 4338 C CA . GLN B 1 262 ? -2.6 39.844 1.5 1 98.25 262 GLN B CA 1
ATOM 4339 C C . GLN B 1 262 ? -3.521 40.125 0.314 1 98.25 262 GLN B C 1
ATOM 4341 O O . GLN B 1 262 ? -3.615 39.312 -0.602 1 98.25 262 GLN B O 1
ATOM 4346 N N . GLU B 1 263 ? -4.125 41.312 0.199 1 98.06 263 GLU B N 1
ATOM 4347 C CA . GLU B 1 263 ? -5.074 41.656 -0.857 1 98.06 263 GLU B CA 1
ATOM 4348 C C . GLU B 1 263 ? -4.379 41.75 -2.213 1 98.06 263 GLU B C 1
ATOM 4350 O O . GLU B 1 263 ? -5.012 41.562 -3.254 1 98.06 263 GLU B O 1
ATOM 4355 N N . LEU B 1 264 ? -3.154 42 -2.166 1 98.69 264 LEU B N 1
ATOM 4356 C CA . LEU B 1 264 ? -2.377 42.156 -3.391 1 98.69 264 LEU B CA 1
ATOM 4357 C C . LEU B 1 264 ? -1.528 40.906 -3.654 1 98.69 264 LEU B C 1
ATOM 4359 O O . LEU B 1 264 ? -0.661 40.938 -4.531 1 98.69 264 LEU B O 1
ATOM 4363 N N . ALA B 1 265 ? -1.805 39.844 -2.818 1 98.31 265 ALA B N 1
ATOM 4364 C CA . ALA B 1 265 ? -1.055 38.625 -2.943 1 98.31 265 ALA B CA 1
ATOM 4365 C C . ALA B 1 265 ? -1.993 37.406 -2.967 1 98.31 265 ALA B C 1
ATOM 4367 O O . ALA B 1 265 ? -2.816 37.281 -3.877 1 98.31 265 ALA B O 1
ATOM 4368 N N . TYR B 1 266 ? -1.9 36.531 -1.921 1 98.19 266 TYR B N 1
ATOM 4369 C CA . TYR B 1 266 ? -2.619 35.281 -2.027 1 98.19 266 TYR B CA 1
ATOM 4370 C C . TYR B 1 266 ? -3.912 35.312 -1.221 1 98.19 266 TYR B C 1
ATOM 4372 O O . TYR B 1 266 ? -4.707 34.375 -1.265 1 98.19 266 TYR B O 1
ATOM 4380 N N . GLY B 1 267 ? -4.168 36.281 -0.481 1 97.81 267 GLY B N 1
ATOM 4381 C CA . GLY B 1 267 ? -5.414 36.406 0.253 1 97.81 267 GLY B CA 1
ATOM 4382 C C . GLY B 1 267 ? -5.703 35.25 1.181 1 97.81 267 GLY B C 1
ATOM 4383 O O . GLY B 1 267 ? -4.852 34.875 1.979 1 97.81 267 GLY B O 1
ATOM 4384 N N . ALA B 1 268 ? -6.824 34.688 1.033 1 97.19 268 ALA B N 1
ATOM 4385 C CA . ALA B 1 268 ? -7.309 33.625 1.924 1 97.19 268 ALA B CA 1
ATOM 4386 C C . ALA B 1 268 ? -6.789 32.25 1.489 1 97.19 268 ALA B C 1
ATOM 4388 O O . ALA B 1 268 ? -7.082 31.25 2.129 1 97.19 268 ALA B O 1
ATOM 4389 N N . ARG B 1 269 ? -6.023 32.25 0.501 1 95.94 269 ARG B N 1
ATOM 4390 C CA . ARG B 1 269 ? -5.586 30.969 -0.074 1 95.94 269 ARG B CA 1
ATOM 4391 C C . ARG B 1 269 ? -4.242 30.547 0.502 1 95.94 269 ARG B C 1
ATOM 4393 O O . ARG B 1 269 ? -3.352 31.375 0.699 1 95.94 269 ARG B O 1
ATOM 4400 N N . GLN B 1 270 ? -4.156 29.312 0.777 1 94.31 270 GLN B N 1
ATOM 4401 C CA . GLN B 1 270 ? -2.865 28.719 1.103 1 94.31 270 GLN B CA 1
ATOM 4402 C C . GLN B 1 270 ? -2.006 28.547 -0.147 1 94.31 270 GLN B C 1
ATOM 4404 O O . GLN B 1 270 ? -2.467 28.016 -1.157 1 94.31 270 GLN B O 1
ATOM 4409 N N . ALA B 1 271 ? -0.83 29.016 -0.039 1 95.38 271 ALA B N 1
ATOM 4410 C CA . ALA B 1 271 ? 0.095 28.859 -1.158 1 95.38 271 ALA B CA 1
ATOM 4411 C C . ALA B 1 271 ? 1.415 28.25 -0.698 1 95.38 271 ALA B C 1
ATOM 4413 O O . ALA B 1 271 ? 2.322 28.969 -0.269 1 95.38 271 ALA B O 1
ATOM 4414 N N . GLY B 1 272 ? 1.515 26.969 -0.815 1 93.75 272 GLY B N 1
ATOM 4415 C CA . GLY B 1 272 ? 2.699 26.328 -0.269 1 93.75 272 GLY B CA 1
ATOM 4416 C C . GLY B 1 272 ? 2.871 26.562 1.22 1 93.75 272 GLY B C 1
ATOM 4417 O O . GLY B 1 272 ? 1.974 26.25 2.008 1 93.75 272 GLY B O 1
ATOM 4418 N N . GLN B 1 273 ? 4.031 27.234 1.564 1 95.06 273 GLN B N 1
ATOM 4419 C CA . GLN B 1 273 ? 4.301 27.5 2.973 1 95.06 273 GLN B CA 1
ATOM 4420 C C . GLN B 1 273 ? 3.686 28.828 3.406 1 95.06 273 GLN B C 1
ATOM 4422 O O . GLN B 1 273 ? 3.748 29.203 4.582 1 95.06 273 GLN B O 1
ATOM 4427 N N . ILE B 1 274 ? 3.127 29.531 2.512 1 97.56 274 ILE B N 1
ATOM 4428 C CA . ILE B 1 274 ? 2.539 30.844 2.799 1 97.56 274 ILE B CA 1
ATOM 4429 C C . ILE B 1 274 ? 1.108 30.656 3.303 1 97.56 274 ILE B C 1
ATOM 4431 O O . ILE B 1 274 ? 0.229 30.219 2.555 1 97.56 274 ILE B O 1
ATOM 4435 N N . LYS B 1 275 ? 0.873 31.078 4.516 1 96.81 275 LYS B N 1
ATOM 4436 C CA . LYS B 1 275 ? -0.426 30.938 5.168 1 96.81 275 LYS B CA 1
ATOM 4437 C C . LYS B 1 275 ? -1.437 31.938 4.602 1 96.81 275 LYS B C 1
ATOM 4439 O O . LYS B 1 275 ? -1.057 33 4.082 1 96.81 275 LYS B O 1
ATOM 4444 N N . PRO B 1 276 ? -2.699 31.547 4.773 1 97.62 276 PRO B N 1
ATOM 4445 C CA . PRO B 1 276 ? -3.717 32.531 4.414 1 97.62 276 PRO B CA 1
ATOM 4446 C C . PRO B 1 276 ? -3.531 33.844 5.145 1 97.62 276 PRO B C 1
ATOM 4448 O O . PRO B 1 276 ? -3.162 33.875 6.32 1 97.62 276 PRO B O 1
ATOM 4451 N N . TYR B 1 277 ? -3.678 34.938 4.375 1 98.38 277 TYR B N 1
ATOM 4452 C CA . TYR B 1 277 ? -3.701 36.312 4.891 1 98.38 277 TYR B CA 1
ATOM 4453 C C . TYR B 1 277 ? -2.297 36.781 5.234 1 98.38 277 TYR B C 1
ATOM 4455 O O . TYR B 1 277 ? -2.127 37.719 6.02 1 98.38 277 TYR B O 1
ATOM 4463 N N . SER B 1 278 ? -1.368 36.219 4.566 1 98.5 278 SER B N 1
ATOM 4464 C CA . SER B 1 278 ? 0.025 36.562 4.816 1 98.5 278 SER B CA 1
ATOM 4465 C C . SER B 1 278 ? 0.402 37.875 4.105 1 98.5 278 SER B C 1
ATOM 4467 O O . SER B 1 278 ? -0.003 38.094 2.963 1 98.5 278 SER B O 1
ATOM 4469 N N . THR B 1 279 ? 1.124 38.688 4.879 1 98.81 279 THR B N 1
ATOM 4470 C CA . THR B 1 279 ? 1.909 39.75 4.27 1 98.81 279 THR B CA 1
ATOM 4471 C C . THR B 1 279 ? 3.221 39.188 3.713 1 98.81 279 THR B C 1
ATOM 4473 O O . THR B 1 279 ? 3.902 38.406 4.371 1 98.81 279 THR B O 1
ATOM 4476 N N . LEU B 1 280 ? 3.504 39.625 2.527 1 98.81 280 LEU B N 1
ATOM 4477 C CA . LEU B 1 280 ? 4.758 39.156 1.933 1 98.81 280 LEU B CA 1
ATOM 4478 C C . LEU B 1 280 ? 5.773 40.312 1.881 1 98.81 280 LEU B C 1
ATOM 4480 O O . LEU B 1 280 ? 5.445 41.406 1.456 1 98.81 280 LEU B O 1
ATOM 4484 N N . ILE B 1 281 ? 7.004 40.031 2.352 1 98.88 281 ILE B N 1
ATOM 4485 C CA . ILE B 1 281 ? 8.094 40.969 2.32 1 98.88 281 ILE B CA 1
ATOM 4486 C C . ILE B 1 281 ? 9.133 40.562 1.286 1 98.88 281 ILE B C 1
ATOM 4488 O O . ILE B 1 281 ? 9.727 39.469 1.401 1 98.88 281 ILE B O 1
ATOM 4492 N N . PHE B 1 282 ? 9.328 41.438 0.313 1 98.81 282 PHE B N 1
ATOM 4493 C CA . PHE B 1 282 ? 10.297 41.094 -0.725 1 98.81 282 PHE B CA 1
ATOM 4494 C C . PHE B 1 282 ? 11.422 42.125 -0.755 1 98.81 282 PHE B C 1
ATOM 4496 O O . PHE B 1 282 ? 11.18 43.312 -0.599 1 98.81 282 PHE B O 1
ATOM 4503 N N . THR B 1 283 ? 12.609 41.656 -0.856 1 98.69 283 THR B N 1
ATOM 4504 C CA . THR B 1 283 ? 13.688 42.438 -1.421 1 98.69 283 THR B CA 1
ATOM 4505 C C . THR B 1 283 ? 13.867 42.125 -2.904 1 98.69 283 THR B C 1
ATOM 4507 O O . THR B 1 283 ? 14.094 40.969 -3.283 1 98.69 283 THR B O 1
ATOM 4510 N N . VAL B 1 284 ? 13.766 43.188 -3.691 1 98.5 284 VAL B N 1
ATOM 4511 C CA . VAL B 1 284 ? 13.781 42.969 -5.137 1 98.5 284 VAL B CA 1
ATOM 4512 C C . VAL B 1 284 ? 14.812 43.906 -5.777 1 98.5 284 VAL B C 1
ATOM 4514 O O . VAL B 1 284 ? 14.82 45.094 -5.52 1 98.5 284 VAL B O 1
ATOM 4517 N N . GLU B 1 285 ? 15.641 43.312 -6.477 1 98.44 285 GLU B N 1
ATOM 4518 C CA . GLU B 1 285 ? 16.562 44.031 -7.332 1 98.44 285 GLU B CA 1
ATOM 4519 C C . GLU B 1 285 ? 16.203 43.875 -8.805 1 98.44 285 GLU B C 1
ATOM 4521 O O . GLU B 1 285 ? 16.188 42.781 -9.336 1 98.44 285 GLU B O 1
ATOM 4526 N N . LEU B 1 286 ? 15.867 45.031 -9.406 1 98.5 286 LEU B N 1
ATOM 4527 C CA . LEU B 1 286 ? 15.547 45 -10.828 1 98.5 286 LEU B CA 1
ATOM 4528 C C . LEU B 1 286 ? 16.812 45.125 -11.68 1 98.5 286 LEU B C 1
ATOM 4530 O O . LEU B 1 286 ? 17.375 46.219 -11.773 1 98.5 286 LEU B O 1
ATOM 4534 N N . VAL B 1 287 ? 17.156 44.031 -12.297 1 97.5 287 VAL B N 1
ATOM 4535 C CA . VAL B 1 287 ? 18.453 43.969 -12.977 1 97.5 287 VAL B CA 1
ATOM 4536 C C . VAL B 1 287 ? 18.312 44.5 -14.398 1 97.5 287 VAL B C 1
ATOM 4538 O O . VAL B 1 287 ? 19.172 45.25 -14.883 1 97.5 287 VAL B O 1
ATOM 4541 N N . ASN B 1 288 ? 17.219 43.969 -15.07 1 96.62 288 ASN B N 1
ATOM 4542 C CA . ASN B 1 288 ? 17.078 44.344 -16.484 1 96.62 288 ASN B CA 1
ATOM 4543 C C . ASN B 1 288 ? 15.648 44.125 -16.969 1 96.62 288 ASN B C 1
ATOM 4545 O O . ASN B 1 288 ? 14.852 43.469 -16.312 1 96.62 288 ASN B O 1
ATOM 4549 N N . ILE B 1 289 ? 15.289 44.844 -18.094 1 97.06 289 ILE B N 1
ATOM 4550 C CA . ILE B 1 289 ? 14.086 44.562 -18.859 1 97.06 289 ILE B CA 1
ATOM 4551 C C . ILE B 1 289 ? 14.445 43.781 -20.109 1 97.06 289 ILE B C 1
ATOM 4553 O O . ILE B 1 289 ? 15.289 44.219 -20.906 1 97.06 289 ILE B O 1
ATOM 4557 N N . GLU B 1 290 ? 13.797 42.656 -20.094 1 90.94 290 GLU B N 1
ATOM 4558 C CA . GLU B 1 290 ? 14.117 41.844 -21.266 1 90.94 290 GLU B CA 1
ATOM 4559 C C . GLU B 1 290 ? 13.508 42.438 -22.531 1 90.94 290 GLU B C 1
ATOM 4561 O O . GLU B 1 290 ? 12.344 42.844 -22.531 1 90.94 290 GLU B O 1
ATOM 4566 N N . LYS B 1 291 ? 14.258 42.719 -23.484 1 75.12 291 LYS B N 1
ATOM 4567 C CA . LYS B 1 291 ? 13.789 43.219 -24.781 1 75.12 291 LYS B CA 1
ATOM 4568 C C . LYS B 1 291 ? 13.133 42.094 -25.594 1 75.12 291 LYS B C 1
ATOM 4570 O O . LYS B 1 291 ? 13.547 40.938 -25.5 1 75.12 291 LYS B O 1
ATOM 4575 N N . LYS B 1 292 ? 11.836 42.438 -25.812 1 60.59 292 LYS B N 1
ATOM 4576 C CA . LYS B 1 292 ? 11.203 41.5 -26.75 1 60.59 292 LYS B CA 1
ATOM 4577 C C . LYS B 1 292 ? 12.148 41.156 -27.891 1 60.59 292 LYS B C 1
ATOM 4579 O O . LYS B 1 292 ? 12.797 42.031 -28.469 1 60.59 292 LYS B O 1
ATOM 4584 N N . LYS B 1 293 ? 12.375 39.906 -28.094 1 41.56 293 LYS B N 1
ATOM 4585 C CA . LYS B 1 293 ? 12.984 39.531 -29.359 1 41.56 293 LYS B CA 1
ATOM 4586 C C . LYS B 1 293 ? 12.102 39.969 -30.531 1 41.56 293 LYS B C 1
ATOM 4588 O O . LYS B 1 293 ? 10.875 39.969 -30.422 1 41.56 293 LYS B O 1
#

Nearest PDB structures (foldseek):
  8bjd-assembly1_A  TM=6.752E-01  e=1.007E-21  Legionella pneumophila
  8p3d-assembly1_A  TM=9.631E-01  e=4.076E-16  Trypanosoma cruzi
  7dek-assembly2_D  TM=7.268E-01  e=1.266E-19  Pseudomonas aeruginosa PAO1
  4bf8-assembly1_A  TM=8.772E-01  e=3.240E-13  Saccharomyces cerevisiae
  3uqb-assembly1_A  TM=9.232E-01  e=2.156E-11  Saccharomyces cerevisiae S288C

InterPro domains:
  IPR000774 Peptidyl-prolyl cis-trans isomerase, FKBP-type, N-terminal [PF01346] (90-192)
  IPR001179 FKBP-type peptidyl-prolyl cis-trans isomerase domain [PF00254] (201-287)
  IPR001179 FKBP-type peptidyl-prolyl cis-trans isomerase domain [PS50059] (204-290)
  IPR036944 Peptidyl-prolyl cis-trans isomerase, FKBP-type, N-terminal domain superfamily [G3DSA:1.10.287.460] (77-179)
  IPR046357 Peptidyl-prolyl cis-trans isomerase domain superfamily [G3DSA:3.10.50.40] (180-290)

Organism: NCBI:txid702438